Protein AF-0000000085051184 (afdb_homodimer)

Solvent-accessible surface area (backbone atoms only — not comparable to full-atom values): 21387 Å² total; per-residue (Å²): 124,86,71,73,54,69,40,57,53,43,37,51,51,52,50,49,37,44,52,68,32,70,50,46,36,56,38,75,45,52,38,59,67,51,11,60,75,66,72,51,64,39,64,41,39,42,40,34,51,32,18,36,31,39,53,59,52,30,42,80,43,95,92,55,49,32,26,29,62,64,60,46,50,68,54,48,46,34,49,52,52,48,51,49,51,48,38,50,54,4,46,75,54,48,70,82,49,82,61,48,68,64,59,56,49,51,44,58,72,26,59,86,36,35,68,62,25,38,48,51,58,54,42,56,37,26,60,44,31,86,44,60,60,57,42,50,52,46,53,46,50,52,45,55,42,21,27,54,47,51,50,33,50,74,44,89,47,58,48,50,58,51,38,51,52,51,51,51,22,48,68,65,54,37,66,64,52,40,52,53,51,48,54,50,50,50,50,50,53,56,69,44,30,64,59,37,32,57,66,38,48,72,75,83,116,126,85,72,71,54,69,39,57,55,43,37,52,49,53,50,49,36,45,53,68,33,70,49,45,36,56,38,75,47,49,39,59,68,51,11,61,75,66,71,50,63,39,63,42,38,44,41,36,52,33,17,35,30,39,53,58,52,30,42,78,43,95,93,55,50,32,26,30,63,62,60,47,50,69,52,47,46,33,51,53,51,48,51,48,52,49,37,49,55,4,47,75,54,49,71,82,50,82,62,48,70,65,59,58,48,49,43,58,72,27,60,86,36,35,68,60,25,39,49,51,57,52,42,57,36,27,60,44,30,87,45,61,58,58,42,50,52,48,53,46,52,51,46,56,42,21,28,53,48,49,49,33,50,74,46,90,49,58,48,52,58,50,38,50,52,50,50,52,21,49,67,66,53,36,65,65,52,39,51,51,49,48,53,50,50,52,51,51,53,58,69,42,32,65,60,38,32,58,65,39,48,71,74,84,116

Radius of gyration: 22.59 Å; Cα contacts (8 Å, |Δi|>4): 542; chains: 2; bounding box: 53×62×58 Å

Sequence (410 aa):
MAHPSAFLRVHTEIGRRLTQGVYPPGHRLEAEPLADEMGTSPSPVRQSLYWRCGEGLLTHHVLGGFTVPVLTEFGLRHLFSWQSELWRMGYACFKPAPAGAPLLLEIERLSSQPVSCLDHILGTIVFSHPNREVHRAWRLTTQRLAPSQFKRHEGPDPLMAWCTAFSTALSSLNIGDLEACASEYFQTSLDIVPQIAQACQPTNGMAHPSAFLRVHTEIGRRLTQGVYPPGHRLEAEPLADEMGTSPSPVRQSLYWRCGEGLLTHHVLGGFTVPVLTEFGLRHLFSWQSELWRMGYACFKPAPAGAPLLLEIERLSSQPVSCLDHILGTIVFSHPNREVHRAWRLTTQRLAPSQFKRHEGPDPLMAWCTAFSTALSSLNIGDLEACASEYFQTSLDIVPQIAQACQPTNG

Foldseek 3Di:
DPPPDPLVVLLVVVLVCLQLQVAAAFRWDAQCVSCVVSVHHSVSNVVSQVVVVVLVQWDADPVGTIGGHQDALVRQLVLLVLLLVLLVLLLVQDQQDQPDPVLLVVLVVCLVPLLVSVLSLSLVSSVSHPDCVSNVSNVSSSSSCNNLVVLVVVDPDPSSVLSVQSSVCSNVSPSVSNVVSSVVVSVVSSVCSVVSSVSRDDPPD/DPPPDPLVVLLVVVLVCLQLQVAAAFRWDAQCVSCVVSVHHSVSNVVSQVVVVVLVQWDADPVGTIGGHQDALVRQLVLLVVLLVLLVLLLVQDQQDQPDPVLLVVLVVCLVPLLVSVLSLSLVSSVSHPDCVSNVSNVSSSSSCNNLVVLVVVDPDPSSVLSVQSSVCSNVSPSVSNVVSSVVVSVVSSVCSVVSSVSRDDPPD

Structure (mmCIF, N/CA/C/O backbone):
data_AF-0000000085051184-model_v1
#
loop_
_entity.id
_entity.type
_entity.pdbx_description
1 polymer 'Regulatory protein GntR HTH'
#
loop_
_atom_site.group_PDB
_atom_site.id
_atom_site.type_symbol
_atom_site.label_atom_id
_atom_site.label_alt_id
_atom_site.label_comp_id
_atom_site.label_asym_id
_atom_site.label_entity_id
_atom_site.label_seq_id
_atom_site.pdbx_PDB_ins_code
_atom_site.Cartn_x
_atom_site.Cartn_y
_atom_site.Cartn_z
_atom_site.occupancy
_atom_site.B_iso_or_equiv
_atom_site.auth_seq_id
_atom_site.auth_comp_id
_atom_site.auth_asym_id
_atom_site.auth_atom_id
_atom_site.pdbx_PDB_model_num
ATOM 1 N N . MET A 1 1 ? 19.938 -3.541 27 1 31.75 1 MET A N 1
ATOM 2 C CA . MET A 1 1 ? 18.875 -3.66 26 1 31.75 1 MET A CA 1
ATOM 3 C C . MET A 1 1 ? 19.422 -3.492 24.594 1 31.75 1 MET A C 1
ATOM 5 O O . MET A 1 1 ? 20.266 -2.635 24.344 1 31.75 1 MET A O 1
ATOM 9 N N . ALA A 1 2 ? 19.562 -4.484 23.797 1 41.09 2 ALA A N 1
ATOM 10 C CA . ALA A 1 2 ? 20.25 -4.508 22.5 1 41.09 2 ALA A CA 1
ATOM 11 C C . ALA A 1 2 ? 19.953 -3.238 21.703 1 41.09 2 ALA A C 1
ATOM 13 O O . ALA A 1 2 ? 18.812 -2.768 21.672 1 41.09 2 ALA A O 1
ATOM 14 N N . HIS A 1 3 ? 20.797 -2.328 21.672 1 49.62 3 HIS A N 1
ATOM 15 C CA . HIS A 1 3 ? 20.688 -1.062 20.953 1 49.62 3 HIS A CA 1
ATOM 16 C C . HIS A 1 3 ? 20.125 -1.264 19.562 1 49.62 3 HIS A C 1
ATOM 18 O O . HIS A 1 3 ? 20.578 -2.129 18.812 1 49.62 3 HIS A O 1
ATOM 24 N N . PRO A 1 4 ? 18.922 -0.665 19.328 1 61.78 4 PRO A N 1
ATOM 25 C CA . PRO A 1 4 ? 18.406 -0.848 17.969 1 61.78 4 PRO A CA 1
ATOM 26 C C . PRO A 1 4 ? 19.438 -0.528 16.891 1 61.78 4 PRO A C 1
ATOM 28 O O . PRO A 1 4 ? 20.328 0.312 17.109 1 61.78 4 PRO A O 1
ATOM 31 N N . SER A 1 5 ? 19.531 -1.32 15.875 1 83.56 5 SER A N 1
ATOM 32 C CA . SER A 1 5 ? 20.406 -1.035 14.75 1 83.56 5 SER A CA 1
ATOM 33 C C . SER A 1 5 ? 20.219 0.396 14.25 1 83.56 5 SER A C 1
ATOM 35 O O . SER A 1 5 ? 19.188 1.02 14.508 1 83.56 5 SER A O 1
ATOM 37 N N . ALA A 1 6 ? 21.234 1.086 13.953 1 89.25 6 ALA A N 1
ATOM 38 C CA . ALA A 1 6 ? 21.203 2.43 13.383 1 89.25 6 ALA A CA 1
ATOM 39 C C . ALA A 1 6 ? 20.078 2.572 12.367 1 89.25 6 ALA A C 1
ATOM 41 O O . ALA A 1 6 ? 19.406 3.607 12.312 1 89.25 6 ALA A O 1
ATOM 42 N N . PHE A 1 7 ? 19.766 1.54 11.727 1 92.62 7 PHE A N 1
ATOM 43 C CA . PHE A 1 7 ? 18.703 1.571 10.727 1 92.62 7 PHE A CA 1
ATOM 44 C C . PHE A 1 7 ? 17.344 1.752 11.391 1 92.62 7 PHE A C 1
ATOM 46 O O . PHE A 1 7 ? 16.562 2.613 10.984 1 92.62 7 PHE A O 1
ATOM 53 N N . LEU A 1 8 ? 17.109 0.978 12.305 1 92.62 8 LEU A N 1
ATOM 54 C CA . LEU A 1 8 ? 15.797 1.03 12.953 1 92.62 8 LEU A CA 1
ATOM 55 C C . LEU A 1 8 ? 15.547 2.406 13.562 1 92.62 8 LEU A C 1
ATOM 57 O O . LEU A 1 8 ? 14.445 2.943 13.453 1 92.62 8 LEU A O 1
ATOM 61 N N . ARG A 1 9 ? 16.531 2.924 14.133 1 94.25 9 ARG A N 1
ATOM 62 C CA . ARG A 1 9 ? 16.422 4.25 14.727 1 94.25 9 ARG A CA 1
ATOM 63 C C . ARG A 1 9 ? 16.125 5.305 13.664 1 94.25 9 ARG A C 1
ATOM 65 O O . ARG A 1 9 ? 15.195 6.109 13.82 1 94.25 9 ARG A O 1
ATOM 72 N N . VAL A 1 10 ? 16.859 5.281 12.617 1 95.88 10 VAL A N 1
ATOM 73 C CA . VAL A 1 10 ? 16.734 6.254 11.539 1 95.88 10 VAL A CA 1
ATOM 74 C C . VAL A 1 10 ? 15.383 6.094 10.859 1 95.88 10 VAL A C 1
ATOM 76 O O . VAL A 1 10 ? 14.695 7.082 10.586 1 95.88 10 VAL A O 1
ATOM 79 N N . HIS A 1 11 ? 15.055 4.855 10.602 1 96.12 11 HIS A N 1
ATOM 80 C CA . HIS A 1 11 ? 13.805 4.559 9.906 1 96.12 11 HIS A CA 1
ATOM 81 C C . HIS A 1 11 ? 12.602 5.039 10.703 1 96.12 11 HIS A C 1
ATOM 83 O O . HIS A 1 11 ? 11.672 5.629 10.148 1 96.12 11 HIS A O 1
ATOM 89 N N . THR A 1 12 ? 12.648 4.828 11.953 1 96.06 12 THR A N 1
ATOM 90 C CA . THR A 1 12 ? 11.578 5.273 12.844 1 96.06 12 THR A CA 1
ATOM 91 C C . THR A 1 12 ? 11.5 6.797 12.867 1 96.06 12 THR A C 1
ATOM 93 O O . THR A 1 12 ? 10.414 7.371 12.758 1 96.06 12 THR A O 1
ATOM 96 N N . GLU A 1 13 ? 12.609 7.434 12.945 1 96.56 13 GLU A N 1
ATOM 97 C CA . GLU A 1 13 ? 12.664 8.891 13.031 1 96.56 13 GLU A CA 1
ATOM 98 C C . GLU A 1 13 ? 12.188 9.539 11.734 1 96.56 13 GLU A C 1
ATOM 100 O O . GLU A 1 13 ? 11.398 10.492 11.766 1 96.56 13 GLU A O 1
ATOM 105 N N . ILE A 1 14 ? 12.617 9.047 10.633 1 97 14 ILE A N 1
ATOM 106 C CA . ILE A 1 14 ? 12.195 9.586 9.344 1 97 14 ILE A CA 1
ATOM 107 C C . ILE A 1 14 ? 10.688 9.391 9.172 1 97 14 ILE A C 1
ATOM 109 O O . ILE A 1 14 ? 9.992 10.297 8.711 1 97 14 ILE A O 1
ATOM 113 N N . GLY A 1 15 ? 10.242 8.242 9.57 1 96.25 15 GLY A N 1
ATOM 114 C CA . GLY A 1 15 ? 8.812 7.988 9.539 1 96.25 15 GLY A CA 1
ATOM 115 C C . GLY A 1 15 ? 8.016 8.977 10.375 1 96.25 15 GLY A C 1
ATOM 116 O O . GLY A 1 15 ? 6.984 9.484 9.922 1 96.25 15 GLY A O 1
ATOM 117 N N . ARG A 1 16 ? 8.484 9.219 11.508 1 94.31 16 ARG A N 1
ATOM 118 C CA . ARG A 1 16 ? 7.836 10.164 12.406 1 94.31 16 ARG A CA 1
ATOM 119 C C . ARG A 1 16 ? 7.801 11.562 11.797 1 94.31 16 ARG A C 1
ATOM 121 O O . ARG A 1 16 ? 6.758 12.219 11.797 1 94.31 16 ARG A O 1
ATOM 128 N N . ARG A 1 17 ? 8.859 11.984 11.273 1 95.19 17 ARG A N 1
ATOM 129 C CA . ARG A 1 17 ? 8.953 13.328 10.695 1 95.19 17 ARG A CA 1
ATOM 130 C C . ARG A 1 17 ? 8.031 13.469 9.492 1 95.19 17 ARG A C 1
ATOM 132 O O . ARG A 1 17 ? 7.395 14.508 9.305 1 95.19 17 ARG A O 1
ATOM 139 N N . LEU A 1 18 ? 7.953 12.445 8.719 1 94.19 18 LEU A N 1
ATOM 140 C CA . LEU A 1 18 ? 7.082 12.461 7.551 1 94.19 18 LEU A CA 1
ATOM 141 C C . LEU A 1 18 ? 5.617 12.516 7.969 1 94.19 18 LEU A C 1
ATOM 143 O O . LEU A 1 18 ? 4.844 13.312 7.434 1 94.19 18 LEU A O 1
ATOM 147 N N . THR A 1 19 ? 5.227 11.766 8.992 1 89.5 19 THR A N 1
ATOM 148 C CA . THR A 1 19 ? 3.826 11.609 9.375 1 89.5 19 THR A CA 1
ATOM 149 C C . THR A 1 19 ? 3.361 12.797 10.211 1 89.5 19 THR A C 1
ATOM 151 O O . THR A 1 19 ? 2.166 13.094 10.266 1 89.5 19 THR A O 1
ATOM 154 N N . GLN A 1 20 ? 4.301 13.484 10.75 1 88.88 20 GLN A N 1
ATOM 155 C CA . GLN A 1 20 ? 3.947 14.617 11.594 1 88.88 20 GLN A CA 1
ATOM 156 C C . GLN A 1 20 ? 4.074 15.93 10.828 1 88.88 20 GLN A C 1
ATOM 158 O O . GLN A 1 20 ? 4.027 17.016 11.422 1 88.88 20 GLN A O 1
ATOM 163 N N . GLY A 1 21 ? 4.34 15.852 9.555 1 86.75 21 GLY A N 1
ATOM 164 C CA . GLY A 1 21 ? 4.301 17.031 8.703 1 86.75 21 GLY A CA 1
ATOM 165 C C . GLY A 1 21 ? 5.527 17.906 8.836 1 86.75 21 GLY A C 1
ATOM 166 O O . GLY A 1 21 ? 5.48 19.109 8.531 1 86.75 21 GLY A O 1
ATOM 167 N N . VAL A 1 22 ? 6.531 17.391 9.383 1 91.38 22 VAL A N 1
ATOM 168 C CA . VAL A 1 22 ? 7.773 18.141 9.516 1 91.38 22 VAL A CA 1
ATOM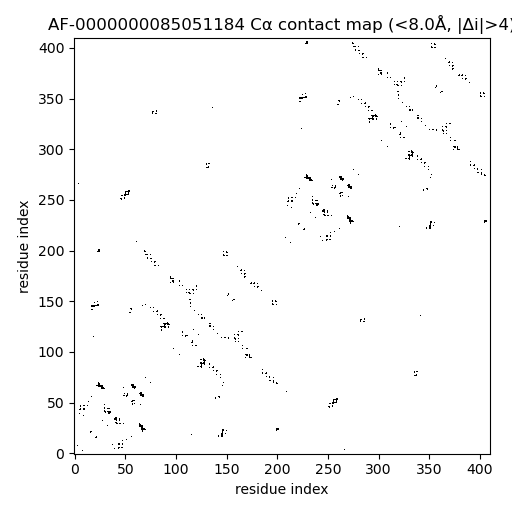 169 C C . VAL A 1 22 ? 8.281 18.562 8.141 1 91.38 22 VAL A C 1
ATOM 171 O O . VAL A 1 22 ? 8.805 19.672 7.973 1 91.38 22 VAL A O 1
ATOM 174 N N . TYR A 1 23 ? 8.172 17.703 7.168 1 95.38 23 TYR A N 1
ATOM 175 C CA . TYR A 1 23 ? 8.562 18 5.793 1 95.38 23 TYR A CA 1
ATOM 176 C C . TYR A 1 23 ? 7.348 18.375 4.949 1 95.38 23 TYR A C 1
ATOM 178 O O . TYR A 1 23 ? 6.461 17.531 4.73 1 95.38 23 TYR A O 1
ATOM 186 N N . PRO A 1 24 ? 7.277 19.609 4.496 1 94.75 24 PRO A N 1
ATOM 187 C CA . PRO A 1 24 ? 6.145 20.016 3.656 1 94.75 24 PRO A CA 1
ATOM 188 C C . PRO A 1 24 ? 6.191 19.391 2.264 1 94.75 24 PRO A C 1
ATOM 190 O O . PRO A 1 24 ? 7.23 18.859 1.852 1 94.75 24 PRO A O 1
ATOM 193 N N . PRO A 1 25 ? 5.043 19.469 1.578 1 96.56 25 PRO A N 1
ATOM 194 C CA . PRO A 1 25 ? 5.047 19 0.188 1 96.56 25 PRO A CA 1
ATOM 195 C C . PRO A 1 25 ? 6.148 19.656 -0.646 1 96.56 25 PRO A C 1
ATOM 197 O O . PRO A 1 25 ? 6.383 20.859 -0.538 1 96.56 25 PRO A O 1
ATOM 200 N N . GLY A 1 26 ? 6.855 18.812 -1.4 1 96 26 GLY A N 1
ATOM 201 C CA . GLY A 1 26 ? 7.906 19.312 -2.271 1 96 26 GLY A CA 1
ATOM 202 C C . GLY A 1 26 ? 9.258 19.391 -1.59 1 96 26 GLY A C 1
ATOM 203 O O . GLY A 1 26 ? 10.273 19.625 -2.244 1 96 26 GLY A O 1
ATOM 204 N N . HIS A 1 27 ? 9.312 19.172 -0.315 1 96 27 HIS A N 1
ATOM 205 C CA . HIS A 1 27 ? 10.555 19.266 0.44 1 96 27 HIS A CA 1
ATOM 206 C C . HIS A 1 27 ? 11.562 18.219 -0.04 1 96 27 HIS A C 1
ATOM 208 O O . HIS A 1 27 ? 11.211 17.047 -0.216 1 96 27 HIS A O 1
ATOM 214 N N . ARG A 1 28 ? 12.766 18.609 -0.201 1 96.25 28 ARG A N 1
ATOM 215 C CA . ARG A 1 28 ? 13.82 17.719 -0.667 1 96.25 28 ARG A CA 1
ATOM 216 C C . ARG A 1 28 ? 14.594 17.125 0.505 1 96.25 28 ARG A C 1
ATOM 218 O O . ARG A 1 28 ? 14.938 17.828 1.455 1 96.25 28 ARG A O 1
ATOM 225 N N . LEU A 1 29 ? 14.797 15.852 0.442 1 97.12 29 LEU A N 1
ATOM 226 C CA . LEU A 1 29 ? 15.602 15.133 1.428 1 97.12 29 LEU A CA 1
ATOM 227 C C . LEU A 1 29 ? 16.828 14.523 0.78 1 97.12 29 LEU A C 1
ATOM 229 O O . LEU A 1 29 ? 16.75 13.953 -0.313 1 97.12 29 LEU A O 1
ATOM 233 N N . GLU A 1 30 ? 17.938 14.68 1.491 1 96.5 30 GLU A N 1
ATOM 234 C CA . GLU A 1 30 ? 19.203 14.086 1.076 1 96.5 30 GLU A CA 1
ATOM 235 C C . GLU A 1 30 ? 19.828 13.281 2.211 1 96.5 30 GLU A C 1
ATOM 237 O O . GLU A 1 30 ? 19.781 13.695 3.371 1 96.5 30 GLU A O 1
ATOM 242 N N . ALA A 1 31 ? 20.438 12.172 1.834 1 95.88 31 ALA A N 1
ATOM 243 C CA . ALA A 1 31 ? 20.906 11.219 2.832 1 95.88 31 ALA A CA 1
ATOM 244 C C . ALA A 1 31 ? 22.047 11.812 3.66 1 95.88 31 ALA A C 1
ATOM 246 O O . ALA A 1 31 ? 22.078 11.641 4.883 1 95.88 31 ALA A O 1
ATOM 247 N N . GLU A 1 32 ? 22.906 12.523 3.051 1 96.12 32 GLU A N 1
ATOM 248 C CA . GLU A 1 32 ? 24.109 12.977 3.742 1 96.12 32 GLU A CA 1
ATOM 249 C C . GLU A 1 32 ? 23.766 13.992 4.832 1 96.12 32 GLU A C 1
ATOM 251 O O . GLU A 1 32 ? 24.125 13.805 5.996 1 96.12 32 GLU A O 1
ATOM 256 N N . PRO A 1 33 ? 23.094 15.07 4.438 1 96.94 33 PRO A N 1
ATOM 257 C CA . PRO A 1 33 ? 22.719 16.031 5.484 1 96.94 33 PRO A CA 1
ATOM 258 C C . PRO A 1 33 ? 21.891 15.398 6.598 1 96.94 33 PRO A C 1
ATOM 260 O O . PRO A 1 33 ? 22.078 15.727 7.773 1 96.94 33 PRO A O 1
ATOM 263 N N . LEU A 1 34 ? 20.953 14.531 6.316 1 97.31 34 LEU A N 1
ATOM 264 C CA . LEU A 1 34 ? 20.109 13.867 7.316 1 97.31 34 LEU A CA 1
ATOM 265 C C . LEU A 1 34 ? 20.969 12.984 8.227 1 97.31 34 LEU A C 1
ATOM 267 O O . LEU A 1 34 ? 20.703 12.898 9.43 1 97.31 34 LEU A O 1
ATOM 271 N N . ALA A 1 35 ? 21.891 12.289 7.586 1 97.31 35 ALA A N 1
ATOM 272 C CA . ALA A 1 35 ? 22.812 11.445 8.359 1 97.31 35 ALA A CA 1
ATOM 273 C C . ALA A 1 35 ? 23.578 12.273 9.391 1 97.31 35 ALA A C 1
ATOM 275 O O . ALA A 1 35 ? 23.688 11.867 10.555 1 97.31 35 ALA A O 1
ATOM 276 N N . ASP A 1 36 ? 24.047 13.398 8.961 1 97.69 36 ASP A N 1
ATOM 277 C CA . ASP A 1 36 ? 24.75 14.305 9.859 1 97.69 36 ASP A CA 1
ATOM 278 C C . ASP A 1 36 ? 23.859 14.734 11.023 1 97.69 36 ASP A C 1
ATOM 280 O O . ASP A 1 36 ? 24.281 14.703 12.18 1 97.69 36 ASP A O 1
ATOM 284 N N . GLU A 1 37 ? 22.688 15.078 10.727 1 96.69 37 GLU A N 1
ATOM 285 C CA . GLU A 1 37 ? 21.734 15.523 11.734 1 96.69 37 GLU A CA 1
ATOM 286 C C . GLU A 1 37 ? 21.422 14.414 12.734 1 96.69 37 GLU A C 1
ATOM 288 O O . GLU A 1 37 ? 21.219 14.68 13.922 1 96.69 37 GLU A O 1
ATOM 293 N N . MET A 1 38 ? 21.453 13.227 12.219 1 96.25 38 MET A N 1
ATOM 294 C CA . MET A 1 38 ? 21 12.125 13.062 1 96.25 38 MET A CA 1
ATOM 295 C C . MET A 1 38 ? 22.172 11.375 13.656 1 96.25 38 MET A C 1
ATOM 297 O O . MET A 1 38 ? 22 10.391 14.375 1 96.25 38 MET A O 1
ATOM 301 N N . GLY A 1 39 ? 23.328 11.781 13.352 1 96.38 39 GLY A N 1
ATOM 302 C CA . GLY A 1 39 ? 24.516 11.203 13.945 1 96.38 39 GLY A CA 1
ATOM 303 C C . GLY A 1 39 ? 24.781 9.781 13.477 1 96.38 39 GLY A C 1
ATOM 304 O O . GLY A 1 39 ? 25.047 8.898 14.289 1 96.38 39 GLY A O 1
ATOM 305 N N . THR A 1 40 ? 24.656 9.531 12.25 1 96.12 40 THR A N 1
ATOM 306 C CA . THR A 1 40 ? 24.906 8.211 11.672 1 96.12 40 THR A CA 1
ATOM 307 C C . THR A 1 40 ? 25.562 8.336 10.305 1 96.12 40 THR A C 1
ATOM 309 O O . THR A 1 40 ? 25.781 9.445 9.812 1 96.12 40 THR A O 1
ATOM 312 N N . SER A 1 41 ? 25.984 7.242 9.758 1 95.06 41 SER A N 1
ATOM 313 C CA . SER A 1 41 ? 26.453 7.227 8.375 1 95.06 41 SER A CA 1
ATOM 314 C C . SER A 1 41 ? 25.281 7.383 7.398 1 95.06 41 SER A C 1
ATOM 316 O O . SER A 1 41 ? 24.125 7.195 7.77 1 95.06 41 SER A O 1
ATOM 318 N N . PRO A 1 42 ? 25.531 7.648 6.152 1 95.62 42 PRO A N 1
ATOM 319 C CA . PRO A 1 42 ? 24.469 7.859 5.172 1 95.62 42 PRO A CA 1
ATOM 320 C C . PRO A 1 42 ? 23.75 6.566 4.789 1 95.62 42 PRO A C 1
ATOM 322 O O . PRO A 1 42 ? 22.625 6.605 4.305 1 95.62 42 PRO A O 1
ATOM 325 N N . SER A 1 43 ? 24.328 5.473 4.938 1 93.56 43 SER A N 1
ATOM 326 C CA . SER A 1 43 ? 23.797 4.211 4.441 1 93.56 43 SER A CA 1
ATOM 327 C C . SER A 1 43 ? 22.453 3.896 5.082 1 93.56 43 SER A C 1
ATOM 329 O O . SER A 1 43 ? 21.453 3.666 4.379 1 93.56 43 SER A O 1
ATOM 331 N N . PRO A 1 44 ? 22.312 3.877 6.379 1 94.88 44 PRO A N 1
ATOM 332 C CA . PRO A 1 44 ? 21 3.59 6.965 1 94.88 44 PRO A CA 1
ATOM 333 C C . PRO A 1 44 ? 19.938 4.621 6.582 1 94.88 44 PRO A C 1
ATOM 335 O O . PRO A 1 44 ? 18.75 4.293 6.48 1 94.88 44 PRO A O 1
ATOM 338 N N . VAL A 1 45 ? 20.359 5.809 6.344 1 96.88 45 VAL A N 1
ATOM 339 C CA . VAL A 1 45 ? 19.422 6.855 5.938 1 96.88 45 VAL A CA 1
ATOM 340 C C . VAL A 1 45 ? 18.922 6.574 4.523 1 96.88 45 VAL A C 1
ATOM 342 O O . VAL A 1 45 ? 17.703 6.602 4.273 1 96.88 45 VAL A O 1
ATOM 345 N N . ARG A 1 46 ? 19.844 6.27 3.672 1 95.5 46 ARG A N 1
ATOM 346 C CA . ARG A 1 46 ? 19.469 5.957 2.297 1 95.5 46 ARG A CA 1
ATOM 347 C C . ARG A 1 46 ? 18.516 4.766 2.248 1 95.5 46 ARG A C 1
ATOM 349 O O . ARG A 1 46 ? 17.516 4.789 1.513 1 95.5 46 ARG A O 1
ATOM 356 N N . GLN A 1 47 ? 18.875 3.838 3.004 1 94.94 47 GLN A N 1
ATOM 357 C CA . GLN A 1 47 ? 18.031 2.652 3.074 1 94.94 47 GLN A CA 1
ATOM 358 C C . GLN A 1 47 ? 16.609 3.014 3.498 1 94.94 47 GLN A C 1
ATOM 360 O O . GLN A 1 47 ? 15.633 2.576 2.875 1 94.94 47 GLN A O 1
ATOM 365 N N . SER A 1 48 ? 16.516 3.795 4.441 1 97.31 48 SER A N 1
ATOM 366 C CA . SER A 1 48 ? 15.203 4.223 4.938 1 97.31 48 SER A CA 1
ATOM 367 C C . SER A 1 48 ? 14.461 5.047 3.895 1 97.31 48 SER A C 1
ATOM 369 O O . SER A 1 48 ? 13.25 4.887 3.723 1 97.31 48 SER A O 1
ATOM 371 N N . LEU A 1 49 ? 15.164 5.887 3.23 1 97.94 49 LEU A N 1
ATOM 372 C CA . LEU A 1 49 ? 14.531 6.742 2.232 1 97.94 49 LEU A CA 1
ATOM 373 C C . LEU A 1 49 ? 13.984 5.918 1.072 1 97.94 49 LEU A C 1
ATOM 375 O O . LEU A 1 49 ? 12.883 6.172 0.584 1 97.94 49 LEU A O 1
ATOM 379 N N . TYR A 1 50 ? 14.711 4.953 0.656 1 97.19 50 TYR A N 1
ATOM 380 C CA . TYR A 1 50 ? 14.219 4.07 -0.396 1 97.19 50 TYR A CA 1
ATOM 381 C C . TYR A 1 50 ? 13.008 3.268 0.085 1 97.19 50 TYR A C 1
ATOM 383 O O . TYR A 1 50 ? 12.055 3.057 -0.668 1 97.19 50 TYR A O 1
ATOM 391 N N . TRP A 1 51 ? 13.031 2.824 1.321 1 98 51 TRP A N 1
ATOM 392 C CA . TRP A 1 51 ? 11.891 2.137 1.913 1 98 51 TRP A CA 1
ATOM 393 C C . TRP A 1 51 ? 10.641 3.006 1.849 1 98 51 TRP A C 1
ATOM 395 O O . TRP A 1 51 ? 9.57 2.543 1.437 1 98 51 TRP A O 1
ATOM 405 N N . ARG A 1 52 ? 10.828 4.199 2.178 1 98.12 52 ARG A N 1
ATOM 406 C CA . ARG A 1 52 ? 9.711 5.133 2.225 1 98.12 52 ARG A CA 1
ATOM 407 C C . ARG A 1 52 ? 9.18 5.426 0.825 1 98.12 52 ARG A C 1
ATOM 409 O O . ARG A 1 52 ? 8 5.727 0.651 1 98.12 52 ARG A O 1
ATOM 416 N N . CYS A 1 53 ? 10.023 5.293 -0.187 1 97.75 53 CYS A N 1
ATOM 417 C CA . CYS A 1 53 ? 9.562 5.395 -1.566 1 97.75 53 CYS A CA 1
ATOM 418 C C . CYS A 1 53 ? 8.617 4.246 -1.909 1 97.75 53 CYS A C 1
ATOM 420 O O . CYS A 1 53 ? 7.602 4.449 -2.572 1 97.75 53 CYS A O 1
ATOM 422 N N . GLY A 1 54 ? 8.93 3.1 -1.443 1 97.56 54 GLY A N 1
ATOM 423 C CA . GLY A 1 54 ? 8.062 1.952 -1.661 1 97.56 54 GLY A CA 1
ATOM 424 C C . GLY A 1 54 ? 6.68 2.127 -1.059 1 97.56 54 GLY A C 1
ATOM 425 O O . GLY A 1 54 ? 5.695 1.598 -1.583 1 97.56 54 GLY A O 1
ATOM 426 N N . GLU A 1 55 ? 6.633 2.9 -0.017 1 97.19 55 GLU A N 1
ATOM 427 C CA . GLU A 1 55 ? 5.379 3.172 0.673 1 97.19 55 GLU A CA 1
ATOM 428 C C . GLU A 1 55 ? 4.641 4.348 0.038 1 97.19 55 GLU A C 1
ATOM 430 O O . GLU A 1 55 ? 3.51 4.656 0.42 1 97.19 55 GLU A O 1
ATOM 435 N N . GLY A 1 56 ? 5.328 4.992 -0.908 1 96.88 56 GLY A N 1
ATOM 436 C CA . GLY A 1 56 ? 4.719 6.113 -1.604 1 96.88 56 GLY A CA 1
ATOM 437 C C . GLY A 1 56 ? 4.855 7.426 -0.854 1 96.88 56 GLY A C 1
ATOM 438 O O . GLY A 1 56 ? 4.207 8.414 -1.199 1 96.88 56 GLY A O 1
ATOM 439 N N . LEU A 1 57 ? 5.684 7.445 0.17 1 97.56 57 LEU A N 1
ATOM 440 C CA . LEU A 1 57 ? 5.812 8.633 1.006 1 97.56 57 LEU A CA 1
ATOM 441 C C . LEU A 1 57 ? 6.848 9.594 0.429 1 97.56 57 LEU A C 1
ATOM 443 O O . LEU A 1 57 ? 6.848 10.781 0.756 1 97.56 57 LEU A O 1
ATOM 447 N N . LEU A 1 58 ? 7.742 9.055 -0.389 1 98.06 58 LEU A N 1
ATOM 448 C CA . LEU A 1 58 ? 8.773 9.844 -1.055 1 98.06 58 LEU A CA 1
ATOM 449 C C . LEU A 1 58 ? 8.867 9.477 -2.533 1 98.06 58 LEU A C 1
ATOM 451 O O . LEU A 1 58 ? 8.469 8.383 -2.936 1 98.06 58 LEU A O 1
ATOM 455 N N . THR A 1 59 ? 9.336 10.422 -3.307 1 97.06 59 THR A N 1
ATOM 456 C CA . THR A 1 59 ? 9.711 10.195 -4.699 1 97.06 59 THR A CA 1
ATOM 457 C C . THR A 1 59 ? 11.227 10.219 -4.867 1 97.06 59 THR A C 1
ATOM 459 O O . THR A 1 59 ? 11.898 11.133 -4.375 1 97.06 59 THR A O 1
ATOM 462 N N . HIS A 1 60 ? 11.672 9.195 -5.492 1 96.06 60 HIS A N 1
ATOM 463 C CA . HIS A 1 60 ? 13.102 9.133 -5.789 1 96.06 60 HIS A CA 1
ATOM 464 C C . HIS A 1 60 ? 13.414 9.773 -7.137 1 96.06 60 HIS A C 1
ATOM 466 O O . HIS A 1 60 ? 12.688 9.57 -8.109 1 96.06 60 HIS A O 1
ATOM 472 N N . HIS A 1 61 ? 14.531 10.516 -7.223 1 91.31 61 HIS A N 1
ATOM 473 C CA . HIS A 1 61 ? 14.938 11.18 -8.453 1 91.31 61 HIS A CA 1
ATOM 474 C C . HIS A 1 61 ? 16.219 10.578 -9.016 1 91.31 61 HIS A C 1
ATOM 476 O O . HIS A 1 61 ? 17.094 10.172 -8.25 1 91.31 61 HIS A O 1
ATOM 482 N N . VAL A 1 62 ? 16.375 10.508 -10.32 1 80.19 62 VAL A N 1
ATOM 483 C CA . VAL A 1 62 ? 17.484 9.883 -11.039 1 80.19 62 VAL A CA 1
ATOM 484 C C . VAL A 1 62 ? 18.797 10.555 -10.641 1 80.19 62 VAL A C 1
ATOM 486 O O . VAL A 1 62 ? 19.828 9.891 -10.516 1 80.19 62 VAL A O 1
ATOM 489 N N . LEU A 1 63 ? 18.703 11.891 -10.508 1 74.62 63 LEU A N 1
ATOM 490 C CA . LEU A 1 63 ? 19.922 12.633 -10.203 1 74.62 63 LEU A CA 1
ATOM 491 C C . LEU A 1 63 ? 20.25 12.562 -8.719 1 74.62 63 LEU A C 1
ATOM 493 O O . LEU A 1 63 ? 21.234 13.133 -8.273 1 74.62 63 LEU A O 1
ATOM 497 N N . GLY A 1 64 ? 19.438 11.828 -8.078 1 75.62 64 GLY A N 1
ATOM 498 C CA . GLY A 1 64 ? 19.656 11.672 -6.652 1 75.62 64 GLY A CA 1
ATOM 499 C C . GLY A 1 64 ? 18.688 12.484 -5.805 1 75.62 64 GLY A C 1
ATOM 500 O O . GLY A 1 64 ? 18.078 13.43 -6.297 1 75.62 64 GLY A O 1
ATOM 501 N N . GLY A 1 65 ? 18.469 12 -4.633 1 90.94 65 GLY A N 1
ATOM 502 C CA . GLY A 1 65 ? 17.625 12.695 -3.67 1 90.94 65 GLY A CA 1
ATOM 503 C C . GLY A 1 65 ? 16.203 12.18 -3.65 1 90.94 65 GLY A C 1
ATOM 504 O O . GLY A 1 65 ? 15.844 11.305 -4.434 1 90.94 65 GLY A O 1
ATOM 505 N N . PHE A 1 66 ? 15.531 12.68 -2.689 1 97.19 66 PHE A N 1
ATOM 506 C CA . PHE A 1 66 ? 14.148 12.312 -2.424 1 97.19 66 PHE A CA 1
ATOM 507 C C . PHE A 1 66 ? 13.297 13.547 -2.18 1 97.19 66 PHE A C 1
ATOM 509 O O . PHE A 1 66 ? 13.789 14.57 -1.702 1 97.19 66 PHE A O 1
ATOM 516 N N . THR A 1 67 ? 12.055 13.461 -2.59 1 97.31 67 THR A N 1
ATOM 517 C CA . THR A 1 67 ? 11.156 14.586 -2.322 1 97.31 67 THR A CA 1
ATOM 518 C C . THR A 1 67 ? 9.828 14.094 -1.765 1 97.31 67 THR A C 1
ATOM 520 O O . THR A 1 67 ? 9.344 13.023 -2.146 1 97.31 67 THR A O 1
ATOM 523 N N . VAL A 1 68 ? 9.305 14.867 -0.852 1 97.75 68 VAL A N 1
ATOM 524 C CA . VAL A 1 68 ? 7.914 14.648 -0.469 1 97.75 68 VAL A CA 1
ATOM 525 C C . VAL A 1 68 ? 7 15 -1.64 1 97.75 68 VAL A C 1
ATOM 527 O O . VAL A 1 68 ? 7.082 16.094 -2.199 1 97.75 68 VAL A O 1
ATOM 530 N N . PRO A 1 69 ? 6.152 14.148 -1.994 1 96.94 69 PRO A N 1
ATOM 531 C CA . PRO A 1 69 ? 5.332 14.398 -3.18 1 96.94 69 PRO A CA 1
ATOM 532 C C . PRO A 1 69 ? 4.453 15.641 -3.039 1 96.94 69 PRO A C 1
ATOM 534 O O . PRO A 1 69 ? 3.924 15.906 -1.956 1 96.94 69 PRO A O 1
ATOM 537 N N . VAL A 1 70 ? 4.344 16.391 -4.098 1 96.88 70 VAL A N 1
ATOM 538 C CA . VAL A 1 70 ? 3.316 17.422 -4.234 1 96.88 70 VAL A CA 1
ATOM 539 C C . VAL A 1 70 ? 2.109 16.844 -4.977 1 96.88 70 VAL A C 1
ATOM 541 O O . VAL A 1 70 ? 2.146 16.688 -6.199 1 96.88 70 VAL A O 1
ATOM 544 N N . LEU A 1 71 ? 1.083 16.625 -4.293 1 96.88 71 LEU A N 1
ATOM 545 C CA . LEU A 1 71 ? -0.082 15.977 -4.879 1 96.88 71 LEU A CA 1
ATOM 546 C C . LEU A 1 71 ? -0.901 16.969 -5.707 1 96.88 71 LEU A C 1
ATOM 548 O O . LEU A 1 71 ? -1.084 18.109 -5.301 1 96.88 71 LEU A O 1
ATOM 552 N N . THR A 1 72 ? -1.287 16.516 -6.836 1 96.94 72 THR A N 1
ATOM 553 C CA . THR A 1 72 ? -2.201 17.281 -7.676 1 96.94 72 THR A CA 1
ATOM 554 C C . THR A 1 72 ? -3.615 17.25 -7.105 1 96.94 72 THR A C 1
ATOM 556 O O . THR A 1 72 ? -3.898 16.484 -6.176 1 96.94 72 THR A O 1
ATOM 559 N N . GLU A 1 73 ? -4.512 18.078 -7.637 1 97.56 73 GLU A N 1
ATOM 560 C CA . GLU A 1 73 ? -5.918 18 -7.254 1 97.56 73 GLU A CA 1
ATOM 561 C C . GLU A 1 73 ? -6.488 16.609 -7.488 1 97.56 73 GLU A C 1
ATOM 563 O O . GLU A 1 73 ? -7.207 16.078 -6.645 1 97.56 73 GLU A O 1
ATOM 568 N N . PHE A 1 74 ? -6.121 16.109 -8.648 1 97.44 74 PHE A N 1
ATOM 569 C CA . PHE A 1 74 ? -6.594 14.773 -9.008 1 97.44 74 PHE A CA 1
ATOM 570 C C . PHE A 1 74 ? -6.113 13.742 -7.992 1 97.44 74 PHE A C 1
ATOM 572 O O . PHE A 1 74 ? -6.898 12.93 -7.508 1 97.44 74 PHE A O 1
ATOM 579 N N . GLY A 1 75 ? -4.875 13.773 -7.625 1 98 75 GLY A N 1
ATOM 580 C CA . GLY A 1 75 ? -4.324 12.852 -6.645 1 98 75 GLY A CA 1
ATOM 581 C C . GLY A 1 75 ? -4.957 12.992 -5.273 1 98 75 GLY A C 1
ATOM 582 O O . GLY A 1 75 ? -5.262 11.992 -4.617 1 98 75 GLY A O 1
ATOM 583 N N . LEU A 1 76 ? -5.145 14.203 -4.875 1 98.19 76 LEU A N 1
ATOM 584 C CA . LEU A 1 76 ? -5.766 14.469 -3.58 1 98.19 76 LEU A CA 1
ATOM 585 C C . LEU A 1 76 ? -7.195 13.938 -3.545 1 98.19 76 LEU A C 1
ATOM 587 O O . LEU A 1 76 ? -7.613 13.336 -2.553 1 98.19 76 LEU A O 1
ATOM 591 N N . ARG A 1 77 ? -7.93 14.164 -4.598 1 98.44 77 ARG A N 1
ATOM 592 C CA . ARG A 1 77 ? -9.312 13.688 -4.656 1 98.44 77 ARG A CA 1
ATOM 593 C C . ARG A 1 77 ? -9.375 12.172 -4.547 1 98.44 77 ARG A C 1
ATOM 595 O O . ARG A 1 77 ? -10.211 11.625 -3.824 1 98.44 77 ARG A O 1
ATOM 602 N N . HIS A 1 78 ? -8.5 11.539 -5.262 1 98.56 78 HIS A N 1
ATOM 603 C CA . HIS A 1 78 ? -8.453 10.078 -5.203 1 98.56 78 HIS A CA 1
ATOM 604 C C . HIS A 1 78 ? -8.109 9.594 -3.801 1 98.56 78 HIS A C 1
ATOM 606 O O . HIS A 1 78 ? -8.727 8.656 -3.293 1 98.56 78 HIS A O 1
ATOM 612 N N . LEU A 1 79 ? -7.172 10.227 -3.176 1 98.5 79 LEU A N 1
ATOM 613 C CA . LEU A 1 79 ? -6.738 9.797 -1.851 1 98.5 79 LEU A CA 1
ATOM 614 C C . LEU A 1 79 ? -7.828 10.047 -0.815 1 98.5 79 LEU A C 1
ATOM 616 O O . LEU A 1 79 ? -8.094 9.195 0.038 1 98.5 79 LEU A O 1
ATOM 620 N N . PHE A 1 80 ? -8.477 11.195 -0.867 1 98.19 80 PHE A N 1
ATOM 621 C CA . PHE A 1 80 ? -9.547 11.484 0.08 1 98.19 80 PHE A CA 1
ATOM 622 C C . PHE A 1 80 ? -10.727 10.539 -0.129 1 98.19 80 PHE A C 1
ATOM 624 O O . PHE A 1 80 ? -11.328 10.07 0.837 1 98.19 80 PHE A O 1
ATOM 631 N N . SER A 1 81 ? -11.062 10.273 -1.383 1 98.44 81 SER A N 1
ATOM 632 C CA . SER A 1 81 ? -12.141 9.336 -1.675 1 98.44 81 SER A CA 1
ATOM 633 C C . SER A 1 81 ? -11.805 7.934 -1.165 1 98.44 81 SER A C 1
ATOM 635 O O . SER A 1 81 ? -12.664 7.242 -0.62 1 98.44 81 SER A O 1
ATOM 637 N N . TRP A 1 82 ? -10.57 7.566 -1.39 1 98.69 82 TRP A N 1
ATOM 638 C CA . TRP A 1 82 ? -10.109 6.266 -0.914 1 98.69 82 TRP A CA 1
ATOM 639 C C . TRP A 1 82 ? -10.156 6.195 0.608 1 98.69 82 TRP A C 1
ATOM 641 O O . TRP A 1 82 ? -10.586 5.191 1.178 1 98.69 82 TRP A O 1
ATOM 651 N N . GLN A 1 83 ? -9.719 7.238 1.284 1 98.44 83 GLN A N 1
ATOM 652 C CA . GLN A 1 83 ? -9.805 7.316 2.74 1 98.44 83 GLN A CA 1
ATOM 653 C C . GLN A 1 83 ? -11.234 7.113 3.221 1 98.44 83 GLN A C 1
ATOM 655 O O . GLN A 1 83 ? -11.477 6.363 4.172 1 98.44 83 GLN A O 1
ATOM 660 N N . SER A 1 84 ? -12.148 7.766 2.562 1 98.06 84 SER A N 1
ATOM 661 C CA . SER A 1 84 ? -13.562 7.645 2.904 1 98.06 84 SER A CA 1
ATOM 662 C C . SER A 1 84 ? -14.055 6.215 2.713 1 98.06 84 SER A C 1
ATOM 664 O O . SER A 1 84 ? -14.805 5.695 3.541 1 98.06 84 SER A O 1
ATOM 666 N N . GLU A 1 85 ? -13.641 5.605 1.637 1 97.62 85 GLU A N 1
ATOM 667 C CA . GLU A 1 85 ? -14.039 4.227 1.373 1 97.62 85 GLU A CA 1
ATOM 668 C C . GLU A 1 85 ? -13.523 3.287 2.457 1 97.62 85 GLU A C 1
ATOM 670 O O . GLU A 1 85 ? -14.266 2.445 2.965 1 97.62 85 GLU A O 1
ATOM 675 N N . LEU A 1 86 ? -12.312 3.418 2.82 1 98.5 86 LEU A N 1
ATOM 676 C CA . LEU A 1 86 ? -11.719 2.594 3.867 1 98.5 86 LEU A CA 1
ATOM 677 C C . LEU A 1 86 ? -12.43 2.812 5.199 1 98.5 86 LEU A C 1
ATOM 679 O O . LEU A 1 86 ? -12.68 1.857 5.938 1 98.5 86 LEU A O 1
ATOM 683 N N . TRP A 1 87 ? -12.727 4.07 5.488 1 98.25 87 TRP A N 1
ATOM 684 C CA . TRP A 1 87 ? -13.438 4.375 6.727 1 98.25 87 TRP A CA 1
ATOM 685 C C . TRP A 1 87 ? -14.805 3.691 6.75 1 98.25 87 TRP A C 1
ATOM 687 O O . TRP A 1 87 ? -15.203 3.129 7.773 1 98.25 87 TRP A O 1
ATOM 697 N N . ARG A 1 88 ? -15.492 3.688 5.648 1 97.06 88 ARG A N 1
ATOM 698 C CA . ARG A 1 88 ? -16.812 3.062 5.566 1 97.06 88 ARG A CA 1
ATOM 699 C C . ARG A 1 88 ? -16.719 1.559 5.801 1 97.06 88 ARG A C 1
ATOM 701 O O . ARG A 1 88 ? -17.609 0.962 6.402 1 97.06 88 ARG A O 1
ATOM 708 N N . MET A 1 89 ? -15.695 1.001 5.332 1 97.38 89 MET A N 1
ATOM 709 C CA . MET A 1 89 ? -15.5 -0.423 5.59 1 97.38 89 MET A CA 1
ATOM 710 C C . MET A 1 89 ? -15.352 -0.693 7.082 1 97.38 89 MET A C 1
ATOM 712 O O . MET A 1 89 ? -15.961 -1.628 7.609 1 97.38 89 MET A O 1
ATOM 716 N N . GLY A 1 90 ? -14.484 0.13 7.707 1 96.81 90 GLY A N 1
ATOM 717 C CA . GLY A 1 90 ? -14.352 0.001 9.148 1 96.81 90 GLY A CA 1
ATOM 718 C C . GLY A 1 90 ? -15.656 0.258 9.891 1 96.81 90 GLY A C 1
ATOM 719 O O . GLY A 1 90 ? -16 -0.477 10.82 1 96.81 90 GLY A O 1
ATOM 720 N N . TYR A 1 91 ? -16.344 1.263 9.438 1 95.12 91 TYR A N 1
ATOM 721 C CA . TYR A 1 91 ? -17.594 1.667 10.07 1 95.12 91 TYR A CA 1
ATOM 722 C C . TYR A 1 91 ? -18.625 0.546 10.008 1 95.12 91 TYR A C 1
ATOM 724 O O . TYR A 1 91 ? -19.391 0.349 10.953 1 95.12 91 TYR A O 1
ATOM 732 N N . ALA A 1 92 ? -18.656 -0.195 8.945 1 94.69 92 ALA A N 1
ATOM 733 C CA . ALA A 1 92 ? -19.609 -1.287 8.766 1 94.69 92 ALA A CA 1
ATOM 734 C C . ALA A 1 92 ? -19.406 -2.373 9.812 1 94.69 92 ALA A C 1
ATOM 736 O O . ALA A 1 92 ? -20.328 -3.133 10.117 1 94.69 92 ALA A O 1
ATOM 737 N N . CYS A 1 93 ? -18.281 -2.467 10.398 1 94.69 93 CYS A N 1
ATOM 738 C CA . CYS A 1 93 ? -17.953 -3.492 11.383 1 94.69 93 CYS A CA 1
ATOM 739 C C . CYS A 1 93 ? -17.906 -2.902 12.789 1 94.69 93 CYS A C 1
ATOM 741 O O . CYS A 1 93 ? -17.688 -3.623 13.766 1 94.69 93 CYS A O 1
ATOM 743 N N . PHE A 1 94 ? -18.094 -1.61 12.812 1 91.69 94 PHE A N 1
ATOM 744 C CA . PHE A 1 94 ? -17.891 -0.895 14.062 1 91.69 94 PHE A CA 1
ATOM 745 C C . PHE A 1 94 ? -19.062 -1.119 15.016 1 91.69 94 PHE A C 1
ATOM 747 O O . PHE A 1 94 ? -20.219 -0.966 14.625 1 91.69 94 PHE A O 1
ATOM 754 N N . LYS A 1 95 ? -18.812 -1.612 16.203 1 85.62 95 LYS A N 1
ATOM 755 C CA . LYS A 1 95 ? -19.781 -1.764 17.281 1 85.62 95 LYS A CA 1
ATOM 756 C C . LYS A 1 95 ? -19.484 -0.793 18.422 1 85.62 95 LYS A C 1
ATOM 758 O O . LYS A 1 95 ? -18.469 -0.919 19.109 1 85.62 95 LYS A O 1
ATOM 763 N N . PRO A 1 96 ? -20.469 0.179 18.469 1 76.75 96 PRO A N 1
ATOM 764 C CA . PRO A 1 96 ? -20.234 1.189 19.5 1 76.75 96 PRO A CA 1
ATOM 765 C C . PRO A 1 96 ? -20.125 0.588 20.906 1 76.75 96 PRO A C 1
ATOM 767 O O . PRO A 1 96 ? -20.922 -0.291 21.266 1 76.75 96 PRO A O 1
ATOM 770 N N . ALA A 1 97 ? -19.109 0.707 21.438 1 74.25 97 ALA A N 1
ATOM 771 C CA . ALA A 1 97 ? -18.922 0.405 22.844 1 74.25 97 ALA A CA 1
ATOM 772 C C . ALA A 1 97 ? -18.422 1.628 23.609 1 74.25 97 ALA A C 1
ATOM 774 O O . ALA A 1 97 ? -17.844 2.541 23.016 1 74.25 97 ALA A O 1
ATOM 775 N N . PRO A 1 98 ? -19.016 1.716 24.828 1 62.94 98 PRO A N 1
ATOM 776 C CA . PRO A 1 98 ? -18.516 2.887 25.547 1 62.94 98 PRO A CA 1
ATOM 777 C C . PRO A 1 98 ? -17.016 3.102 25.328 1 62.94 98 PRO A C 1
ATOM 779 O O . PRO A 1 98 ? -16.234 2.143 25.375 1 62.94 98 PRO A O 1
ATOM 782 N N . ALA A 1 99 ? -16.859 4.168 24.562 1 59.69 99 ALA A N 1
ATOM 783 C CA . ALA A 1 99 ? -15.453 4.477 24.328 1 59.69 99 ALA A CA 1
ATOM 784 C C . ALA A 1 99 ? -14.633 4.242 25.594 1 59.69 99 ALA A C 1
ATOM 786 O O . ALA A 1 99 ? -15.016 4.688 26.688 1 59.69 99 ALA A O 1
ATOM 787 N N . GLY A 1 100 ? -13.828 3.256 25.5 1 60.91 100 GLY A N 1
ATOM 788 C CA . GLY A 1 100 ? -13.016 3.053 26.688 1 60.91 100 GLY A CA 1
ATOM 789 C C . GLY A 1 100 ? -12.156 4.25 27.031 1 60.91 100 GLY A C 1
ATOM 790 O O . GLY A 1 100 ? -11.883 5.09 26.172 1 60.91 100 GLY A O 1
ATOM 791 N N . ALA A 1 101 ? -11.961 4.449 28.281 1 64.44 101 ALA A N 1
ATOM 792 C CA . ALA A 1 101 ? -11.125 5.492 28.859 1 64.44 101 ALA A CA 1
ATOM 793 C C . ALA A 1 101 ? -9.836 5.688 28.062 1 64.44 101 ALA A C 1
ATOM 795 O O . ALA A 1 101 ? -9.453 6.82 27.766 1 64.44 101 ALA A O 1
ATOM 796 N N . PRO A 1 102 ? -9.383 4.691 27.484 1 69 102 PRO A N 1
ATOM 797 C CA . PRO A 1 102 ? -8.094 4.902 26.828 1 69 102 PRO A CA 1
ATOM 798 C C . PRO A 1 102 ? -8.219 5.688 25.516 1 69 102 PRO A C 1
ATOM 800 O O . PRO A 1 102 ? -7.363 6.516 25.203 1 69 102 PRO A O 1
ATOM 803 N N . LEU A 1 103 ? -9.273 5.469 24.797 1 71.81 103 LEU A N 1
ATOM 804 C CA . LEU A 1 103 ? -9.445 6.18 23.531 1 71.81 103 LEU A CA 1
ATOM 805 C C . LEU A 1 103 ? -9.664 7.668 23.781 1 71.81 103 LEU A C 1
ATOM 807 O O . LEU A 1 103 ? -9.039 8.508 23.125 1 71.81 103 LEU A O 1
ATOM 811 N N . LEU A 1 104 ? -10.461 7.93 24.734 1 71.88 104 LEU A N 1
ATOM 812 C CA . LEU A 1 104 ? -10.797 9.32 25.016 1 71.88 104 LEU A CA 1
ATOM 813 C C . LEU A 1 104 ? -9.586 10.07 25.578 1 71.88 104 LEU A C 1
ATOM 815 O O . LEU A 1 104 ? -9.383 11.242 25.266 1 71.88 104 LEU A O 1
ATOM 819 N N . LEU A 1 105 ? -8.836 9.359 26.25 1 74.12 105 LEU A N 1
ATOM 820 C CA . LEU A 1 105 ? -7.617 9.961 26.781 1 74.12 105 LEU A CA 1
ATOM 821 C C . LEU A 1 105 ? -6.625 10.281 25.672 1 74.12 105 LEU A C 1
ATOM 823 O O . LEU A 1 105 ? -5.969 11.32 25.703 1 74.12 105 LEU A O 1
ATOM 827 N N . GLU A 1 106 ? -6.547 9.438 24.781 1 78.88 106 GLU A N 1
ATOM 828 C CA . GLU A 1 106 ? -5.625 9.68 23.672 1 78.88 106 GLU A CA 1
ATOM 829 C C . GLU A 1 106 ? -6.078 10.852 22.812 1 78.88 106 GLU A C 1
ATOM 831 O O . GLU A 1 106 ? -5.258 11.648 22.359 1 78.88 106 GLU A O 1
ATOM 836 N N . ILE A 1 107 ? -7.336 10.953 22.734 1 77.25 107 ILE A N 1
ATOM 837 C CA . ILE A 1 107 ? -7.887 12.07 21.969 1 77.25 107 ILE A CA 1
ATOM 838 C C . ILE A 1 107 ? -7.551 13.383 22.656 1 77.25 107 ILE A C 1
ATOM 840 O O . ILE A 1 107 ? -7.176 14.359 22 1 77.25 107 ILE A O 1
ATOM 844 N N . GLU A 1 108 ? -7.598 13.297 23.938 1 78.12 108 GLU A N 1
ATOM 845 C CA . GLU A 1 108 ? -7.27 14.492 24.703 1 78.12 108 GLU A CA 1
ATOM 846 C C . GLU A 1 108 ? -5.793 14.852 24.578 1 78.12 108 GLU A C 1
ATOM 848 O O . GLU A 1 108 ? -5.445 16.031 24.438 1 78.12 108 GLU A O 1
ATOM 853 N N . ARG A 1 109 ? -5.027 13.914 24.562 1 82.62 109 ARG A N 1
ATOM 854 C CA . ARG A 1 109 ? -3.588 14.125 24.453 1 82.62 109 ARG A CA 1
ATOM 855 C C . ARG A 1 109 ? -3.225 14.734 23.094 1 82.62 109 ARG A C 1
ATOM 857 O O . ARG A 1 109 ? -2.332 15.578 23.016 1 82.62 109 ARG A O 1
ATOM 864 N N . LEU A 1 110 ? -3.975 14.32 22.125 1 80.69 110 LEU A N 1
ATOM 865 C CA . LEU A 1 110 ? -3.662 14.742 20.766 1 80.69 110 LEU A CA 1
ATOM 866 C C . LEU A 1 110 ? -4.434 16 20.391 1 80.69 110 LEU A C 1
ATOM 868 O O . LEU A 1 110 ? -4.363 16.469 19.25 1 80.69 110 LEU A O 1
ATOM 872 N N . SER A 1 111 ? -5.113 16.531 21.375 1 74.06 111 SER A N 1
ATOM 873 C CA . SER A 1 111 ? -6.078 17.594 21.109 1 74.06 111 SER A CA 1
ATOM 874 C C . SER A 1 111 ? -5.395 18.828 20.547 1 74.06 111 SER A C 1
ATOM 876 O O . SER A 1 111 ? -6.043 19.672 19.922 1 74.06 111 SER A O 1
ATOM 878 N N . SER A 1 112 ? -4.09 18.938 20.719 1 79.75 112 SER A N 1
ATOM 879 C CA . SER A 1 112 ? -3.393 20.109 20.188 1 79.75 112 SER A CA 1
ATOM 880 C C . SER A 1 112 ? -2.76 19.812 18.828 1 79.75 112 SER A C 1
ATOM 882 O O . SER A 1 112 ? -2.119 20.688 18.234 1 79.75 112 SER A O 1
ATOM 884 N N . GLN A 1 113 ? -2.947 18.703 18.359 1 87.88 113 GLN A N 1
ATOM 885 C CA . GLN A 1 113 ? -2.461 18.25 17.062 1 87.88 113 GLN A CA 1
ATOM 886 C C . GLN A 1 113 ? -3.607 17.734 16.188 1 87.88 113 GLN A C 1
ATOM 888 O O . GLN A 1 113 ? -3.814 16.531 16.078 1 87.88 113 GLN A O 1
ATOM 893 N N . PRO A 1 114 ? -4.258 18.641 15.555 1 88.12 114 PRO A N 1
ATOM 894 C CA . PRO A 1 114 ? -5.527 18.281 14.922 1 88.12 114 PRO A CA 1
ATOM 895 C C . PRO A 1 114 ? -5.367 17.172 13.891 1 88.12 114 PRO A C 1
ATOM 897 O O . PRO A 1 114 ? -6.227 16.281 13.789 1 88.12 114 PRO A O 1
ATOM 900 N N . VAL A 1 115 ? -4.266 17.219 13.133 1 90.88 115 VAL A N 1
ATOM 901 C CA . VAL A 1 115 ? -4.066 16.188 12.117 1 90.88 115 VAL A CA 1
ATOM 902 C C . VAL A 1 115 ? -3.924 14.82 12.773 1 90.88 115 VAL A C 1
ATOM 904 O O . VAL A 1 115 ? -4.602 13.859 12.391 1 90.88 115 VAL A O 1
ATOM 907 N N . SER A 1 116 ? -3.137 14.711 13.781 1 90.31 116 SER A N 1
ATOM 908 C CA . SER A 1 116 ? -2.926 13.461 14.508 1 90.31 116 SER A CA 1
ATOM 909 C C . SER A 1 116 ? -4.188 13.031 15.242 1 90.31 116 SER A C 1
ATOM 911 O O . SER A 1 116 ? -4.48 11.836 15.336 1 90.31 116 SER A O 1
ATOM 913 N N . CYS A 1 117 ? -4.852 13.984 15.789 1 90.81 117 CYS A N 1
ATOM 914 C CA . CYS A 1 117 ? -6.094 13.703 16.5 1 90.81 117 CYS A CA 1
ATOM 915 C C . CYS A 1 117 ? -7.125 13.078 15.57 1 90.81 117 CYS A C 1
ATOM 917 O O . CYS A 1 117 ? -7.707 12.039 15.891 1 90.81 117 CYS A O 1
ATOM 919 N N . LEU A 1 118 ? -7.324 13.664 14.445 1 92.06 118 LEU A N 1
ATOM 920 C CA . LEU A 1 118 ? -8.289 13.156 13.469 1 92.06 118 LEU A CA 1
ATOM 921 C C . LEU A 1 118 ? -7.883 11.766 12.977 1 92.06 118 LEU A C 1
ATOM 923 O O . LEU A 1 118 ? -8.727 10.875 12.867 1 92.06 118 LEU A O 1
ATOM 927 N N . ASP A 1 119 ? -6.645 11.664 12.719 1 91.56 119 ASP A N 1
ATOM 928 C CA . ASP A 1 119 ? -6.145 10.367 12.289 1 91.56 119 ASP A CA 1
ATOM 929 C C . ASP A 1 119 ? -6.457 9.289 13.32 1 91.56 119 ASP A C 1
ATOM 931 O O . ASP A 1 119 ? -6.883 8.18 12.969 1 91.56 119 ASP A O 1
ATOM 935 N N . HIS A 1 120 ? -6.234 9.594 14.531 1 90.75 120 HIS A N 1
ATOM 936 C CA . HIS A 1 120 ? -6.48 8.633 15.602 1 90.75 120 HIS A CA 1
ATOM 937 C C . HIS A 1 120 ? -7.961 8.273 15.695 1 90.75 120 HIS A C 1
ATOM 939 O O . HIS A 1 120 ? -8.312 7.102 15.812 1 90.75 120 HIS A O 1
ATOM 945 N N . ILE A 1 121 ? -8.797 9.234 15.656 1 90.69 121 ILE A N 1
ATOM 946 C CA . ILE A 1 121 ? -10.234 9.031 15.797 1 90.69 121 ILE A CA 1
ATOM 947 C C . ILE A 1 121 ? -10.75 8.211 14.617 1 90.69 121 ILE A C 1
ATOM 949 O O . ILE A 1 121 ? -11.422 7.195 14.805 1 90.69 121 ILE A O 1
ATOM 953 N N . LEU A 1 122 ? -10.445 8.664 13.438 1 94.38 122 LEU A N 1
ATOM 954 C CA . LEU A 1 122 ? -10.914 7.965 12.242 1 94.38 122 LEU A CA 1
ATOM 955 C C . LEU A 1 122 ? -10.305 6.57 12.156 1 94.38 122 LEU A C 1
ATOM 957 O O . LEU A 1 122 ? -10.984 5.613 11.773 1 94.38 122 LEU A O 1
ATOM 961 N N . GLY A 1 123 ? -9.078 6.516 12.57 1 94.44 123 GLY A N 1
ATOM 962 C CA . GLY A 1 123 ? -8.391 5.234 12.562 1 94.44 123 GLY A CA 1
ATOM 963 C C . GLY A 1 123 ? -9.016 4.215 13.492 1 94.44 123 GLY A C 1
ATOM 964 O O . GLY A 1 123 ? -9.062 3.021 13.18 1 94.44 123 GLY A O 1
ATOM 965 N N . THR A 1 124 ? -9.461 4.645 14.625 1 91.12 124 THR A N 1
ATOM 966 C CA . THR A 1 124 ? -10.102 3.748 15.578 1 91.12 124 THR A CA 1
ATOM 967 C C . THR A 1 124 ? -11.281 3.025 14.938 1 91.12 124 THR A C 1
ATOM 969 O O . THR A 1 124 ? -11.5 1.838 15.18 1 91.12 124 THR A O 1
ATOM 972 N N . ILE A 1 125 ? -11.992 3.691 14.125 1 93.19 125 ILE A N 1
ATOM 973 C CA . ILE A 1 125 ? -13.133 3.107 13.43 1 93.19 125 ILE A CA 1
ATOM 974 C C . ILE A 1 125 ? -12.648 2.107 12.383 1 93.19 125 ILE A C 1
ATOM 976 O O . ILE A 1 125 ? -13.141 0.98 12.312 1 93.19 125 ILE A O 1
ATOM 980 N N . VAL A 1 126 ? -11.695 2.457 11.633 1 96.75 126 VAL A N 1
ATOM 981 C CA . VAL A 1 126 ? -11.195 1.615 10.555 1 96.75 126 VAL A CA 1
ATOM 982 C C . VAL A 1 126 ? -10.602 0.333 11.133 1 96.75 126 VAL A C 1
ATOM 984 O O . VAL A 1 126 ? -10.75 -0.745 10.555 1 96.75 126 VAL A O 1
ATOM 987 N N . PHE A 1 127 ? -10.008 0.442 12.32 1 95.25 127 PHE A N 1
ATOM 988 C CA . PHE A 1 127 ? -9.305 -0.684 12.93 1 95.25 127 PHE A CA 1
ATOM 989 C C . PHE A 1 127 ? -10.289 -1.671 13.539 1 95.25 127 PHE A C 1
ATOM 991 O O . PHE A 1 127 ? -9.898 -2.746 13.992 1 95.25 127 PHE A O 1
ATOM 998 N N . SER A 1 128 ? -11.562 -1.362 13.469 1 94.19 128 SER A N 1
ATOM 999 C CA . SER A 1 128 ? -12.594 -2.32 13.852 1 94.19 128 SER A CA 1
ATOM 1000 C C . SER A 1 128 ? -12.789 -3.379 12.773 1 94.19 128 SER A C 1
ATOM 1002 O O . SER A 1 128 ? -13.391 -4.426 13.031 1 94.19 128 SER A O 1
ATOM 1004 N N . HIS A 1 129 ? -12.375 -3.072 11.617 1 97.38 129 HIS A N 1
ATOM 1005 C CA . HIS A 1 129 ? -12.461 -4.07 10.555 1 97.38 129 HIS A CA 1
ATOM 1006 C C . HIS A 1 129 ? -11.562 -5.266 10.852 1 97.38 129 HIS A C 1
ATOM 1008 O O . HIS A 1 129 ? -10.422 -5.094 11.289 1 97.38 129 HIS A O 1
ATOM 1014 N N . PRO A 1 130 ? -12.008 -6.422 10.617 1 97.12 130 PRO A N 1
ATOM 1015 C CA . PRO A 1 130 ? -11.203 -7.586 11 1 97.12 130 PRO A CA 1
ATOM 1016 C C . PRO A 1 130 ? -10.039 -7.836 10.039 1 97.12 130 PRO A C 1
ATOM 1018 O O . PRO A 1 130 ? -9.094 -8.555 10.383 1 97.12 130 PRO A O 1
ATOM 1021 N N . ASN A 1 131 ? -10.109 -7.391 8.852 1 98.31 131 ASN A N 1
ATOM 1022 C CA . ASN A 1 131 ? -9.086 -7.625 7.836 1 98.31 131 ASN A CA 1
ATOM 1023 C C . ASN A 1 131 ? -7.934 -6.641 7.969 1 98.31 131 ASN A C 1
ATOM 1025 O O . ASN A 1 131 ? -8.109 -5.438 7.773 1 98.31 131 ASN A O 1
ATOM 1029 N N . ARG A 1 132 ? -6.754 -7.051 8.172 1 97.62 132 ARG A N 1
ATOM 1030 C CA . ARG A 1 132 ? -5.586 -6.215 8.422 1 97.62 132 ARG A CA 1
ATOM 1031 C C . ARG A 1 132 ? -5.164 -5.473 7.16 1 97.62 132 ARG A C 1
ATOM 1033 O O . ARG A 1 132 ? -4.445 -4.473 7.23 1 97.62 132 ARG A O 1
ATOM 1040 N N . GLU A 1 133 ? -5.551 -5.957 6.039 1 98.44 133 GLU A N 1
ATOM 1041 C CA . GLU A 1 133 ? -5.219 -5.254 4.801 1 98.44 133 GLU A CA 1
ATOM 1042 C C . GLU A 1 133 ? -5.961 -3.922 4.711 1 98.44 133 GLU A C 1
ATOM 1044 O O . GLU A 1 133 ? -5.457 -2.961 4.125 1 98.44 133 GLU A O 1
ATOM 1049 N N . VAL A 1 134 ? -7.113 -3.836 5.305 1 98.62 134 VAL A N 1
ATOM 1050 C CA . VAL A 1 134 ? -7.82 -2.562 5.398 1 98.62 134 VAL A CA 1
ATOM 1051 C C . VAL A 1 134 ? -7.039 -1.598 6.285 1 98.62 134 VAL A C 1
ATOM 1053 O O . VAL A 1 134 ? -6.906 -0.415 5.961 1 98.62 134 VAL A O 1
ATOM 1056 N N . HIS A 1 135 ? -6.488 -2.148 7.406 1 98.44 135 HIS A N 1
ATOM 1057 C CA . HIS A 1 135 ? -5.656 -1.349 8.297 1 98.44 135 HIS A CA 1
ATOM 1058 C C . HIS A 1 135 ? -4.434 -0.803 7.574 1 98.44 135 HIS A C 1
ATOM 1060 O O . HIS A 1 135 ? -4.105 0.378 7.703 1 98.44 135 HIS A O 1
ATOM 1066 N N . ARG A 1 136 ? -3.877 -1.69 6.863 1 97.62 136 ARG A N 1
ATOM 1067 C CA . ARG A 1 136 ? -2.676 -1.31 6.125 1 97.62 136 ARG A CA 1
ATOM 1068 C C . ARG A 1 136 ? -2.986 -0.228 5.098 1 97.62 136 ARG A C 1
ATOM 1070 O O . ARG A 1 136 ? -2.246 0.75 4.973 1 97.62 136 ARG A O 1
ATOM 1077 N N . ALA A 1 137 ? -4.035 -0.418 4.328 1 98.38 137 ALA A N 1
ATOM 1078 C CA . ALA A 1 137 ? -4.441 0.573 3.334 1 98.38 137 ALA A CA 1
ATOM 1079 C C . ALA A 1 137 ? -4.719 1.924 3.988 1 98.38 137 ALA A C 1
ATOM 1081 O O . ALA A 1 137 ? -4.34 2.969 3.455 1 98.38 137 ALA A O 1
ATOM 1082 N N . TRP A 1 138 ? -5.336 1.899 5.133 1 98.25 138 TRP A N 1
ATOM 1083 C CA . TRP A 1 138 ? -5.637 3.119 5.875 1 98.25 138 TRP A CA 1
ATOM 1084 C C . TRP A 1 138 ? -4.355 3.834 6.289 1 98.25 138 TRP A C 1
ATOM 1086 O O . TRP A 1 138 ? -4.203 5.035 6.055 1 98.25 138 TRP A O 1
ATOM 1096 N N . ARG A 1 139 ? -3.447 3.086 6.887 1 96.31 139 ARG A N 1
ATOM 1097 C CA . ARG A 1 139 ? -2.189 3.662 7.352 1 96.31 139 ARG A CA 1
ATOM 1098 C C 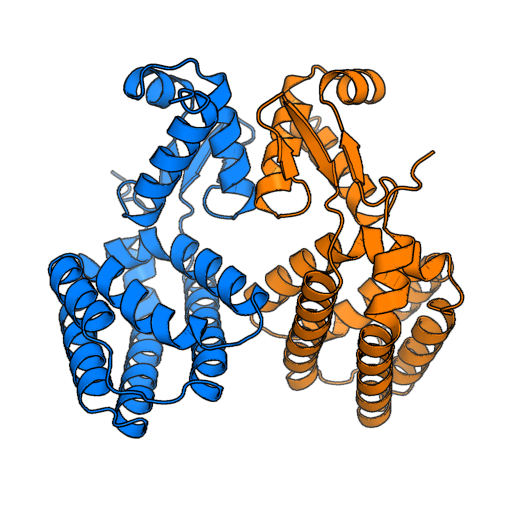. ARG A 1 139 ? -1.418 4.297 6.199 1 96.31 139 ARG A C 1
ATOM 1100 O O . ARG A 1 139 ? -0.916 5.418 6.324 1 96.31 139 ARG A O 1
ATOM 1107 N N . LEU A 1 140 ? -1.352 3.615 5.105 1 96.44 140 LEU A N 1
ATOM 1108 C CA . LEU A 1 140 ? -0.626 4.133 3.949 1 96.44 140 LEU A CA 1
ATOM 1109 C C . LEU A 1 140 ? -1.296 5.387 3.404 1 96.44 140 LEU A C 1
ATOM 1111 O O . LEU A 1 140 ? -0.618 6.367 3.086 1 96.44 140 LEU A O 1
ATOM 1115 N N . THR A 1 141 ? -2.576 5.371 3.32 1 97.75 141 THR A N 1
ATOM 1116 C CA . THR A 1 141 ? -3.336 6.5 2.803 1 97.75 141 THR A CA 1
ATOM 1117 C C . THR A 1 141 ? -3.145 7.73 3.686 1 97.75 141 THR A C 1
ATOM 1119 O O . THR A 1 141 ? -2.861 8.82 3.186 1 97.75 141 THR A O 1
ATOM 1122 N N . THR A 1 142 ? -3.24 7.512 4.98 1 96 142 THR A N 1
ATOM 1123 C CA . THR A 1 142 ? -3.139 8.625 5.922 1 96 142 THR A CA 1
ATOM 1124 C C . THR A 1 142 ? -1.73 9.211 5.914 1 96 142 THR A C 1
ATOM 1126 O O . THR A 1 142 ? -1.561 10.43 5.984 1 96 142 THR A O 1
ATOM 1129 N N . GLN A 1 143 ? -0.769 8.383 5.832 1 95.94 143 GLN A N 1
ATOM 1130 C CA . GLN A 1 143 ? 0.611 8.859 5.797 1 95.94 143 GLN A CA 1
ATOM 1131 C C . GLN A 1 143 ? 0.89 9.648 4.523 1 95.94 143 GLN A C 1
ATOM 1133 O O . GLN A 1 143 ? 1.58 10.664 4.559 1 95.94 143 GLN A O 1
ATOM 1138 N N . ARG A 1 144 ? 0.365 9.227 3.443 1 96.62 144 ARG A N 1
ATOM 1139 C CA . ARG A 1 144 ? 0.579 9.906 2.172 1 96.62 144 ARG A CA 1
ATOM 1140 C C . ARG A 1 144 ? -0.148 11.25 2.139 1 96.62 144 ARG A C 1
ATOM 1142 O O . ARG A 1 144 ? 0.281 12.18 1.448 1 96.62 144 ARG A O 1
ATOM 1149 N N . LEU A 1 145 ? -1.214 11.367 2.92 1 96.31 145 LEU A N 1
ATOM 1150 C CA . LEU A 1 145 ? -2.014 12.586 2.963 1 96.31 145 LEU A CA 1
ATOM 1151 C C . LEU A 1 145 ? -1.441 13.578 3.973 1 96.31 145 LEU A C 1
ATOM 1153 O O . LEU A 1 145 ? -1.778 14.758 3.947 1 96.31 145 LEU A O 1
ATOM 1157 N N . ALA A 1 146 ? -0.601 13.094 4.879 1 95.06 146 ALA A N 1
ATOM 1158 C CA . ALA A 1 146 ? -0.194 13.844 6.059 1 95.06 146 ALA A CA 1
ATOM 1159 C C . ALA A 1 146 ? 0.388 15.203 5.672 1 95.06 146 ALA A C 1
ATOM 1161 O O . ALA A 1 146 ? -0.051 16.234 6.176 1 95.06 146 ALA A O 1
ATOM 1162 N N . PRO A 1 147 ? 1.328 15.25 4.723 1 94.06 147 PRO A N 1
ATOM 1163 C CA . PRO A 1 147 ? 1.881 16.562 4.383 1 94.06 147 PRO A CA 1
ATOM 1164 C C . PRO A 1 147 ? 0.814 17.547 3.914 1 94.06 147 PRO A C 1
ATOM 1166 O O . PRO A 1 147 ? 0.859 18.734 4.273 1 94.06 147 PRO A O 1
ATOM 1169 N N . SER A 1 148 ? -0.13 17.125 3.154 1 93.94 148 SER A N 1
ATOM 1170 C CA . SER A 1 148 ? -1.191 17.984 2.643 1 93.94 148 SER A CA 1
ATOM 1171 C C . SER A 1 148 ? -2.162 18.375 3.75 1 93.94 148 SER A C 1
ATOM 1173 O O . SER A 1 148 ? -2.707 19.484 3.736 1 93.94 148 SER A O 1
ATOM 1175 N N . GLN A 1 149 ? -2.365 17.453 4.688 1 92.81 149 GLN A N 1
ATOM 1176 C CA . GLN A 1 149 ? -3.248 17.734 5.812 1 92.81 149 GLN A CA 1
ATOM 1177 C C . GLN A 1 149 ? -2.664 18.828 6.707 1 92.81 149 GLN A C 1
ATOM 1179 O O . GLN A 1 149 ? -3.402 19.656 7.242 1 92.81 149 GLN A O 1
ATOM 1184 N N . PHE A 1 150 ? -1.443 18.828 6.832 1 89.81 150 PHE A N 1
ATOM 1185 C CA . PHE A 1 150 ? -0.81 19.859 7.637 1 89.81 150 PHE A CA 1
ATOM 1186 C C . PHE A 1 150 ? -0.902 21.219 6.949 1 89.81 150 PHE A C 1
ATOM 1188 O O . PHE A 1 150 ? -1.097 22.234 7.605 1 89.81 150 PHE A O 1
ATOM 1195 N N . LYS A 1 151 ? -0.843 21.172 5.691 1 88.75 151 LYS A N 1
ATOM 1196 C CA . LYS A 1 151 ? -1.056 22.391 4.941 1 88.75 151 LYS A CA 1
ATOM 1197 C C . LYS A 1 151 ? -2.504 22.859 5.051 1 88.75 151 LYS A C 1
ATOM 1199 O O . LYS A 1 151 ? -2.768 24.062 5.188 1 88.75 151 LYS A O 1
ATOM 1204 N N . ARG A 1 152 ? -3.354 21.906 5.008 1 88.69 152 ARG A N 1
ATOM 1205 C CA . ARG A 1 152 ? -4.77 22.188 5.199 1 88.69 152 ARG A CA 1
ATOM 1206 C C . ARG A 1 152 ? -5.016 22.859 6.547 1 88.69 152 ARG A C 1
ATOM 1208 O O . ARG A 1 152 ? -5.801 23.812 6.645 1 88.69 152 ARG A O 1
ATOM 1215 N N . HIS A 1 153 ? -4.395 22.391 7.527 1 83.75 153 HIS A N 1
ATOM 1216 C CA . HIS A 1 153 ? -4.559 22.891 8.891 1 83.75 153 HIS A CA 1
ATOM 1217 C C . HIS A 1 153 ? -4.066 24.328 9.008 1 83.75 153 HIS A C 1
ATOM 1219 O O . HIS A 1 153 ? -4.598 25.109 9.797 1 83.75 153 HIS A O 1
ATOM 1225 N N . GLU A 1 154 ? -3.072 24.641 8.211 1 80.44 154 GLU A N 1
ATOM 1226 C CA . GLU A 1 154 ? -2.545 26 8.219 1 80.44 154 GLU A CA 1
ATOM 1227 C C . GLU A 1 154 ? -3.533 26.984 7.594 1 80.44 154 GLU A C 1
ATOM 1229 O O . GLU A 1 154 ? -3.432 28.188 7.801 1 80.44 154 GLU A O 1
ATOM 1234 N N . GLY A 1 155 ? -4.488 26.391 6.918 1 74.69 155 GLY A N 1
ATOM 1235 C CA . GLY A 1 155 ? -5.488 27.219 6.266 1 74.69 155 GLY A CA 1
ATOM 1236 C C . GLY A 1 155 ? -6.715 27.453 7.121 1 74.69 155 GLY A C 1
ATOM 1237 O O . GLY A 1 155 ? -6.652 27.359 8.352 1 74.69 155 GLY A O 1
ATOM 1238 N N . PRO A 1 156 ? -7.742 27.859 6.496 1 66.56 156 PRO A N 1
ATOM 1239 C CA . PRO A 1 156 ? -8.953 28.266 7.207 1 66.56 156 PRO A CA 1
ATOM 1240 C C . PRO A 1 156 ? -9.766 27.094 7.73 1 66.56 156 PRO A C 1
ATOM 1242 O O . PRO A 1 156 ? -10.672 27.266 8.547 1 66.56 156 PRO A O 1
ATOM 1245 N N . ASP A 1 157 ? -9.336 26.031 7.309 1 65.56 157 ASP A N 1
ATOM 1246 C CA . ASP A 1 157 ? -10.117 24.875 7.727 1 65.56 157 ASP A CA 1
ATOM 1247 C C . ASP A 1 157 ? -9.852 24.531 9.188 1 65.56 157 ASP A C 1
ATOM 1249 O O . ASP A 1 157 ? -8.711 24.266 9.578 1 65.56 157 ASP A O 1
ATOM 1253 N N . PRO A 1 158 ? -10.852 24.438 9.828 1 81.5 158 PRO A N 1
ATOM 1254 C CA . PRO A 1 158 ? -10.68 24.156 11.258 1 81.5 158 PRO A CA 1
ATOM 1255 C C . PRO A 1 158 ? -10.648 22.672 11.57 1 81.5 158 PRO A C 1
ATOM 1257 O O . PRO A 1 158 ? -11.641 22.109 12.055 1 81.5 158 PRO A O 1
ATOM 1260 N N . LEU A 1 159 ? -9.523 22.031 11.43 1 88.56 159 LEU A N 1
ATOM 1261 C CA . LEU A 1 159 ? -9.414 20.594 11.664 1 88.56 159 LEU A CA 1
ATOM 1262 C C . LEU A 1 159 ? -9.766 20.25 13.109 1 88.56 159 LEU A C 1
ATOM 1264 O O . LEU A 1 159 ? -10.32 19.188 13.383 1 88.56 159 LEU A O 1
ATOM 1268 N N . MET A 1 160 ? -9.5 21.188 13.953 1 86.56 160 MET A N 1
ATOM 1269 C CA . MET A 1 160 ? -9.781 20.938 15.359 1 86.56 160 MET A CA 1
ATOM 1270 C C . MET A 1 160 ? -11.281 20.828 15.602 1 86.56 160 MET A C 1
ATOM 1272 O O . MET A 1 160 ? -11.727 20.062 16.453 1 86.56 160 MET A O 1
ATOM 1276 N N . ALA A 1 161 ? -12.031 21.609 14.867 1 90.56 161 ALA A N 1
ATOM 1277 C CA . ALA A 1 161 ? -13.484 21.516 14.984 1 90.56 161 ALA A CA 1
ATOM 1278 C C . ALA A 1 161 ? -13.984 20.125 14.602 1 90.56 161 ALA A C 1
ATOM 1280 O O . ALA A 1 161 ? -14.93 19.609 15.195 1 90.56 161 ALA A O 1
ATOM 1281 N N . TRP A 1 162 ? -13.359 19.547 13.633 1 92.44 162 TRP A N 1
ATOM 1282 C CA . TRP A 1 162 ? -13.711 18.188 13.234 1 92.44 162 TRP A CA 1
ATOM 1283 C C . TRP A 1 162 ? -13.344 17.188 14.336 1 92.44 162 TRP A C 1
ATOM 1285 O O . TRP A 1 162 ? -14.117 16.281 14.641 1 92.44 162 TRP A O 1
ATOM 1295 N N . CYS A 1 163 ? -12.195 17.344 14.922 1 90.12 163 CYS A N 1
ATOM 1296 C CA . CYS A 1 163 ? -11.797 16.5 16.031 1 90.12 163 CYS A CA 1
ATOM 1297 C C . CYS A 1 163 ? -12.836 16.531 17.156 1 90.12 163 CYS A C 1
ATOM 1299 O O . CYS A 1 163 ? -13.219 15.492 17.672 1 90.12 163 CYS A O 1
ATOM 1301 N N . THR A 1 164 ? -13.203 17.688 17.422 1 89 164 THR A N 1
ATOM 1302 C CA . THR A 1 164 ? -14.188 17.875 18.469 1 89 164 THR A CA 1
ATOM 1303 C C . THR A 1 164 ? -15.516 17.219 18.094 1 89 164 THR A C 1
ATOM 1305 O O . THR A 1 164 ? -16.125 16.516 18.906 1 89 164 THR A O 1
ATOM 1308 N N . ALA A 1 165 ? -15.938 17.406 16.891 1 91.38 165 ALA A N 1
ATOM 1309 C CA . ALA A 1 165 ? -17.188 16.828 16.422 1 91.38 165 ALA A CA 1
ATOM 1310 C C . ALA A 1 165 ? -17.156 15.297 16.469 1 91.38 165 ALA A C 1
ATOM 1312 O O . ALA A 1 165 ? -18.094 14.664 16.953 1 91.38 165 ALA A O 1
ATOM 1313 N N . PHE A 1 166 ? -16.062 14.727 16.031 1 91 166 PHE A N 1
ATOM 1314 C CA . PHE A 1 166 ? -15.938 13.273 16.031 1 91 166 PHE A CA 1
ATOM 1315 C C . PHE A 1 166 ? -15.867 12.734 17.453 1 91 166 PHE A C 1
ATOM 1317 O O . PHE A 1 166 ? -16.469 11.703 17.766 1 91 166 PHE A O 1
ATOM 1324 N N . SER A 1 167 ? -15.141 13.438 18.266 1 86.62 167 SER A N 1
ATOM 1325 C CA . SER A 1 167 ? -15.023 13.016 19.672 1 86.62 167 SER A CA 1
ATOM 1326 C C . SER A 1 167 ? -16.391 13.016 20.359 1 86.62 167 SER A C 1
ATOM 1328 O O . SER A 1 167 ? -16.703 12.102 21.109 1 86.62 167 SER A O 1
ATOM 1330 N N . THR A 1 168 ? -17.125 14 20.094 1 87.25 168 THR A N 1
ATOM 1331 C CA . THR A 1 168 ? -18.469 14.109 20.672 1 87.25 168 THR A CA 1
ATOM 1332 C C . THR A 1 168 ? -19.359 12.977 20.172 1 87.25 168 THR A C 1
ATOM 1334 O O . THR A 1 168 ? -20.062 12.344 20.953 1 87.25 168 THR A O 1
ATOM 1337 N N . ALA A 1 169 ? -19.281 12.742 18.906 1 88.75 169 ALA A N 1
ATOM 1338 C CA . ALA A 1 169 ? -20.094 11.672 18.328 1 88.75 169 ALA A CA 1
ATOM 1339 C C . ALA A 1 169 ? -19.703 10.312 18.891 1 88.75 169 ALA A C 1
ATOM 1341 O O . ALA A 1 169 ? -20.562 9.484 19.188 1 88.75 169 ALA A O 1
ATOM 1342 N N . LEU A 1 170 ? -18.453 10.102 19.047 1 85.25 170 LEU A N 1
ATOM 1343 C CA . LEU A 1 170 ? -17.953 8.836 19.562 1 85.25 170 LEU A CA 1
ATOM 1344 C C . LEU A 1 170 ? -18.359 8.648 21.016 1 85.25 170 LEU A C 1
ATOM 1346 O O . LEU A 1 170 ? -18.719 7.543 21.438 1 85.25 170 LEU A O 1
ATOM 1350 N N . SER A 1 171 ? -18.266 9.711 21.766 1 81.62 171 SER A N 1
ATOM 1351 C CA . SER A 1 171 ? -18.562 9.656 23.188 1 81.62 171 SER A CA 1
ATOM 1352 C C . SER A 1 171 ? -20.047 9.398 23.438 1 81.62 171 SER A C 1
ATOM 1354 O O . SER A 1 171 ? -20.406 8.766 24.422 1 81.62 171 SER A O 1
ATOM 1356 N N . SER A 1 172 ? -20.859 9.852 22.547 1 81.31 172 SER A N 1
ATOM 1357 C CA . SER A 1 172 ? -22.297 9.68 22.703 1 81.31 172 SER A CA 1
ATOM 1358 C C . SER A 1 172 ? -22.75 8.297 22.25 1 81.31 172 SER A C 1
ATOM 1360 O O . SER A 1 172 ? -23.891 7.898 22.5 1 81.31 172 SER A O 1
ATOM 1362 N N . LEU A 1 173 ? -21.875 7.566 21.672 1 76.31 173 LEU A N 1
ATOM 1363 C CA . LEU A 1 173 ? -22.125 6.227 21.156 1 76.31 173 LEU A CA 1
ATOM 1364 C C . LEU A 1 173 ? -23.281 6.242 20.156 1 76.31 173 LEU A C 1
ATOM 1366 O O . LEU A 1 173 ? -23.969 5.238 19.984 1 76.31 173 LEU A O 1
ATOM 1370 N N . ASN A 1 174 ? -23.531 7.387 19.672 1 79.94 174 ASN A N 1
ATOM 1371 C CA . ASN A 1 174 ? -24.547 7.504 18.625 1 79.94 174 ASN A CA 1
ATOM 1372 C C . ASN A 1 174 ? -23.953 7.238 17.234 1 79.94 174 ASN A C 1
ATOM 1374 O O . ASN A 1 174 ? -23.312 8.117 16.656 1 79.94 174 ASN A O 1
ATOM 1378 N N . ILE A 1 175 ? -24.25 6.109 16.766 1 80.94 175 ILE A N 1
ATOM 1379 C CA . ILE A 1 175 ? -23.672 5.625 15.516 1 80.94 175 ILE A CA 1
ATOM 1380 C C . ILE A 1 175 ? -24.141 6.496 14.352 1 80.94 175 ILE A C 1
ATOM 1382 O O . ILE A 1 175 ? -23.375 6.75 13.414 1 80.94 175 ILE A O 1
ATOM 1386 N N . GLY A 1 176 ? -25.281 6.957 14.398 1 87 176 GLY A N 1
ATOM 1387 C CA . GLY A 1 176 ? -25.797 7.828 13.352 1 87 176 GLY A CA 1
ATOM 1388 C C . GLY A 1 176 ? -25.078 9.164 13.281 1 87 176 GLY A C 1
ATOM 1389 O O . GLY A 1 176 ? -24.781 9.656 12.195 1 87 176 GLY A O 1
ATOM 1390 N N . ASP A 1 177 ? -24.812 9.742 14.422 1 90.44 177 ASP A N 1
ATOM 1391 C CA . ASP A 1 177 ? -24.078 11 14.484 1 90.44 177 ASP A CA 1
ATOM 1392 C C . ASP A 1 177 ? -22.656 10.844 13.945 1 90.44 177 ASP A C 1
ATOM 1394 O O . ASP A 1 177 ? -22.141 11.742 13.289 1 90.44 177 ASP A O 1
ATOM 1398 N N . LEU A 1 178 ? -22.109 9.711 14.219 1 91.31 178 LEU A N 1
ATOM 1399 C CA . LEU A 1 178 ? -20.75 9.445 13.742 1 91.31 178 LEU A CA 1
ATOM 1400 C C . LEU A 1 178 ? -20.719 9.383 12.219 1 91.31 178 LEU A C 1
ATOM 1402 O O . LEU A 1 178 ? -19.844 9.992 11.594 1 91.31 178 LEU A O 1
ATOM 1406 N N . GLU A 1 179 ? -21.625 8.664 11.672 1 94.12 179 GLU A N 1
ATOM 1407 C CA . GLU A 1 179 ? -21.703 8.547 10.219 1 94.12 179 GLU A CA 1
ATOM 1408 C C . GLU A 1 179 ? -21.953 9.906 9.57 1 94.12 179 GLU A C 1
ATOM 1410 O O . GLU A 1 179 ? -21.375 10.227 8.539 1 94.12 179 GLU A O 1
ATOM 1415 N N . ALA A 1 180 ? -22.875 10.648 10.164 1 95.62 180 ALA A N 1
ATOM 1416 C CA . ALA A 1 180 ? -23.172 11.977 9.648 1 95.62 180 ALA A CA 1
ATOM 1417 C C . ALA A 1 180 ? -21.953 12.875 9.695 1 95.62 180 ALA A C 1
ATOM 1419 O O . ALA A 1 180 ? -21.656 13.602 8.742 1 95.62 180 ALA A O 1
ATOM 1420 N N . CYS A 1 181 ? -21.25 12.852 10.789 1 95.19 181 CYS A N 1
ATOM 1421 C CA . CYS A 1 181 ? -20.031 13.625 10.945 1 95.19 181 CYS A CA 1
ATOM 1422 C C . CYS A 1 181 ? -18.984 13.234 9.898 1 95.19 181 CYS A C 1
ATOM 1424 O O . CYS A 1 181 ? -18.375 14.094 9.266 1 95.19 181 CYS A O 1
ATOM 1426 N N . ALA A 1 182 ? -18.875 11.969 9.688 1 96.06 182 ALA A N 1
ATOM 1427 C CA . ALA A 1 182 ? -17.906 11.469 8.719 1 96.06 182 ALA A CA 1
ATOM 1428 C C . ALA A 1 182 ? -18.281 11.891 7.297 1 96.06 182 ALA A C 1
ATOM 1430 O O . ALA A 1 182 ? -17.422 12.328 6.523 1 96.06 182 ALA A O 1
ATOM 1431 N N . SER A 1 183 ? -19.516 11.719 6.984 1 96.81 183 SER A N 1
ATOM 1432 C CA . SER A 1 183 ? -20 12.109 5.664 1 96.81 183 SER A CA 1
ATOM 1433 C C . SER A 1 183 ? -19.703 13.578 5.383 1 96.81 183 SER A C 1
ATOM 1435 O O . SER A 1 183 ? -19.203 13.93 4.309 1 96.81 183 SER A O 1
ATOM 1437 N N . GLU A 1 184 ? -19.969 14.406 6.348 1 96.44 184 GLU A N 1
ATOM 1438 C CA . GLU A 1 184 ? -19.703 15.836 6.191 1 96.44 184 GLU A CA 1
ATOM 1439 C C . GLU A 1 184 ? -18.219 16.125 6.082 1 96.44 184 GLU A C 1
ATOM 1441 O O . GLU A 1 184 ? -17.797 16.938 5.258 1 96.44 184 GLU A O 1
ATOM 1446 N N . TYR A 1 185 ? -17.438 15.531 6.938 1 96.38 185 TYR A N 1
ATOM 1447 C CA . TYR A 1 185 ? -15.992 15.727 6.922 1 96.38 185 TYR A CA 1
ATOM 1448 C C . TYR A 1 185 ? -15.406 15.367 5.562 1 96.38 185 TYR A C 1
ATOM 1450 O O . TYR A 1 185 ? -14.641 16.141 4.98 1 96.38 185 TYR A O 1
ATOM 1458 N N . PHE A 1 186 ? -15.711 14.164 5.051 1 97.25 186 PHE A N 1
ATOM 1459 C CA . PHE A 1 186 ? -15.141 13.695 3.797 1 97.25 186 PHE A CA 1
ATOM 1460 C C . PHE A 1 186 ? -15.633 14.539 2.627 1 97.25 186 PHE A C 1
ATOM 1462 O O . PHE A 1 186 ? -14.859 14.844 1.711 1 97.25 186 PHE A O 1
ATOM 1469 N N . GLN A 1 187 ? -16.906 14.922 2.682 1 97.12 187 GLN A N 1
ATOM 1470 C CA . GLN A 1 187 ? -17.406 15.789 1.626 1 97.12 187 GLN A CA 1
ATOM 1471 C C . GLN A 1 187 ? -16.703 17.141 1.639 1 97.12 187 GLN A C 1
ATOM 1473 O O . GLN A 1 187 ? -16.297 17.656 0.589 1 97.12 187 GLN A O 1
ATOM 1478 N N . THR A 1 188 ? -16.562 17.719 2.795 1 95.56 188 THR A N 1
ATOM 1479 C CA . THR A 1 188 ? -15.859 19 2.93 1 95.56 188 THR A CA 1
ATOM 1480 C C . THR A 1 188 ? -14.414 18.875 2.457 1 95.56 188 THR A C 1
ATOM 1482 O O . THR A 1 188 ? -13.898 19.781 1.796 1 95.56 188 THR A O 1
ATOM 1485 N N . SER A 1 189 ? -13.75 17.797 2.84 1 95.81 189 SER A N 1
ATOM 1486 C CA . SER A 1 189 ? -12.383 17.562 2.398 1 95.81 189 SER A CA 1
ATOM 1487 C C . SER A 1 189 ? -12.281 17.547 0.877 1 95.81 189 SER A C 1
ATOM 1489 O O . SER A 1 189 ? -11.359 18.141 0.303 1 95.81 189 SER A O 1
ATOM 1491 N N . LEU A 1 190 ? -13.227 16.891 0.24 1 97.06 190 LEU A N 1
ATOM 1492 C CA . LEU A 1 190 ? -13.25 16.859 -1.219 1 97.06 190 LEU A CA 1
ATOM 1493 C C . LEU A 1 190 ? -13.531 18.234 -1.801 1 97.06 190 LEU A C 1
ATOM 1495 O O . LEU A 1 190 ? -12.93 18.625 -2.809 1 97.06 190 LEU A O 1
ATOM 1499 N N . ASP A 1 191 ? -14.367 18.953 -1.159 1 96.31 191 ASP A N 1
ATOM 1500 C CA . ASP A 1 191 ? -14.766 20.266 -1.645 1 96.31 191 ASP A CA 1
ATOM 1501 C C . ASP A 1 191 ? -13.586 21.25 -1.623 1 96.31 191 ASP A C 1
ATOM 1503 O O . ASP A 1 191 ? -13.477 22.109 -2.494 1 96.31 191 ASP A O 1
ATOM 1507 N N . ILE A 1 192 ? -12.758 21.094 -0.686 1 95.5 192 ILE A N 1
ATOM 1508 C CA . ILE A 1 192 ? -11.711 22.094 -0.532 1 95.5 192 ILE A CA 1
ATOM 1509 C C . ILE A 1 192 ? -10.406 21.578 -1.131 1 95.5 192 ILE A C 1
ATOM 1511 O O . ILE A 1 192 ? -9.344 22.172 -0.927 1 95.5 192 ILE A O 1
ATOM 1515 N N . VAL A 1 193 ? -10.398 20.516 -1.829 1 96.62 193 VAL A N 1
ATOM 1516 C CA . VAL A 1 193 ? -9.234 19.922 -2.469 1 96.62 193 VAL A CA 1
ATOM 1517 C C . VAL A 1 193 ? -8.508 20.984 -3.299 1 96.62 193 VAL A C 1
ATOM 1519 O O . VAL A 1 193 ? -7.277 21.094 -3.238 1 96.62 193 VAL A O 1
ATOM 1522 N N . PRO A 1 194 ? -9.211 21.812 -4.133 1 96.06 194 PRO A N 1
ATOM 1523 C CA . PRO A 1 194 ? -8.492 22.828 -4.902 1 96.06 194 PRO A CA 1
ATOM 1524 C C . PRO A 1 194 ? -7.676 23.781 -4.02 1 96.06 194 PRO A C 1
ATOM 1526 O O . PRO A 1 194 ? -6.547 24.125 -4.367 1 96.06 194 PRO A O 1
ATOM 1529 N N . GLN A 1 195 ? -8.219 24.141 -2.859 1 94.25 195 GLN A N 1
ATOM 1530 C CA . GLN A 1 195 ? -7.523 25.031 -1.936 1 94.25 195 GLN A CA 1
ATOM 1531 C C . GLN A 1 195 ? -6.309 24.359 -1.314 1 94.25 195 GLN A C 1
ATOM 1533 O O . GLN A 1 195 ? -5.25 24.969 -1.167 1 94.25 195 GLN A O 1
ATOM 1538 N N . ILE A 1 196 ? -6.445 23.078 -0.962 1 95.06 196 ILE A N 1
ATOM 1539 C CA . ILE A 1 196 ? -5.34 22.328 -0.379 1 95.06 196 ILE A CA 1
ATOM 1540 C C . ILE A 1 196 ? -4.215 22.188 -1.401 1 95.06 196 ILE A C 1
ATOM 1542 O O . ILE A 1 196 ? -3.047 22.422 -1.083 1 95.06 196 ILE A O 1
ATOM 1546 N N . ALA A 1 197 ? -4.598 21.766 -2.631 1 96 197 ALA A N 1
ATOM 1547 C CA . ALA A 1 197 ? -3.617 21.594 -3.697 1 96 197 ALA A CA 1
ATOM 1548 C C . ALA A 1 197 ? -2.834 22.891 -3.934 1 96 197 ALA A C 1
ATOM 1550 O O . ALA A 1 197 ? -1.614 22.859 -4.113 1 96 197 ALA A O 1
ATOM 1551 N N . GLN A 1 198 ? -3.508 23.984 -3.936 1 93.44 198 GLN A N 1
ATOM 1552 C CA . GLN A 1 198 ? -2.865 25.281 -4.125 1 93.44 198 GLN A CA 1
ATOM 1553 C C . GLN A 1 198 ? -1.895 25.594 -2.986 1 93.44 198 GLN A C 1
ATOM 1555 O O . GLN A 1 198 ? -0.79 26.078 -3.221 1 93.44 198 GLN A O 1
ATOM 1560 N N . ALA A 1 199 ? -2.305 25.312 -1.773 1 92.44 199 ALA A N 1
ATOM 1561 C CA . ALA A 1 199 ? -1.479 25.578 -0.598 1 92.44 199 ALA A CA 1
ATOM 1562 C C . ALA A 1 199 ? -0.214 24.734 -0.614 1 92.44 199 ALA A C 1
ATOM 1564 O O . ALA A 1 199 ? 0.79 25.094 0.007 1 92.44 199 ALA A O 1
ATOM 1565 N N . CYS A 1 200 ? -0.258 23.594 -1.29 1 93.5 200 CYS A N 1
ATOM 1566 C CA . CYS A 1 200 ? 0.849 22.641 -1.3 1 93.5 200 CYS A CA 1
ATOM 1567 C C . CYS A 1 200 ? 1.874 23 -2.365 1 93.5 200 CYS A C 1
ATOM 1569 O O . CYS A 1 200 ? 2.979 22.453 -2.383 1 93.5 200 CYS A O 1
ATOM 1571 N N . GLN A 1 201 ? 1.512 23.828 -3.234 1 90.81 201 GLN A N 1
ATOM 1572 C CA . GLN A 1 201 ? 2.451 24.234 -4.277 1 90.81 201 GLN A CA 1
ATOM 1573 C C . GLN A 1 201 ? 3.629 25 -3.693 1 90.81 201 GLN A C 1
ATOM 1575 O O . GLN A 1 201 ? 3.453 25.828 -2.797 1 90.81 201 GLN A O 1
ATOM 1580 N N . PRO A 1 202 ? 4.84 24.484 -4.156 1 80.19 202 PRO A N 1
ATOM 1581 C CA . PRO A 1 202 ? 6.008 25.203 -3.652 1 80.19 202 PRO A CA 1
ATOM 1582 C C . PRO A 1 202 ? 5.98 26.688 -4.012 1 80.19 202 PRO A C 1
ATOM 1584 O O . PRO A 1 202 ? 5.477 27.062 -5.078 1 80.19 202 PRO A O 1
ATOM 1587 N N . THR A 1 203 ? 6.059 27.609 -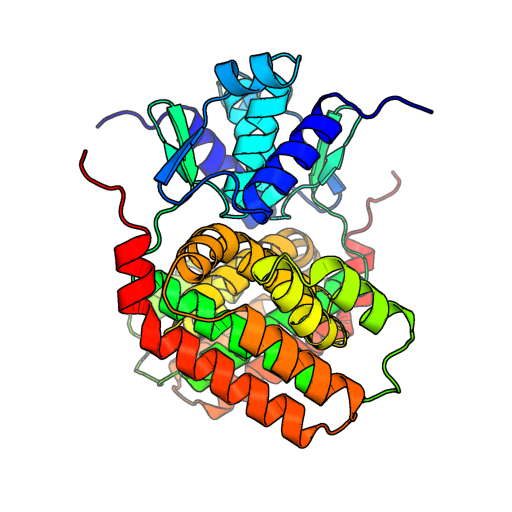3.066 1 65.88 203 THR A N 1
ATOM 1588 C CA . THR A 1 203 ? 6.137 29.031 -3.332 1 65.88 203 THR A CA 1
ATOM 1589 C C . THR A 1 203 ? 7.387 29.375 -4.141 1 65.88 203 THR A C 1
ATOM 1591 O O . THR A 1 203 ? 8.469 28.844 -3.863 1 65.88 203 THR A O 1
ATOM 1594 N N . ASN A 1 204 ? 7.152 29.484 -5.496 1 52.69 204 ASN A N 1
ATOM 1595 C CA . ASN A 1 204 ? 8.234 30.016 -6.316 1 52.69 204 ASN A CA 1
ATOM 1596 C C . ASN A 1 204 ? 8.992 31.125 -5.594 1 52.69 204 ASN A C 1
ATOM 1598 O O . ASN A 1 204 ? 8.414 32.188 -5.289 1 52.69 204 ASN A O 1
ATOM 1602 N N . GLY A 1 205 ? 9.445 30.953 -4.434 1 37.88 205 GLY A N 1
ATOM 1603 C CA . GLY A 1 205 ? 10.391 32.031 -4.195 1 37.88 205 GLY A CA 1
ATOM 1604 C C . GLY A 1 205 ? 11.586 31.984 -5.121 1 37.88 205 GLY A C 1
ATOM 1605 O O . GLY A 1 205 ? 11.906 30.938 -5.695 1 37.88 205 GLY A O 1
ATOM 1606 N N . MET B 1 1 ? 20.234 6.613 -26.391 1 31.41 1 MET B N 1
ATOM 1607 C CA . MET B 1 1 ? 19.125 6.535 -25.438 1 31.41 1 MET B CA 1
ATOM 1608 C C . MET B 1 1 ? 19.641 6.461 -24 1 31.41 1 MET B C 1
ATOM 1610 O O . MET B 1 1 ? 20.609 5.746 -23.719 1 31.41 1 MET B O 1
ATOM 1614 N N . ALA B 1 2 ? 19.609 7.457 -23.203 1 40.78 2 ALA B N 1
ATOM 1615 C CA . ALA B 1 2 ? 20.234 7.594 -21.891 1 40.78 2 ALA B CA 1
ATOM 1616 C C . ALA B 1 2 ? 20.109 6.301 -21.094 1 40.78 2 ALA B C 1
ATOM 1618 O O . ALA B 1 2 ? 19.047 5.66 -21.094 1 40.78 2 ALA B O 1
ATOM 1619 N N . HIS B 1 3 ? 21.078 5.539 -21.016 1 49.22 3 HIS B N 1
ATOM 1620 C CA . HIS B 1 3 ? 21.156 4.277 -20.281 1 49.22 3 HIS B CA 1
ATOM 1621 C C . HIS B 1 3 ? 20.484 4.387 -18.922 1 49.22 3 HIS B C 1
ATOM 1623 O O . HIS B 1 3 ? 20.766 5.324 -18.156 1 49.22 3 HIS B O 1
ATOM 1629 N N . PRO B 1 4 ? 19.391 3.625 -18.75 1 61.38 4 PRO B N 1
ATOM 1630 C CA . PRO B 1 4 ? 18.781 3.725 -17.422 1 61.38 4 PRO B CA 1
ATOM 1631 C C . PRO B 1 4 ? 19.812 3.576 -16.297 1 61.38 4 PRO B C 1
ATOM 1633 O O . PRO B 1 4 ? 20.828 2.896 -16.469 1 61.38 4 PRO B O 1
ATOM 1636 N N . SER B 1 5 ? 19.719 4.375 -15.289 1 83.38 5 SER B N 1
ATOM 1637 C CA . SER B 1 5 ? 20.594 4.234 -14.117 1 83.38 5 SER B CA 1
ATOM 1638 C C . SER B 1 5 ? 20.625 2.791 -13.625 1 83.38 5 SER B C 1
ATOM 1640 O O . SER B 1 5 ? 19.719 2.006 -13.93 1 83.38 5 SER B O 1
ATOM 1642 N N . ALA B 1 6 ? 21.719 2.277 -13.289 1 89.31 6 ALA B N 1
ATOM 1643 C CA . ALA B 1 6 ? 21.891 0.945 -12.719 1 89.31 6 ALA B CA 1
ATOM 1644 C C . ALA B 1 6 ? 20.75 0.615 -11.758 1 89.31 6 ALA B C 1
ATOM 1646 O O . ALA B 1 6 ? 20.266 -0.517 -11.727 1 89.31 6 ALA B O 1
ATOM 1647 N N . PHE B 1 7 ? 20.25 1.569 -11.148 1 92.62 7 PHE B N 1
ATOM 1648 C CA . PHE B 1 7 ? 19.172 1.36 -10.195 1 92.62 7 PHE B CA 1
ATOM 1649 C C . PHE B 1 7 ? 17.891 0.961 -10.914 1 92.62 7 PHE B C 1
ATOM 1651 O O . PHE B 1 7 ? 17.25 -0.02 -10.539 1 92.62 7 PHE B O 1
ATOM 1658 N N . LEU B 1 8 ? 17.562 1.697 -11.836 1 92.69 8 LEU B N 1
ATOM 1659 C CA . LEU B 1 8 ? 16.312 1.433 -12.539 1 92.69 8 LEU B CA 1
ATOM 1660 C C . LEU B 1 8 ? 16.312 0.037 -13.156 1 92.69 8 LEU B C 1
ATOM 1662 O O . LEU B 1 8 ? 15.312 -0.675 -13.094 1 92.69 8 LEU B O 1
ATOM 1666 N N . ARG B 1 9 ? 17.391 -0.313 -13.68 1 94.25 9 ARG B N 1
ATOM 1667 C CA . ARG B 1 9 ? 17.516 -1.638 -14.281 1 94.25 9 ARG B CA 1
ATOM 1668 C C . ARG B 1 9 ? 17.359 -2.73 -13.234 1 94.25 9 ARG B C 1
ATOM 1670 O O . ARG B 1 9 ? 16.594 -3.676 -13.43 1 94.25 9 ARG B O 1
ATOM 1677 N N . VAL B 1 10 ? 18.047 -2.586 -12.148 1 95.88 10 VAL B N 1
ATOM 1678 C CA . VAL B 1 10 ? 18.031 -3.57 -11.07 1 95.88 10 VAL B CA 1
ATOM 1679 C C . VAL B 1 10 ? 16.641 -3.639 -10.453 1 95.88 10 VAL B C 1
ATOM 1681 O O . VAL B 1 10 ? 16.109 -4.727 -10.203 1 95.88 10 VAL B O 1
ATOM 1684 N N . HIS B 1 11 ? 16.109 -2.48 -10.219 1 96.12 11 HIS B N 1
ATOM 1685 C CA . HIS B 1 11 ? 14.797 -2.4 -9.57 1 96.12 11 HIS B CA 1
ATOM 1686 C C . HIS B 1 11 ? 13.719 -3.072 -10.422 1 96.12 11 HIS B C 1
ATOM 1688 O O . HIS B 1 11 ? 12.883 -3.809 -9.898 1 96.12 11 HIS B O 1
ATOM 1694 N N . THR B 1 12 ? 13.781 -2.848 -11.664 1 96.06 12 THR B N 1
ATOM 1695 C CA . THR B 1 12 ? 12.836 -3.461 -12.594 1 96.06 12 THR B CA 1
ATOM 1696 C C . THR B 1 12 ? 13.016 -4.977 -12.625 1 96.06 12 THR B C 1
ATOM 1698 O O . THR B 1 12 ? 12.039 -5.723 -12.562 1 96.06 12 THR B O 1
ATOM 1701 N N . GLU B 1 13 ? 14.227 -5.414 -12.656 1 96.62 13 GLU B N 1
ATOM 1702 C CA . GLU B 1 13 ? 14.516 -6.844 -12.742 1 96.62 13 GLU B CA 1
ATOM 1703 C C . GLU B 1 13 ? 14.094 -7.566 -11.469 1 96.62 13 GLU B C 1
ATOM 1705 O O . GLU B 1 13 ? 13.484 -8.633 -11.523 1 96.62 13 GLU B O 1
ATOM 1710 N N . ILE B 1 14 ? 14.398 -7.027 -10.336 1 97 14 ILE B N 1
ATOM 1711 C CA . ILE B 1 14 ? 14.016 -7.633 -9.07 1 97 14 ILE B CA 1
ATOM 1712 C C . ILE B 1 14 ? 12.492 -7.688 -8.961 1 97 14 ILE B C 1
ATOM 1714 O O . ILE B 1 14 ? 11.93 -8.695 -8.523 1 97 14 ILE B O 1
ATOM 1718 N N . GLY B 1 15 ? 11.875 -6.617 -9.383 1 96.31 15 GLY B N 1
ATOM 1719 C CA . GLY B 1 15 ? 10.422 -6.605 -9.414 1 96.31 15 GLY B CA 1
ATOM 1720 C C . GLY B 1 15 ? 9.836 -7.703 -10.273 1 96.31 15 GLY B C 1
ATOM 1721 O O . GLY B 1 15 ? 8.883 -8.375 -9.867 1 96.31 15 GLY B O 1
ATOM 1722 N N . ARG B 1 16 ? 10.391 -7.855 -11.391 1 94.38 16 ARG B N 1
ATOM 1723 C CA . ARG B 1 16 ? 9.938 -8.898 -12.312 1 94.38 16 ARG B CA 1
ATOM 1724 C C . ARG B 1 16 ? 10.109 -10.281 -11.695 1 94.38 16 ARG B C 1
ATOM 1726 O O . ARG B 1 16 ? 9.195 -11.102 -11.734 1 94.38 16 ARG B O 1
ATOM 1733 N N . ARG B 1 17 ? 11.203 -10.539 -11.133 1 95.19 17 ARG B N 1
ATOM 1734 C CA . ARG B 1 17 ? 11.492 -11.844 -10.547 1 95.19 17 ARG B CA 1
ATOM 1735 C C . ARG B 1 17 ? 10.555 -12.141 -9.383 1 95.19 17 ARG B C 1
ATOM 1737 O O . ARG B 1 17 ? 10.094 -13.273 -9.227 1 95.19 17 ARG B O 1
ATOM 1744 N N . LEU B 1 18 ? 10.281 -11.141 -8.617 1 94.31 18 LEU B N 1
ATOM 1745 C CA . LEU B 1 18 ? 9.375 -11.312 -7.488 1 94.31 18 LEU B CA 1
ATOM 1746 C C . LEU B 1 18 ? 7.957 -11.602 -7.965 1 94.31 18 LEU B C 1
ATOM 1748 O O . LEU B 1 18 ? 7.309 -12.523 -7.469 1 94.31 18 LEU B O 1
ATOM 1752 N N . THR B 1 19 ? 7.492 -10.914 -8.992 1 89.75 19 THR B N 1
ATOM 1753 C CA . THR B 1 19 ? 6.105 -10.992 -9.438 1 89.75 19 THR B CA 1
ATOM 1754 C C . THR B 1 19 ? 5.875 -12.242 -10.281 1 89.75 19 THR B C 1
ATOM 1756 O O . THR B 1 19 ? 4.75 -12.734 -10.375 1 89.75 19 THR B O 1
ATOM 1759 N N . GLN B 1 20 ? 6.926 -12.75 -10.781 1 89 20 GLN B N 1
ATOM 1760 C CA . GLN B 1 20 ? 6.801 -13.93 -11.633 1 89 20 GLN B CA 1
ATOM 1761 C C . GLN B 1 20 ? 7.109 -15.203 -10.859 1 89 20 GLN B C 1
ATOM 1763 O O . GLN B 1 20 ? 7.25 -16.281 -11.445 1 89 20 GLN B O 1
ATOM 1768 N N . GLY B 1 21 ? 7.32 -15.094 -9.586 1 87.06 21 GLY B N 1
ATOM 1769 C CA . GLY B 1 21 ? 7.438 -16.266 -8.727 1 87.06 21 GLY B CA 1
ATOM 1770 C C . GLY B 1 21 ? 8.797 -16.922 -8.805 1 87.06 21 GLY B C 1
ATOM 1771 O O . GLY B 1 21 ? 8.938 -18.109 -8.484 1 87.06 21 GLY B O 1
ATOM 1772 N N . VAL B 1 22 ? 9.727 -16.25 -9.312 1 91.44 22 VAL B N 1
ATOM 1773 C CA . VAL B 1 22 ? 11.078 -16.781 -9.398 1 91.44 22 VAL B CA 1
ATOM 1774 C C . VAL B 1 22 ? 11.586 -17.125 -7.996 1 91.44 22 VAL B C 1
ATOM 1776 O O . VAL B 1 22 ? 12.289 -18.125 -7.809 1 91.44 22 VAL B O 1
ATOM 1779 N N . TYR B 1 23 ? 11.289 -16.297 -7.035 1 95.38 23 TYR B N 1
ATOM 1780 C CA . TYR B 1 23 ? 11.672 -16.531 -5.645 1 95.38 23 TYR B CA 1
ATOM 1781 C C . TYR B 1 23 ? 10.5 -17.094 -4.848 1 95.38 23 TYR B C 1
ATOM 1783 O O . TYR B 1 23 ? 9.484 -16.422 -4.668 1 95.38 23 TYR B O 1
ATOM 1791 N N . PRO B 1 24 ? 10.609 -18.328 -4.387 1 94.81 24 PRO B N 1
ATOM 1792 C CA . PRO B 1 24 ? 9.531 -18.922 -3.596 1 94.81 24 PRO B CA 1
ATOM 1793 C C . PRO B 1 24 ? 9.422 -18.312 -2.201 1 94.81 24 PRO B C 1
ATOM 1795 O O . PRO B 1 24 ? 10.344 -17.625 -1.749 1 94.81 24 PRO B O 1
ATOM 1798 N N . PRO B 1 25 ? 8.266 -18.562 -1.568 1 96.62 25 PRO B N 1
ATOM 1799 C CA . PRO B 1 25 ? 8.141 -18.109 -0.181 1 96.62 25 PRO B CA 1
ATOM 1800 C C . PRO B 1 25 ? 9.297 -18.578 0.7 1 96.62 25 PRO B C 1
ATOM 1802 O O . PRO B 1 25 ? 9.727 -19.734 0.608 1 96.62 25 PRO B O 1
ATOM 1805 N N . GLY B 1 26 ? 9.836 -17.641 1.482 1 96 26 GLY B N 1
ATOM 1806 C CA . GLY B 1 26 ? 10.914 -17.969 2.396 1 96 26 GLY B CA 1
ATOM 1807 C C . GLY B 1 26 ? 12.289 -17.812 1.772 1 96 26 GLY B C 1
ATOM 1808 O O . GLY B 1 26 ? 13.305 -17.875 2.469 1 96 26 GLY B O 1
ATOM 1809 N N . HIS B 1 27 ? 12.352 -17.594 0.498 1 96 27 HIS B N 1
ATOM 1810 C CA . HIS B 1 27 ? 13.625 -17.469 -0.205 1 96 27 HIS B CA 1
ATOM 1811 C C . HIS B 1 27 ? 14.422 -16.266 0.315 1 96 27 HIS B C 1
ATOM 1813 O O . HIS B 1 27 ? 13.883 -15.18 0.471 1 96 27 HIS B O 1
ATOM 1819 N N . ARG B 1 28 ? 15.664 -16.469 0.525 1 96.25 28 ARG B N 1
ATOM 1820 C CA . ARG B 1 28 ? 16.547 -15.414 1.034 1 96.25 28 ARG B CA 1
ATOM 1821 C C . ARG B 1 28 ? 17.25 -14.695 -0.107 1 96.25 28 ARG B C 1
ATOM 1823 O O . ARG B 1 28 ? 17.734 -15.328 -1.043 1 96.25 28 ARG B O 1
ATOM 1830 N N . LEU B 1 29 ? 17.234 -13.414 -0.041 1 97.19 29 LEU B N 1
ATOM 1831 C CA . LEU B 1 29 ? 17.953 -12.57 -0.995 1 97.19 29 LEU B CA 1
ATOM 1832 C C . LEU B 1 29 ? 19.047 -11.766 -0.3 1 97.19 29 LEU B C 1
ATOM 1834 O O . LEU B 1 29 ? 18.828 -11.227 0.787 1 97.19 29 LEU B O 1
ATOM 1838 N N . GLU B 1 30 ? 20.172 -11.727 -0.958 1 96.5 30 GLU B N 1
ATOM 1839 C CA . GLU B 1 30 ? 21.312 -10.93 -0.493 1 96.5 30 GLU B CA 1
ATOM 1840 C C . GLU B 1 30 ? 21.844 -10.031 -1.603 1 96.5 30 GLU B C 1
ATOM 1842 O O . GLU B 1 30 ? 21.906 -10.445 -2.764 1 96.5 30 GLU B O 1
ATOM 1847 N N . ALA B 1 31 ? 22.234 -8.859 -1.198 1 95.94 31 ALA B N 1
ATOM 1848 C CA . ALA B 1 31 ? 22.594 -7.836 -2.178 1 95.94 31 ALA B CA 1
ATOM 1849 C C . ALA B 1 31 ? 23.844 -8.227 -2.959 1 95.94 31 ALA B C 1
ATOM 1851 O O . ALA B 1 31 ? 23.906 -8.047 -4.176 1 95.94 31 ALA B O 1
ATOM 1852 N N . GLU B 1 32 ? 24.781 -8.781 -2.32 1 96.12 32 GLU B N 1
ATOM 1853 C CA . GLU B 1 32 ? 26.062 -9.023 -2.961 1 96.12 32 GLU B CA 1
ATOM 1854 C C . GLU B 1 32 ? 25.953 -10.078 -4.059 1 96.12 32 GLU B C 1
ATOM 1856 O O . GLU B 1 32 ? 26.312 -9.828 -5.207 1 96.12 32 GLU B O 1
ATOM 1861 N N . PRO B 1 33 ? 25.438 -11.258 -3.688 1 96.94 33 PRO B N 1
ATOM 1862 C CA . PRO B 1 33 ? 25.281 -12.258 -4.746 1 96.94 33 PRO B CA 1
ATOM 1863 C C . PRO B 1 33 ? 24.406 -11.766 -5.895 1 96.94 33 PRO B C 1
ATOM 1865 O O . PRO B 1 33 ? 24.688 -12.055 -7.059 1 96.94 33 PRO B O 1
ATOM 1868 N N . LEU B 1 34 ? 23.328 -11.078 -5.652 1 97.31 34 LEU B N 1
ATOM 1869 C CA . LEU B 1 34 ? 22.438 -10.555 -6.688 1 97.31 34 LEU B CA 1
ATOM 1870 C C . LEU B 1 34 ? 23.156 -9.539 -7.562 1 97.31 34 LEU B C 1
ATOM 1872 O O . LEU B 1 34 ? 22.953 -9.492 -8.773 1 97.31 34 LEU B O 1
ATOM 1876 N N . ALA B 1 35 ? 23.953 -8.695 -6.887 1 97.31 35 ALA B N 1
ATOM 1877 C CA . ALA B 1 35 ? 24.734 -7.719 -7.621 1 97.31 35 ALA B CA 1
ATOM 1878 C C . ALA B 1 35 ? 25.672 -8.398 -8.617 1 97.31 35 ALA B C 1
ATOM 1880 O O . ALA B 1 35 ? 25.766 -7.977 -9.773 1 97.3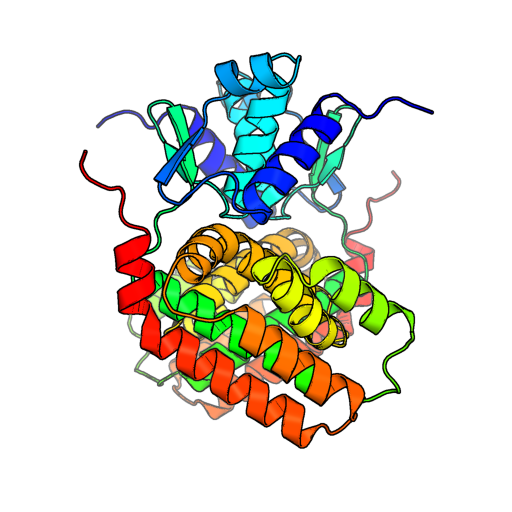1 35 ALA B O 1
ATOM 1881 N N . ASP B 1 36 ? 26.297 -9.438 -8.172 1 97.69 36 ASP B N 1
ATOM 1882 C CA . ASP B 1 36 ? 27.188 -10.211 -9.039 1 97.69 36 ASP B CA 1
ATOM 1883 C C . ASP B 1 36 ? 26.422 -10.773 -10.234 1 97.69 36 ASP B C 1
ATOM 1885 O O . ASP B 1 36 ? 26.891 -10.664 -11.375 1 97.69 36 ASP B O 1
ATOM 1889 N N . GLU B 1 37 ? 25.312 -11.305 -9.992 1 96.69 37 GLU B N 1
ATOM 1890 C CA . GLU B 1 37 ? 24.484 -11.891 -11.039 1 96.69 37 GLU B CA 1
ATOM 1891 C C . GLU B 1 37 ? 24.047 -10.836 -12.055 1 96.69 37 GLU B C 1
ATOM 1893 O O . GLU B 1 37 ? 23.938 -11.125 -13.242 1 96.69 37 GLU B O 1
ATOM 1898 N N . MET B 1 38 ? 23.859 -9.664 -11.531 1 96.25 38 MET B N 1
ATOM 1899 C CA . MET B 1 38 ? 23.266 -8.648 -12.391 1 96.25 38 MET B CA 1
ATOM 1900 C C . MET B 1 38 ? 24.328 -7.707 -12.938 1 96.25 38 MET B C 1
ATOM 1902 O O . MET B 1 38 ? 24.016 -6.758 -13.656 1 96.25 38 MET B O 1
ATOM 1906 N N . GLY B 1 39 ? 25.516 -7.926 -12.602 1 96.38 39 GLY B N 1
ATOM 1907 C CA . GLY B 1 39 ? 26.625 -7.152 -13.133 1 96.38 39 GLY B CA 1
ATOM 1908 C C . GLY B 1 39 ? 26.625 -5.711 -12.664 1 96.38 39 GLY B C 1
ATOM 1909 O O . GLY B 1 39 ? 26.766 -4.789 -13.469 1 96.38 39 GLY B O 1
ATOM 1910 N N . THR B 1 40 ? 26.422 -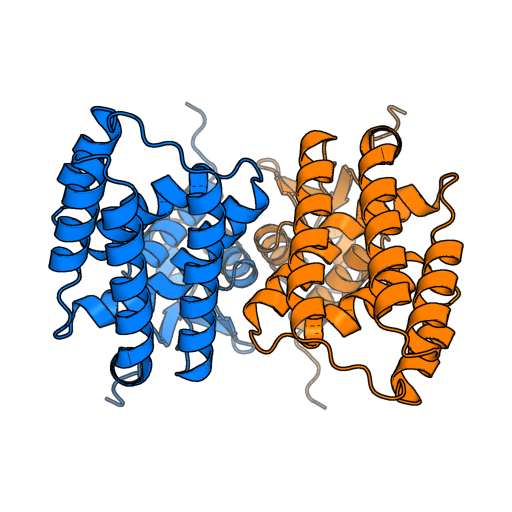5.5 -11.438 1 96.12 40 THR B N 1
ATOM 1911 C CA . THR B 1 40 ? 26.422 -4.164 -10.859 1 96.12 40 THR B CA 1
ATOM 1912 C C . THR B 1 40 ? 27.031 -4.184 -9.453 1 96.12 40 THR B C 1
ATOM 1914 O O . THR B 1 40 ? 27.422 -5.242 -8.961 1 96.12 40 THR B O 1
ATOM 1917 N N . SER B 1 41 ? 27.219 -3.031 -8.891 1 95.06 41 SER B N 1
ATOM 1918 C CA . SER B 1 41 ? 27.625 -2.947 -7.488 1 95.06 41 SER B CA 1
ATOM 1919 C C . SER B 1 41 ? 26.469 -3.295 -6.562 1 95.06 41 SER B C 1
ATOM 1921 O O . SER B 1 41 ? 25.297 -3.297 -6.988 1 95.06 41 SER B O 1
ATOM 1923 N N . PRO B 1 42 ? 26.703 -3.521 -5.301 1 95.56 42 PRO B N 1
ATOM 1924 C CA . PRO B 1 42 ? 25.641 -3.91 -4.371 1 95.56 42 PRO B CA 1
ATOM 1925 C C . PRO B 1 42 ? 24.719 -2.754 -4.02 1 95.56 42 PRO B C 1
ATOM 1927 O O . PRO B 1 42 ? 23.578 -2.979 -3.586 1 95.56 42 PRO B O 1
ATOM 1930 N N . SER B 1 43 ? 25.109 -1.579 -4.164 1 93.56 43 SER B N 1
ATOM 1931 C CA . SER B 1 43 ? 24.359 -0.424 -3.697 1 93.56 43 SER B CA 1
ATOM 1932 C C . SER B 1 43 ? 23 -0.333 -4.391 1 93.56 43 SER B C 1
ATOM 1934 O O . SER B 1 43 ? 21.953 -0.267 -3.732 1 93.56 43 SER B O 1
ATOM 1936 N N . PRO B 1 44 ? 22.922 -0.336 -5.695 1 94.75 44 PRO B N 1
ATOM 1937 C CA . PRO B 1 44 ? 21.609 -0.265 -6.336 1 94.75 44 PRO B CA 1
ATOM 1938 C C . PRO B 1 44 ? 20.719 -1.459 -5.992 1 94.75 44 PRO B C 1
ATOM 1940 O O . PRO B 1 44 ? 19.484 -1.327 -5.941 1 94.75 44 PRO B O 1
ATOM 1943 N N . VAL B 1 45 ? 21.312 -2.557 -5.73 1 96.81 45 VAL B N 1
ATOM 1944 C CA . VAL B 1 45 ? 20.547 -3.746 -5.359 1 96.81 45 VAL B CA 1
ATOM 1945 C C . VAL B 1 45 ? 19.938 -3.555 -3.971 1 96.81 45 VAL B C 1
ATOM 1947 O O . VAL B 1 45 ? 18.75 -3.785 -3.771 1 96.81 45 VAL B O 1
ATOM 1950 N N . ARG B 1 46 ? 20.766 -3.109 -3.078 1 95.5 46 ARG B N 1
ATOM 1951 C CA . ARG B 1 46 ? 20.281 -2.867 -1.722 1 95.5 46 ARG B CA 1
ATOM 1952 C C . ARG B 1 46 ? 19.141 -1.852 -1.717 1 95.5 46 ARG B C 1
ATOM 1954 O O . ARG B 1 46 ? 18.141 -2.037 -1.023 1 95.5 46 ARG B O 1
ATOM 1961 N N . GLN B 1 47 ? 19.391 -0.865 -2.463 1 94.94 47 GLN B N 1
ATOM 1962 C CA . GLN B 1 47 ? 18.359 0.165 -2.574 1 94.94 47 GLN B CA 1
ATOM 1963 C C . GLN B 1 47 ? 17.031 -0.426 -3.053 1 94.94 47 GLN B C 1
ATOM 1965 O O . GLN B 1 47 ? 15.984 -0.157 -2.471 1 94.94 47 GLN B O 1
ATOM 1970 N N . SER B 1 48 ? 17.109 -1.21 -3.996 1 97.31 48 SER B N 1
ATOM 1971 C CA . SER B 1 48 ? 15.914 -1.844 -4.547 1 97.31 48 SER B CA 1
ATOM 1972 C C . SER B 1 48 ? 15.266 -2.783 -3.533 1 97.31 48 SER B C 1
ATOM 1974 O O . SER B 1 48 ? 14.039 -2.824 -3.412 1 97.31 48 SER B O 1
ATOM 1976 N N . LEU B 1 49 ? 16.078 -3.506 -2.838 1 97.94 49 LEU B N 1
ATOM 1977 C CA . LEU B 1 49 ? 15.547 -4.457 -1.866 1 97.94 49 LEU B CA 1
ATOM 1978 C C . LEU B 1 49 ? 14.828 -3.736 -0.732 1 97.94 49 LEU B C 1
ATOM 1980 O O . LEU B 1 49 ? 13.758 -4.172 -0.291 1 97.94 49 LEU B O 1
ATOM 1984 N N . TYR B 1 50 ? 15.367 -2.668 -0.29 1 97.25 50 TYR B N 1
ATOM 1985 C CA . TYR B 1 50 ? 14.688 -1.883 0.737 1 97.25 50 TYR B CA 1
ATOM 1986 C C . TYR B 1 50 ? 13.391 -1.288 0.205 1 97.25 50 TYR B C 1
ATOM 1988 O O . TYR B 1 50 ? 12.391 -1.237 0.917 1 97.25 50 TYR B O 1
ATOM 1996 N N . TRP B 1 51 ? 13.391 -0.841 -1.033 1 98.06 51 TRP B N 1
ATOM 1997 C CA . TRP B 1 51 ? 12.18 -0.349 -1.675 1 98.06 51 TRP B CA 1
ATOM 1998 C C . TRP B 1 51 ? 11.086 -1.414 -1.662 1 98.06 51 TRP B C 1
ATOM 2000 O O . TRP B 1 51 ? 9.938 -1.134 -1.298 1 98.06 51 TRP B O 1
ATOM 2010 N N . ARG B 1 52 ? 11.484 -2.559 -1.979 1 98.12 52 ARG B N 1
ATOM 2011 C CA . ARG B 1 52 ? 10.531 -3.664 -2.07 1 98.12 52 ARG B CA 1
ATOM 2012 C C . ARG B 1 52 ? 10 -4.047 -0.692 1 98.12 52 ARG B C 1
ATOM 2014 O O . ARG B 1 52 ? 8.883 -4.551 -0.569 1 98.12 52 ARG B O 1
ATOM 2021 N N . CYS B 1 53 ? 10.773 -3.779 0.361 1 97.75 53 CYS B N 1
ATOM 2022 C CA . CYS B 1 53 ? 10.273 -3.961 1.719 1 97.75 53 CYS B CA 1
ATOM 2023 C C . CYS B 1 53 ? 9.141 -2.984 2.02 1 97.75 53 CYS B C 1
ATOM 2025 O O . CYS B 1 53 ? 8.141 -3.355 2.639 1 97.75 53 CYS B O 1
ATOM 2027 N N . GLY B 1 54 ? 9.273 -1.799 1.562 1 97.56 54 GLY B N 1
ATOM 2028 C CA . GLY B 1 54 ? 8.219 -0.812 1.736 1 97.56 54 GLY B CA 1
ATOM 2029 C C . GLY B 1 54 ? 6.914 -1.211 1.075 1 97.56 54 GLY B C 1
ATOM 2030 O O . GLY B 1 54 ? 5.836 -0.858 1.558 1 97.56 54 GLY B O 1
ATOM 2031 N N . GLU B 1 55 ? 7.039 -1.973 0.036 1 97.25 55 GLU B N 1
ATOM 2032 C CA . GLU B 1 55 ? 5.875 -2.443 -0.708 1 97.25 55 GLU B CA 1
ATOM 2033 C C . GLU B 1 55 ? 5.312 -3.727 -0.103 1 97.25 55 GLU B C 1
ATOM 2035 O O . GLU B 1 55 ? 4.266 -4.215 -0.531 1 97.25 55 GLU B O 1
ATOM 2040 N N . GLY B 1 56 ? 6.055 -4.246 0.871 1 96.94 56 GLY B N 1
ATOM 2041 C CA . GLY B 1 56 ? 5.609 -5.457 1.545 1 96.94 56 GLY B CA 1
ATOM 2042 C C . GLY B 1 56 ? 5.992 -6.727 0.806 1 96.94 56 GLY B C 1
ATOM 2043 O O . GLY B 1 56 ? 5.5 -7.809 1.127 1 96.94 56 GLY B O 1
ATOM 2044 N N . LEU B 1 57 ? 6.855 -6.613 -0.179 1 97.62 57 LEU B N 1
ATOM 2045 C CA . LEU B 1 57 ? 7.215 -7.762 -1.005 1 97.62 57 LEU B CA 1
ATOM 2046 C C . LEU B 1 57 ? 8.367 -8.539 -0.381 1 97.62 57 LEU B C 1
ATOM 2048 O O . LEU B 1 57 ? 8.586 -9.711 -0.707 1 97.62 57 LEU B O 1
ATOM 2052 N N . LEU B 1 58 ? 9.133 -7.855 0.472 1 98.06 58 LEU B N 1
ATOM 2053 C CA . LEU B 1 58 ? 10.25 -8.469 1.184 1 98.06 58 LEU B CA 1
ATOM 2054 C C . LEU B 1 58 ? 10.219 -8.102 2.664 1 98.06 58 LEU B C 1
ATOM 2056 O O . LEU B 1 58 ? 9.625 -7.09 3.045 1 98.06 58 LEU B O 1
ATOM 2060 N N . THR B 1 59 ? 10.805 -8.953 3.459 1 97.12 59 THR B N 1
ATOM 2061 C CA . THR B 1 59 ? 11.078 -8.68 4.863 1 97.12 59 THR B CA 1
ATOM 2062 C C . THR B 1 59 ? 12.57 -8.453 5.09 1 97.12 59 THR B C 1
ATOM 2064 O O . THR B 1 59 ? 13.398 -9.234 4.617 1 97.12 59 THR B O 1
ATOM 2067 N N . HIS B 1 60 ? 12.828 -7.383 5.746 1 96.12 60 HIS B N 1
ATOM 2068 C CA . HIS B 1 60 ? 14.211 -7.086 6.098 1 96.12 60 HIS B CA 1
ATOM 2069 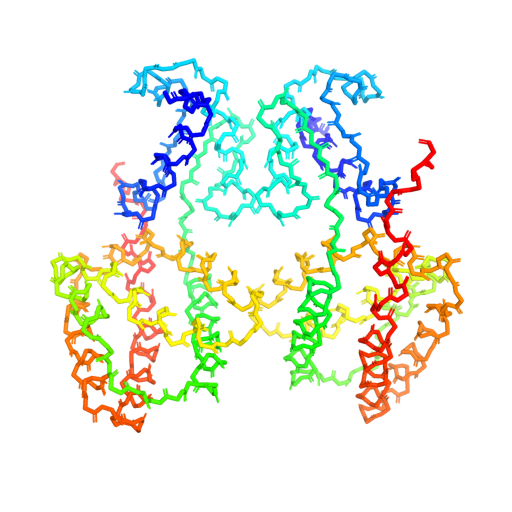C C . HIS B 1 60 ? 14.578 -7.672 7.457 1 96.12 60 HIS B C 1
ATOM 2071 O O . HIS B 1 60 ? 13.781 -7.594 8.398 1 96.12 60 HIS B O 1
ATOM 2077 N N . HIS B 1 61 ? 15.781 -8.219 7.594 1 91.44 61 HIS B N 1
ATOM 2078 C CA . HIS B 1 61 ? 16.25 -8.812 8.844 1 91.44 61 HIS B CA 1
ATOM 2079 C C . HIS B 1 61 ? 17.391 -8 9.453 1 91.44 61 HIS B C 1
ATOM 2081 O O . HIS B 1 61 ? 18.219 -7.449 8.727 1 91.44 61 HIS B O 1
ATOM 2087 N N . VAL B 1 62 ? 17.484 -7.922 10.758 1 80.19 62 VAL B N 1
ATOM 2088 C CA . VAL B 1 62 ? 18.453 -7.129 11.516 1 80.19 62 VAL B CA 1
ATOM 2089 C C . VAL B 1 62 ? 19.875 -7.566 11.172 1 80.19 62 VAL B C 1
ATOM 2091 O O . VAL B 1 62 ? 20.781 -6.734 11.078 1 80.19 62 VAL B O 1
ATOM 2094 N N . LEU B 1 63 ? 20 -8.891 11.039 1 74.56 63 LEU B N 1
ATOM 2095 C CA . LEU B 1 63 ? 21.344 -9.414 10.789 1 74.56 63 LEU B CA 1
ATOM 2096 C C . LEU B 1 63 ? 21.703 -9.281 9.312 1 74.56 63 LEU B C 1
ATOM 2098 O O . LEU B 1 63 ? 22.797 -9.688 8.906 1 74.56 63 LEU B O 1
ATOM 2102 N N . GLY B 1 64 ? 20.812 -8.688 8.648 1 75.56 64 GLY B N 1
ATOM 2103 C CA . GLY B 1 64 ? 21.062 -8.492 7.23 1 75.56 64 GLY B CA 1
ATOM 2104 C C . GLY B 1 64 ? 20.281 -9.453 6.348 1 75.56 64 GLY B C 1
ATOM 2105 O O . GLY B 1 64 ? 19.812 -10.484 6.82 1 75.56 64 GLY B O 1
ATOM 2106 N N . GLY B 1 65 ? 20.016 -9 5.148 1 91 65 GLY B N 1
ATOM 2107 C CA . GLY B 1 65 ? 19.344 -9.82 4.156 1 91 65 GLY B CA 1
ATOM 2108 C C . GLY B 1 65 ? 17.859 -9.562 4.082 1 91 65 GLY B C 1
ATOM 2109 O O . GLY B 1 65 ? 17.312 -8.75 4.844 1 91 65 GLY B O 1
ATOM 2110 N N . PHE B 1 66 ? 17.312 -10.164 3.104 1 97.25 66 PHE B N 1
ATOM 2111 C CA . PHE B 1 66 ? 15.891 -10.023 2.779 1 97.25 66 PHE B CA 1
ATOM 2112 C C . PHE B 1 66 ? 15.266 -11.391 2.506 1 97.25 66 PHE B C 1
ATOM 2114 O O . PHE B 1 66 ? 15.945 -12.312 2.055 1 97.25 66 PHE B O 1
ATOM 2121 N N . THR B 1 67 ? 14.016 -11.508 2.859 1 97.38 67 THR B N 1
ATOM 2122 C CA . THR B 1 67 ? 13.328 -12.758 2.557 1 97.38 67 THR B CA 1
ATOM 2123 C C . THR B 1 67 ? 11.953 -12.492 1.945 1 97.38 67 THR B C 1
ATOM 2125 O O . THR B 1 67 ? 11.289 -11.516 2.305 1 97.38 67 THR B O 1
ATOM 2128 N N . VAL B 1 68 ? 11.609 -13.344 1.016 1 97.81 68 VAL B N 1
ATOM 2129 C CA . VAL B 1 68 ? 10.219 -13.367 0.575 1 97.81 68 VAL B CA 1
ATOM 2130 C C . VAL B 1 68 ? 9.32 -13.859 1.709 1 97.81 68 VAL B C 1
ATOM 2132 O O . VAL B 1 68 ? 9.562 -14.93 2.275 1 97.81 68 VAL B O 1
ATOM 2135 N N . PRO B 1 69 ? 8.336 -13.148 2.031 1 97 69 PRO B N 1
ATOM 2136 C CA . PRO B 1 69 ? 7.523 -13.539 3.182 1 97 69 PRO B CA 1
ATOM 2137 C C . PRO B 1 69 ? 6.867 -14.906 3.008 1 97 69 PRO B C 1
ATOM 2139 O O . PRO B 1 69 ? 6.434 -15.25 1.904 1 97 69 PRO B O 1
ATOM 2142 N N . VAL B 1 70 ? 6.836 -15.672 4.062 1 96.94 70 VAL B N 1
ATOM 2143 C CA . VAL B 1 70 ? 5.988 -16.859 4.156 1 96.94 70 VAL B CA 1
ATOM 2144 C C . VAL B 1 70 ? 4.676 -16.5 4.848 1 96.94 70 VAL B C 1
ATOM 2146 O O . VAL B 1 70 ? 4.637 -16.328 6.07 1 96.94 70 VAL B O 1
ATOM 2149 N N . LEU B 1 71 ? 3.658 -16.453 4.129 1 97 71 LEU B N 1
ATOM 2150 C CA . LEU B 1 71 ? 2.381 -16 4.668 1 97 71 LEU B CA 1
ATOM 2151 C C . LEU B 1 71 ? 1.702 -17.109 5.461 1 97 71 LEU B C 1
ATOM 2153 O O . LEU B 1 71 ? 1.729 -18.281 5.055 1 97 71 LEU B O 1
ATOM 2157 N N . THR B 1 72 ? 1.199 -16.734 6.566 1 97 72 THR B N 1
ATOM 2158 C CA . THR B 1 72 ? 0.389 -17.641 7.367 1 97 72 THR B CA 1
ATOM 2159 C C . THR B 1 72 ? -0.987 -17.844 6.738 1 97 72 THR B C 1
ATOM 2161 O O . THR B 1 72 ? -1.354 -17.141 5.801 1 97 72 THR B O 1
ATOM 2164 N N . GLU B 1 73 ? -1.758 -18.812 7.242 1 97.62 73 GLU B N 1
ATOM 2165 C CA . GLU B 1 73 ? -3.141 -18.969 6.801 1 97.62 73 GLU B CA 1
ATOM 2166 C C . GLU B 1 73 ? -3.939 -17.688 7.008 1 97.62 73 GLU B C 1
ATOM 2168 O O . GLU B 1 73 ? -4.703 -17.281 6.129 1 97.62 73 GLU B O 1
ATOM 2173 N N . PHE B 1 74 ? -3.709 -17.141 8.18 1 97.56 74 PHE B N 1
ATOM 2174 C CA . PHE B 1 74 ? -4.406 -15.898 8.516 1 97.56 74 PHE B CA 1
ATOM 2175 C C . PHE B 1 74 ? -4.059 -14.797 7.52 1 97.56 74 PHE B C 1
ATOM 2177 O O . PHE B 1 74 ? -4.949 -14.125 7 1 97.56 74 PHE B O 1
ATOM 2184 N N . GLY B 1 75 ? -2.82 -14.625 7.199 1 98 75 GLY B N 1
ATOM 2185 C CA . GLY B 1 75 ? -2.387 -13.625 6.242 1 98 75 GLY B CA 1
ATOM 2186 C C . GLY B 1 75 ? -2.93 -13.859 4.844 1 98 75 GLY B C 1
ATOM 2187 O O . GLY B 1 75 ? -3.363 -12.922 4.176 1 98 75 GLY B O 1
ATOM 2188 N N . LEU B 1 76 ? -2.906 -15.078 4.449 1 98.25 76 LEU B N 1
ATOM 2189 C CA . LEU B 1 76 ? -3.418 -15.438 3.131 1 98.25 76 LEU B CA 1
ATOM 2190 C C . LEU B 1 76 ? -4.914 -15.148 3.033 1 98.25 76 LEU B C 1
ATOM 2192 O O . LEU B 1 76 ? -5.383 -14.625 2.021 1 98.25 76 LEU B O 1
ATOM 2196 N N . ARG B 1 77 ? -5.637 -15.5 4.055 1 98.44 77 ARG B N 1
ATOM 2197 C CA . ARG B 1 77 ? -7.074 -15.266 4.055 1 98.44 77 ARG B CA 1
ATOM 2198 C C . ARG B 1 77 ? -7.383 -13.773 3.938 1 98.44 77 ARG B C 1
ATOM 2200 O O . ARG B 1 77 ? -8.266 -13.375 3.178 1 98.44 77 ARG B O 1
ATOM 2207 N N . HIS B 1 78 ? -6.652 -13.008 4.68 1 98.56 78 HIS B N 1
ATOM 2208 C CA . HIS B 1 78 ? -6.848 -11.562 4.617 1 98.56 78 HIS B CA 1
ATOM 2209 C C . HIS B 1 78 ? -6.527 -11.023 3.227 1 98.56 78 HIS B C 1
ATOM 2211 O O . HIS B 1 78 ? -7.273 -10.195 2.689 1 98.56 78 HIS B O 1
ATOM 2217 N N . LEU B 1 79 ? -5.48 -11.484 2.645 1 98.5 79 LEU B N 1
ATOM 2218 C CA . LEU B 1 79 ? -5.07 -10.984 1.336 1 98.5 79 LEU B CA 1
ATOM 2219 C C . LEU B 1 79 ? -6.062 -11.414 0.258 1 98.5 79 LEU B C 1
ATOM 2221 O O . LEU B 1 79 ? -6.426 -10.617 -0.607 1 98.5 79 LEU B O 1
ATOM 2225 N N . PHE B 1 80 ? -6.523 -12.641 0.282 1 98.25 80 PHE B N 1
ATOM 2226 C CA . PHE B 1 80 ? -7.492 -13.102 -0.706 1 98.25 80 PHE B CA 1
ATOM 2227 C C . PHE B 1 80 ? -8.812 -12.367 -0.549 1 98.25 80 PHE B C 1
ATOM 2229 O O . PHE B 1 80 ? -9.453 -12 -1.541 1 98.25 80 PHE B O 1
ATOM 2236 N N . SER B 1 81 ? -9.234 -12.164 0.691 1 98.5 81 SER B N 1
ATOM 2237 C CA . SER B 1 81 ? -10.461 -11.414 0.937 1 98.5 81 SER B CA 1
ATOM 2238 C C . SER B 1 81 ? -10.344 -9.984 0.436 1 98.5 81 SER B C 1
ATOM 2240 O O . SER B 1 81 ? -11.289 -9.438 -0.143 1 98.5 81 SER B O 1
ATOM 2242 N N . TRP B 1 82 ? -9.195 -9.414 0.705 1 98.69 82 TRP B N 1
ATOM 2243 C CA . TRP B 1 82 ? -8.945 -8.055 0.243 1 98.69 82 TRP B CA 1
ATOM 2244 C C . TRP B 1 82 ? -8.938 -7.992 -1.281 1 98.69 82 TRP B C 1
ATOM 2246 O O . TRP B 1 82 ? -9.5 -7.07 -1.872 1 98.69 82 TRP B O 1
ATOM 2256 N N . GLN B 1 83 ? -8.32 -8.945 -1.933 1 98.44 83 GLN B N 1
ATOM 2257 C CA . GLN B 1 83 ? -8.328 -9.031 -3.389 1 98.44 83 GLN B CA 1
ATOM 2258 C C . GLN B 1 83 ? -9.758 -9.062 -3.93 1 98.44 83 GLN B C 1
ATOM 2260 O O . GLN B 1 83 ? -10.078 -8.367 -4.891 1 98.44 83 GLN B O 1
ATOM 2265 N N . SER B 1 84 ? -10.57 -9.859 -3.307 1 98.06 84 SER B N 1
ATOM 2266 C CA . SER B 1 84 ? -11.977 -9.977 -3.705 1 98.06 84 SER B CA 1
ATOM 2267 C C . SER B 1 84 ? -12.703 -8.648 -3.539 1 98.06 84 SER B C 1
ATOM 2269 O O . SER B 1 84 ? -13.5 -8.258 -4.398 1 98.06 84 SER B O 1
ATOM 2271 N N . GLU B 1 85 ? -12.438 -7.984 -2.447 1 97.62 85 GLU B N 1
ATOM 2272 C CA . GLU B 1 85 ? -13.07 -6.691 -2.205 1 97.62 85 GLU B CA 1
ATOM 2273 C C . GLU B 1 85 ? -12.672 -5.672 -3.271 1 97.62 85 GLU B C 1
ATOM 2275 O O . GLU B 1 85 ? -13.523 -4.965 -3.812 1 97.62 85 GLU B O 1
ATOM 2280 N N . LEU B 1 86 ? -11.438 -5.605 -3.582 1 98.5 86 LEU B N 1
ATOM 2281 C CA . LEU B 1 86 ? -10.953 -4.688 -4.605 1 98.5 86 LEU B CA 1
ATOM 2282 C C . LEU B 1 86 ? -11.555 -5.016 -5.965 1 98.5 86 LEU B C 1
ATOM 2284 O O . LEU B 1 86 ? -11.93 -4.113 -6.723 1 98.5 86 LEU B O 1
ATOM 2288 N N . TRP B 1 87 ? -11.633 -6.305 -6.262 1 98.25 87 TRP B N 1
ATOM 2289 C CA . TRP B 1 87 ? -12.234 -6.715 -7.523 1 98.25 87 TRP B CA 1
ATOM 2290 C C . TRP B 1 87 ? -13.688 -6.266 -7.609 1 98.25 87 TRP B C 1
ATOM 2292 O O . TRP B 1 87 ? -14.133 -5.773 -8.648 1 98.25 87 TRP B O 1
ATOM 2302 N N . ARG B 1 88 ? -14.414 -6.379 -6.535 1 97.06 88 ARG B N 1
ATOM 2303 C CA . ARG B 1 88 ? -15.82 -5.98 -6.512 1 97.06 88 ARG B CA 1
ATOM 2304 C C . ARG B 1 88 ? -15.961 -4.48 -6.75 1 97.06 88 ARG B C 1
ATOM 2306 O O . ARG B 1 88 ? -16.922 -4.039 -7.391 1 97.06 88 ARG B O 1
ATOM 2313 N N . MET B 1 89 ? -15.062 -3.77 -6.242 1 97.31 89 MET B N 1
ATOM 2314 C CA . MET B 1 89 ? -15.094 -2.332 -6.492 1 97.31 89 MET B CA 1
ATOM 2315 C C . MET B 1 89 ? -14.93 -2.035 -7.98 1 97.31 89 MET B C 1
ATOM 2317 O O . MET B 1 89 ? -15.656 -1.21 -8.539 1 97.31 89 MET B O 1
ATOM 2321 N N . GLY B 1 90 ? -13.922 -2.699 -8.562 1 96.75 90 GLY B N 1
ATOM 2322 C CA . GLY B 1 90 ? -13.75 -2.547 -10 1 96.75 90 GLY B CA 1
ATOM 2323 C C . GLY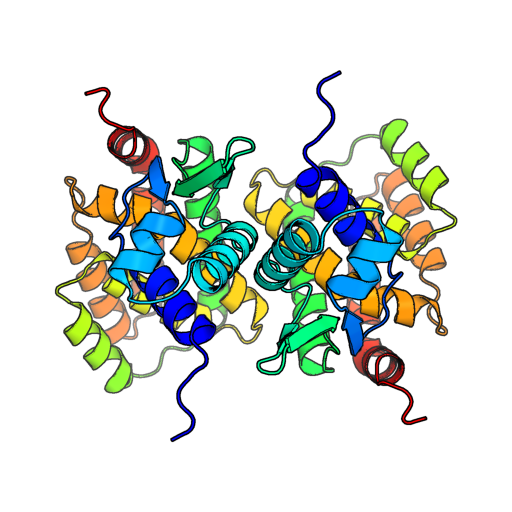 B 1 90 ? -14.961 -3.012 -10.789 1 96.75 90 GLY B C 1
ATOM 2324 O O . GLY B 1 90 ? -15.383 -2.342 -11.734 1 96.75 90 GLY B O 1
ATOM 2325 N N . TYR B 1 91 ? -15.508 -4.113 -10.375 1 95.06 91 TYR B N 1
ATOM 2326 C CA . TYR B 1 91 ? -16.641 -4.715 -11.055 1 95.06 91 TYR B CA 1
ATOM 2327 C C . TYR B 1 91 ? -17.844 -3.779 -11.039 1 95.06 91 TYR B C 1
ATOM 2329 O O . TYR B 1 91 ? -18.594 -3.707 -12.023 1 95.06 91 TYR B O 1
ATOM 2337 N N . ALA B 1 92 ? -18.031 -3.062 -9.984 1 94.62 92 ALA B N 1
ATOM 2338 C CA . ALA B 1 92 ? -19.156 -2.145 -9.844 1 94.62 92 ALA B CA 1
ATOM 2339 C C . ALA B 1 92 ? -19.094 -1.035 -10.891 1 94.62 92 ALA B C 1
ATOM 2341 O O . ALA B 1 92 ? -20.125 -0.441 -11.242 1 94.62 92 ALA B O 1
ATOM 2342 N N . CYS B 1 93 ? -17.969 -0.755 -11.422 1 94.62 93 CYS B N 1
ATOM 2343 C CA . CYS B 1 93 ? -17.781 0.311 -12.398 1 94.62 93 CYS B CA 1
ATOM 2344 C C . CYS B 1 93 ? -17.578 -0.26 -13.797 1 94.62 93 CYS B C 1
ATOM 2346 O O . CYS B 1 93 ? -17.438 0.49 -14.766 1 94.62 93 CYS B O 1
ATOM 2348 N N . PHE B 1 94 ? -17.562 -1.574 -13.82 1 91.62 94 PHE B N 1
ATOM 2349 C CA . PHE B 1 94 ? -17.188 -2.244 -15.062 1 91.62 94 PHE B CA 1
ATOM 2350 C C . PHE B 1 94 ? -18.328 -2.217 -16.062 1 91.62 94 PHE B C 1
ATOM 2352 O O . PHE B 1 94 ? -19.469 -2.562 -15.719 1 91.62 94 PHE B O 1
ATOM 2359 N N . LYS B 1 95 ? -18.125 -1.68 -17.234 1 85.5 95 LYS B N 1
ATOM 2360 C CA . LYS B 1 95 ? -19.062 -1.69 -18.359 1 85.5 95 LYS B CA 1
ATOM 2361 C C . LYS B 1 95 ? -18.562 -2.598 -19.484 1 85.5 95 LYS B C 1
ATOM 2363 O O . LYS B 1 95 ? -17.547 -2.305 -20.125 1 85.5 95 LYS B O 1
ATOM 2368 N N . PRO B 1 96 ? -19.359 -3.721 -19.578 1 76.69 96 PRO B N 1
ATOM 2369 C CA . PRO B 1 96 ? -18.922 -4.68 -20.594 1 76.69 96 PRO B CA 1
ATOM 2370 C C . PRO B 1 96 ? -18.844 -4.066 -21.984 1 76.69 96 PRO B C 1
ATOM 2372 O O . PRO B 1 96 ? -19.75 -3.322 -22.391 1 76.69 96 PRO B O 1
ATOM 2375 N N . ALA B 1 97 ? -17.797 -4.023 -22.469 1 74.12 97 ALA B N 1
ATOM 2376 C CA . ALA B 1 97 ? -17.594 -3.695 -23.891 1 74.12 97 ALA B CA 1
ATOM 2377 C C . ALA B 1 97 ? -16.875 -4.828 -24.609 1 74.12 97 ALA B C 1
ATOM 2379 O O . ALA B 1 97 ? -16.203 -5.645 -23.984 1 74.12 97 ALA B O 1
ATOM 2380 N N . PRO B 1 98 ? -17.406 -5.008 -25.859 1 63.09 98 PRO B N 1
ATOM 2381 C CA . PRO B 1 98 ? -16.672 -6.082 -26.547 1 63.09 98 PRO B CA 1
ATOM 2382 C C . PRO B 1 98 ? -15.18 -6.055 -26.266 1 63.09 98 PRO B C 1
ATOM 2384 O O . PRO B 1 98 ? -14.562 -4.984 -26.266 1 63.09 98 PRO B O 1
ATOM 2387 N N . ALA B 1 99 ? -14.898 -7.102 -25.469 1 59.38 99 ALA B N 1
ATOM 2388 C CA . ALA B 1 99 ? -13.469 -7.176 -25.188 1 59.38 99 ALA B CA 1
ATOM 2389 C C . ALA B 1 99 ? -12.648 -6.793 -26.422 1 59.38 99 ALA B C 1
ATOM 2391 O O . ALA B 1 99 ? -12.906 -7.289 -27.531 1 59.38 99 ALA B O 1
ATOM 2392 N N . GLY B 1 100 ? -12.023 -5.695 -26.281 1 61.12 100 GLY B N 1
ATOM 2393 C CA . GLY B 1 100 ? -11.211 -5.344 -27.438 1 61.12 100 GLY B CA 1
ATOM 2394 C C . GLY B 1 100 ? -10.141 -6.375 -27.75 1 61.12 100 GLY B C 1
ATOM 2395 O O . GLY B 1 100 ? -9.773 -7.176 -26.891 1 61.12 100 GLY B O 1
ATOM 2396 N N . ALA B 1 101 ? -9.875 -6.523 -28.984 1 64.56 101 ALA B N 1
ATOM 2397 C CA . ALA B 1 101 ? -8.852 -7.406 -29.531 1 64.56 101 ALA B CA 1
ATOM 2398 C C . ALA B 1 101 ? -7.59 -7.391 -28.688 1 64.56 101 ALA B C 1
ATOM 2400 O O . ALA B 1 101 ? -7.027 -8.445 -28.375 1 64.56 101 ALA B O 1
ATOM 2401 N N . PRO B 1 102 ? -7.34 -6.34 -28.078 1 69.12 102 PRO B N 1
ATOM 2402 C CA . PRO B 1 102 ? -6.059 -6.336 -27.375 1 69.12 102 PRO B CA 1
ATOM 2403 C C . PRO B 1 102 ? -6.109 -7.141 -26.078 1 69.12 102 PRO B C 1
ATOM 2405 O O . PRO B 1 102 ? -5.137 -7.816 -25.734 1 69.12 102 PRO B O 1
ATOM 2408 N N . LEU B 1 103 ? -7.215 -7.105 -25.391 1 72 103 LEU B N 1
ATOM 2409 C CA . LEU B 1 103 ? -7.316 -7.844 -24.141 1 72 103 LEU B CA 1
ATOM 2410 C C . LEU B 1 103 ? -7.27 -9.352 -24.391 1 72 103 LEU B C 1
ATOM 2412 O O . LEU B 1 103 ? -6.539 -10.07 -23.719 1 72 103 LEU B O 1
ATOM 2416 N N . LEU B 1 104 ? -7.969 -9.727 -25.375 1 72.25 104 LEU B N 1
ATOM 2417 C CA . LEU B 1 104 ? -8.055 -11.148 -25.688 1 72.25 104 LEU B CA 1
ATOM 2418 C C . LEU B 1 104 ? -6.715 -11.68 -26.188 1 72.25 104 LEU B C 1
ATOM 2420 O O . LEU B 1 104 ? -6.332 -12.805 -25.859 1 72.25 104 LEU B O 1
ATOM 2424 N N . LEU B 1 105 ? -6.07 -10.852 -26.828 1 74.75 105 LEU B N 1
ATOM 2425 C CA . LEU B 1 105 ? -4.75 -11.234 -27.328 1 74.75 105 LEU B CA 1
ATOM 2426 C C . LEU B 1 105 ? -3.764 -11.391 -26.172 1 74.75 105 LEU B C 1
ATOM 2428 O O . LEU B 1 105 ? -2.939 -12.305 -26.172 1 74.75 105 LEU B O 1
ATOM 2432 N N . GLU B 1 106 ? -3.873 -10.547 -25.266 1 79.06 106 GLU B N 1
ATOM 2433 C CA . GLU B 1 106 ? -2.967 -10.633 -24.125 1 79.06 106 GLU B CA 1
ATOM 2434 C C . GLU B 1 106 ? -3.254 -11.875 -23.281 1 79.06 106 GLU B C 1
ATOM 2436 O O . GLU B 1 106 ? -2.328 -12.523 -22.797 1 79.06 106 GLU B O 1
ATOM 2441 N N . ILE B 1 107 ? -4.473 -12.18 -23.25 1 77.44 107 ILE B N 1
ATOM 2442 C CA . ILE B 1 107 ? -4.863 -13.375 -22.5 1 77.44 107 ILE B CA 1
ATOM 2443 C C . ILE B 1 107 ? -4.281 -14.609 -23.188 1 77.44 107 ILE B C 1
ATOM 2445 O O . ILE B 1 107 ? -3.773 -15.516 -22.516 1 77.44 107 ILE B O 1
ATOM 2449 N N . GLU B 1 108 ? -4.285 -14.523 -24.453 1 78.38 108 GLU B N 1
ATOM 2450 C CA . GLU B 1 108 ? -3.729 -15.641 -25.219 1 78.38 108 GLU B CA 1
ATOM 2451 C C . GLU B 1 108 ? -2.219 -15.75 -25.016 1 78.38 108 GLU B C 1
ATOM 2453 O O . GLU B 1 108 ? -1.683 -16.844 -24.875 1 78.38 108 GLU B O 1
ATOM 2458 N N . ARG B 1 109 ? -1.621 -14.695 -24.969 1 83.12 109 ARG B N 1
ATOM 2459 C CA . ARG B 1 109 ? -0.173 -14.656 -24.797 1 83.12 109 ARG B CA 1
ATOM 2460 C C . ARG B 1 109 ? 0.228 -15.203 -23.422 1 83.12 109 ARG B C 1
ATOM 2462 O O . ARG B 1 109 ? 1.248 -15.883 -23.297 1 83.12 109 ARG B O 1
ATOM 2469 N N . LEU B 1 110 ? -0.626 -14.93 -22.484 1 81.06 110 LEU B N 1
ATOM 2470 C CA . LEU B 1 110 ? -0.311 -15.297 -21.109 1 81.06 110 LEU B CA 1
ATOM 2471 C C . LEU B 1 110 ? -0.878 -16.672 -20.781 1 81.06 110 LEU B C 1
ATOM 2473 O O . LEU B 1 110 ? -0.787 -17.125 -19.641 1 81.06 110 LEU B O 1
ATOM 2477 N N . SER B 1 111 ? -1.406 -17.312 -21.781 1 74.25 111 SER B N 1
ATOM 2478 C CA . SER B 1 111 ? -2.191 -18.531 -21.562 1 74.25 111 SER B CA 1
ATOM 2479 C C . SER B 1 111 ? -1.344 -19.641 -20.953 1 74.25 111 SER B C 1
ATOM 2481 O O . SER B 1 111 ? -1.877 -20.578 -20.359 1 74.25 111 SER B O 1
ATOM 2483 N N . SER B 1 112 ? -0.035 -19.531 -21.047 1 80 112 SER B N 1
ATOM 2484 C CA . SER B 1 112 ? 0.813 -20.578 -20.469 1 80 112 SER B CA 1
ATOM 2485 C C . SER B 1 112 ? 1.329 -20.172 -19.094 1 80 112 SER B C 1
ATOM 2487 O O . SER B 1 112 ? 2.082 -20.922 -18.469 1 80 112 SER B O 1
ATOM 2489 N N . GLN B 1 113 ? 0.937 -19.109 -18.656 1 88.06 113 GLN B N 1
ATOM 2490 C CA . GLN B 1 113 ? 1.29 -18.578 -17.344 1 88.06 113 GLN B CA 1
ATOM 2491 C C . GLN B 1 113 ? 0.042 -18.266 -16.516 1 88.06 113 GLN B C 1
ATOM 2493 O O . GLN B 1 113 ? -0.365 -17.094 -16.422 1 88.06 113 GLN B O 1
ATOM 2498 N N . PRO B 1 114 ? -0.481 -19.266 -15.906 1 88.19 114 PRO B N 1
ATOM 2499 C CA . PRO B 1 114 ? -1.815 -19.109 -15.32 1 88.19 114 PRO B CA 1
ATOM 2500 C C . PRO B 1 114 ? -1.884 -17.984 -14.289 1 88.19 114 PRO B C 1
ATOM 2502 O O . PRO B 1 114 ? -2.879 -17.25 -14.227 1 88.19 114 PRO B O 1
ATOM 2505 N N . VAL B 1 115 ? -0.807 -17.844 -13.492 1 91 115 VAL B N 1
ATOM 2506 C CA . VAL B 1 115 ? -0.821 -16.797 -12.477 1 91 115 VAL B CA 1
ATOM 2507 C C . VAL B 1 115 ? -0.879 -15.43 -13.141 1 91 115 VAL B C 1
ATOM 2509 O O . VAL B 1 115 ? -1.721 -14.594 -12.789 1 91 115 VAL B O 1
ATOM 2512 N N . SER B 1 116 ? -0.091 -15.203 -14.117 1 90.5 116 SER B N 1
ATOM 2513 C CA . SER B 1 116 ? -0.06 -13.93 -14.836 1 90.5 116 SER B CA 1
ATOM 2514 C C . SER B 1 116 ? -1.349 -13.711 -15.625 1 90.5 116 SER B C 1
ATOM 2516 O O . SER B 1 116 ? -1.83 -12.586 -15.734 1 90.5 116 SER B O 1
ATOM 2518 N N . CYS B 1 117 ? -1.822 -14.758 -16.188 1 91 117 CYS B N 1
ATOM 2519 C CA . CYS B 1 117 ? -3.066 -14.688 -16.953 1 91 117 CYS B CA 1
ATOM 2520 C C . CYS B 1 117 ? -4.223 -14.242 -16.062 1 91 117 CYS B C 1
ATOM 2522 O O . CYS B 1 117 ? -4.953 -13.312 -16.406 1 91 117 CYS B O 1
ATOM 2524 N N . LEU B 1 118 ? -4.367 -14.852 -14.938 1 92.19 118 LEU B N 1
ATOM 2525 C CA . LEU B 1 118 ? -5.438 -14.508 -14.008 1 92.19 118 LEU B CA 1
ATOM 2526 C C . LEU B 1 118 ? -5.285 -13.078 -13.508 1 92.19 118 LEU B C 1
ATOM 2528 O O . LEU B 1 118 ? -6.266 -12.328 -13.438 1 92.19 118 LEU B O 1
ATOM 2532 N N . ASP B 1 119 ? -4.082 -12.766 -13.203 1 91.69 119 ASP B N 1
ATOM 2533 C CA . ASP B 1 119 ? -3.818 -11.406 -12.758 1 91.69 119 ASP B CA 1
ATOM 2534 C C . ASP B 1 119 ? -4.262 -10.391 -13.805 1 91.69 119 ASP B C 1
ATOM 2536 O O . ASP B 1 119 ? -4.871 -9.367 -13.477 1 91.69 119 ASP B O 1
ATOM 2540 N N . HIS B 1 120 ? -3.957 -10.656 -15 1 90.88 120 HIS B N 1
ATOM 2541 C CA . HIS B 1 120 ? -4.309 -9.75 -16.094 1 90.88 120 HIS B CA 1
ATOM 2542 C C . HIS B 1 120 ? -5.824 -9.641 -16.25 1 90.88 120 HIS B C 1
ATOM 2544 O O . HIS B 1 120 ? -6.355 -8.539 -16.391 1 90.88 120 HIS B O 1
ATOM 2550 N N . ILE B 1 121 ? -6.492 -10.727 -16.25 1 90.81 121 ILE B N 1
ATOM 2551 C CA . ILE B 1 121 ? -7.938 -10.758 -16.438 1 90.81 121 ILE B CA 1
ATOM 2552 C C . ILE B 1 121 ? -8.633 -10.039 -15.289 1 90.81 121 ILE B C 1
ATOM 2554 O O . ILE B 1 121 ? -9.445 -9.141 -15.516 1 90.81 121 ILE B O 1
ATOM 2558 N N . LEU B 1 122 ? -8.305 -10.438 -14.094 1 94.38 122 LEU B N 1
ATOM 2559 C CA . LEU B 1 122 ? -8.93 -9.828 -12.922 1 94.38 122 LEU B CA 1
ATOM 2560 C C . LEU B 1 122 ? -8.555 -8.352 -12.82 1 94.38 122 LEU B C 1
ATOM 2562 O O . LEU B 1 122 ? -9.398 -7.52 -12.469 1 94.38 122 LEU B O 1
ATOM 2566 N N . GLY B 1 123 ? -7.34 -8.094 -13.188 1 94.44 123 GLY B N 1
ATOM 2567 C CA . GLY B 1 123 ? -6.867 -6.719 -13.156 1 94.44 123 GLY B CA 1
ATOM 2568 C C . GLY B 1 123 ? -7.617 -5.812 -14.117 1 94.44 123 GLY B C 1
ATOM 2569 O O . GLY B 1 123 ? -7.867 -4.645 -13.812 1 94.44 123 GLY B O 1
ATOM 2570 N N . THR B 1 124 ? -7.945 -6.309 -15.266 1 91.12 124 THR B N 1
ATOM 2571 C CA . THR B 1 124 ? -8.68 -5.527 -16.25 1 91.12 124 THR B CA 1
ATOM 2572 C C . THR B 1 124 ? -9.992 -5.008 -15.656 1 91.12 124 THR B C 1
ATOM 2574 O O . THR B 1 124 ? -10.391 -3.871 -15.922 1 91.12 124 THR B O 1
ATOM 2577 N N . ILE B 1 125 ? -10.617 -5.777 -14.867 1 93.19 125 ILE B N 1
ATOM 2578 C CA . ILE B 1 125 ? -11.867 -5.391 -14.219 1 93.19 125 ILE B CA 1
ATOM 2579 C C . ILE B 1 125 ? -11.594 -4.328 -13.156 1 93.19 125 ILE B C 1
ATOM 2581 O O . ILE B 1 125 ? -12.266 -3.297 -13.117 1 93.19 125 ILE B O 1
ATOM 2585 N N . VAL B 1 126 ? -10.633 -4.527 -12.375 1 96.75 126 VAL B N 1
ATOM 2586 C CA . VAL B 1 126 ? -10.312 -3.619 -11.273 1 96.75 126 VAL B CA 1
ATOM 2587 C C . VAL B 1 126 ? -9.914 -2.254 -11.828 1 96.75 126 VAL B C 1
ATOM 2589 O O . VAL B 1 126 ? -10.266 -1.218 -11.258 1 96.75 126 VAL B O 1
ATOM 2592 N N . PHE B 1 127 ? -9.266 -2.254 -13 1 95.25 127 PHE B N 1
ATOM 2593 C CA . PHE B 1 127 ? -8.734 -1.025 -13.578 1 95.25 127 PHE B CA 1
ATOM 2594 C C . PHE B 1 127 ? -9.844 -0.211 -14.234 1 95.25 127 PHE B C 1
ATOM 2596 O O . PHE B 1 127 ? -9.609 0.915 -14.68 1 95.25 127 PHE B O 1
ATOM 2603 N N . SER B 1 128 ? -11.047 -0.726 -14.211 1 94.12 128 SER B N 1
ATOM 2604 C CA . SER B 1 128 ? -12.203 0.051 -14.641 1 94.12 128 SER B CA 1
ATOM 2605 C C . SER B 1 128 ? -12.625 1.059 -13.57 1 94.12 128 SER B C 1
ATOM 2607 O O . SER B 1 128 ? -13.375 1.994 -13.852 1 94.12 128 SER B O 1
ATOM 2609 N N . HIS B 1 129 ? -12.203 0.824 -12.398 1 97.38 129 HIS B N 1
ATOM 2610 C CA . HIS B 1 129 ? -12.492 1.79 -11.344 1 97.38 129 HIS B CA 1
ATOM 2611 C C . HIS B 1 129 ? -11.789 3.119 -11.602 1 97.38 129 HIS B C 1
ATOM 2613 O O . HIS B 1 129 ? -10.617 3.141 -12 1 97.38 129 HIS B O 1
ATOM 2619 N N . PRO B 1 130 ? -12.438 4.188 -11.398 1 97.06 130 PRO B N 1
ATOM 2620 C CA . PRO B 1 130 ? -11.82 5.469 -11.75 1 97.06 130 PRO B CA 1
ATOM 2621 C C . PRO B 1 130 ? -10.758 5.902 -10.742 1 97.06 130 PRO B C 1
ATOM 2623 O O . PRO B 1 130 ? -9.93 6.766 -11.039 1 97.06 130 PRO B O 1
ATOM 2626 N N . ASN B 1 131 ? -10.805 5.441 -9.555 1 98.31 131 ASN B N 1
ATOM 2627 C CA . ASN B 1 131 ? -9.875 5.84 -8.5 1 98.31 131 ASN B CA 1
ATOM 2628 C C . ASN B 1 131 ? -8.562 5.055 -8.578 1 98.31 131 ASN B C 1
ATOM 2630 O O . ASN B 1 131 ? -8.555 3.84 -8.391 1 98.31 131 ASN B O 1
ATOM 2634 N N . ARG B 1 132 ? -7.469 5.664 -8.742 1 97.56 132 ARG B N 1
ATOM 2635 C CA . ARG B 1 132 ? -6.168 5.031 -8.945 1 97.56 132 ARG B CA 1
ATOM 2636 C C . ARG B 1 132 ? -5.684 4.363 -7.66 1 97.56 132 ARG B C 1
ATOM 2638 O O . ARG B 1 132 ? -4.809 3.496 -7.699 1 97.56 132 ARG B O 1
ATOM 2645 N N . GLU B 1 133 ? -6.188 4.77 -6.559 1 98.44 133 GLU B N 1
ATOM 2646 C CA . GLU B 1 133 ? -5.801 4.125 -5.309 1 98.44 133 GLU B CA 1
ATOM 2647 C C . GLU B 1 133 ? -6.312 2.691 -5.246 1 98.44 133 GLU B C 1
ATOM 2649 O O . GLU B 1 133 ? -5.68 1.826 -4.637 1 98.44 133 GLU B O 1
ATOM 2654 N N . VAL B 1 134 ? -7.41 2.424 -5.883 1 98.62 134 VAL B N 1
ATOM 2655 C CA . VAL B 1 134 ? -7.891 1.052 -5.996 1 98.62 134 VAL B CA 1
ATOM 2656 C C . VAL B 1 134 ? -6.926 0.232 -6.848 1 98.62 134 VAL B C 1
ATOM 2658 O O . VAL B 1 134 ? -6.613 -0.914 -6.516 1 98.62 134 VAL B O 1
ATOM 2661 N N . HIS B 1 135 ? -6.426 0.865 -7.953 1 98.44 135 HIS B N 1
ATOM 2662 C CA . HIS B 1 135 ? -5.438 0.215 -8.805 1 98.44 135 HIS B CA 1
ATOM 2663 C C . HIS B 1 135 ? -4.172 -0.123 -8.031 1 98.44 135 HIS B C 1
ATOM 2665 O O . HIS B 1 135 ? -3.646 -1.234 -8.141 1 98.44 135 HIS B O 1
ATOM 2671 N N . ARG B 1 136 ? -3.799 0.839 -7.297 1 97.62 136 ARG B N 1
ATOM 2672 C CA . ARG B 1 136 ? -2.582 0.66 -6.508 1 97.62 136 ARG B CA 1
ATOM 2673 C C . ARG B 1 136 ? -2.752 -0.46 -5.488 1 97.62 136 ARG B C 1
ATOM 2675 O O . ARG B 1 136 ? -1.866 -1.303 -5.332 1 97.62 136 ARG B O 1
ATOM 2682 N N . ALA B 1 137 ? -3.852 -0.448 -4.762 1 98.38 137 ALA B N 1
ATOM 2683 C CA . ALA B 1 137 ? -4.129 -1.495 -3.783 1 98.38 137 ALA B CA 1
ATOM 2684 C C . ALA B 1 137 ? -4.156 -2.871 -4.445 1 98.38 137 ALA B C 1
ATOM 2686 O O . ALA B 1 137 ? -3.631 -3.842 -3.893 1 98.38 137 ALA B O 1
ATOM 2687 N N . TRP B 1 138 ? -4.719 -2.936 -5.613 1 98.25 138 TRP B N 1
ATOM 2688 C CA . TRP B 1 138 ? -4.781 -4.188 -6.363 1 98.25 138 TRP B CA 1
ATOM 2689 C C . TRP B 1 138 ? -3.385 -4.68 -6.723 1 98.25 138 TRP B C 1
ATOM 2691 O O . TRP B 1 138 ? -3.045 -5.84 -6.477 1 98.25 138 TRP B O 1
ATOM 2701 N N . ARG B 1 139 ? -2.592 -3.795 -7.289 1 96.38 139 ARG B N 1
ATOM 2702 C CA . ARG B 1 139 ? -1.239 -4.156 -7.703 1 96.38 139 ARG B CA 1
ATOM 2703 C C . ARG B 1 139 ? -0.42 -4.66 -6.52 1 96.38 139 ARG B C 1
ATOM 2705 O O . ARG B 1 139 ? 0.263 -5.68 -6.617 1 96.38 139 ARG B O 1
ATOM 2712 N N . LEU B 1 140 ? -0.512 -3.98 -5.418 1 96.5 140 LEU B N 1
ATOM 2713 C CA . LEU B 1 140 ? 0.24 -4.371 -4.23 1 96.5 140 LEU B CA 1
ATOM 2714 C C . LEU B 1 140 ? -0.233 -5.723 -3.709 1 96.5 140 LEU B C 1
ATOM 2716 O O . LEU B 1 140 ? 0.583 -6.578 -3.357 1 96.5 140 LEU B O 1
ATOM 2720 N N . THR B 1 141 ? -1.503 -5.914 -3.678 1 97.75 141 THR B N 1
ATOM 2721 C CA . THR B 1 141 ? -2.086 -7.156 -3.186 1 97.75 141 THR B CA 1
ATOM 2722 C C . THR B 1 141 ? -1.658 -8.336 -4.055 1 97.75 141 THR B C 1
ATOM 2724 O O . THR B 1 141 ? -1.219 -9.367 -3.541 1 97.75 141 THR B O 1
ATOM 2727 N N . THR B 1 142 ? -1.735 -8.133 -5.359 1 96.06 142 THR B N 1
ATOM 2728 C CA . THR B 1 142 ? -1.41 -9.203 -6.289 1 96.06 142 THR B CA 1
ATOM 2729 C C . THR B 1 142 ? 0.074 -9.555 -6.219 1 96.06 142 THR B C 1
ATOM 2731 O O . THR B 1 142 ? 0.445 -10.727 -6.273 1 96.06 142 THR B O 1
ATOM 2734 N N . GLN B 1 143 ? 0.882 -8.578 -6.102 1 96 143 GLN B N 1
ATOM 2735 C CA . GLN B 1 143 ? 2.318 -8.812 -6.012 1 96 143 GLN B CA 1
ATOM 2736 C C . GLN B 1 143 ? 2.672 -9.555 -4.723 1 96 143 GLN B C 1
ATOM 2738 O O . GLN B 1 143 ? 3.52 -10.445 -4.727 1 96 143 GLN B O 1
ATOM 2743 N N . ARG B 1 144 ? 2.043 -9.234 -3.662 1 96.69 144 ARG B N 1
ATOM 2744 C CA . ARG B 1 144 ? 2.316 -9.875 -2.381 1 96.69 144 ARG B CA 1
ATOM 2745 C C . ARG B 1 144 ? 1.82 -11.312 -2.371 1 96.69 144 ARG B C 1
ATOM 2747 O O . ARG B 1 144 ? 2.369 -12.164 -1.663 1 96.69 144 ARG B O 1
ATOM 2754 N N . LEU B 1 145 ? 0.816 -11.602 -3.193 1 96.44 145 LEU B N 1
ATOM 2755 C CA . LEU B 1 145 ? 0.232 -12.938 -3.262 1 96.44 145 LEU B CA 1
ATOM 2756 C C . LEU B 1 145 ? 0.999 -13.812 -4.246 1 96.44 145 LEU B C 1
ATOM 2758 O O . LEU B 1 145 ? 0.86 -15.039 -4.23 1 96.44 145 LEU B O 1
ATOM 2762 N N . ALA B 1 146 ? 1.79 -13.211 -5.121 1 95.19 146 ALA B N 1
ATOM 2763 C CA . ALA B 1 146 ? 2.363 -13.883 -6.285 1 95.19 146 ALA B CA 1
ATOM 2764 C C . ALA B 1 146 ? 3.145 -15.125 -5.867 1 95.19 146 ALA B C 1
ATOM 2766 O O . ALA B 1 146 ? 2.904 -16.219 -6.383 1 95.19 146 ALA B O 1
ATOM 2767 N N . PRO B 1 147 ? 4.039 -15.016 -4.879 1 94.25 147 PRO B N 1
ATOM 2768 C CA . PRO B 1 147 ? 4.785 -16.219 -4.516 1 94.25 147 PRO B CA 1
ATOM 2769 C C . PRO B 1 147 ? 3.875 -17.375 -4.086 1 94.25 147 PRO B C 1
ATOM 2771 O O . PRO B 1 147 ? 4.125 -18.531 -4.438 1 94.25 147 PRO B O 1
ATOM 2774 N N . SER B 1 148 ? 2.842 -17.109 -3.357 1 94.12 148 SER B N 1
ATOM 2775 C CA . SER B 1 148 ? 1.915 -18.125 -2.887 1 94.12 148 SER B CA 1
ATOM 2776 C C . SER B 1 148 ? 1.073 -18.688 -4.031 1 94.12 148 SER B C 1
ATOM 2778 O O . SER B 1 148 ? 0.723 -19.859 -4.039 1 94.12 148 SER B O 1
ATOM 2780 N N . GLN B 1 149 ? 0.744 -17.797 -4.984 1 93 149 GLN B N 1
ATOM 2781 C CA . GLN B 1 149 ? -0.029 -18.219 -6.145 1 93 149 GLN B CA 1
ATOM 2782 C C . GLN B 1 149 ? 0.765 -19.203 -7.0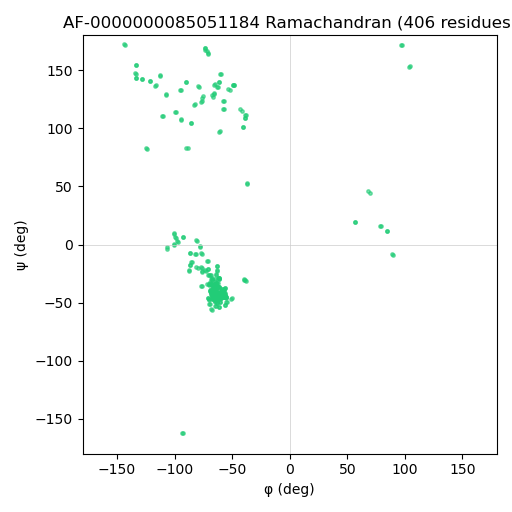08 1 93 149 GLN B C 1
ATOM 2784 O O . GLN B 1 149 ? 0.201 -20.141 -7.57 1 93 149 GLN B O 1
ATOM 2789 N N . PHE B 1 150 ? 1.986 -18.984 -7.078 1 90.06 150 PHE B N 1
ATOM 2790 C CA . PHE B 1 150 ? 2.818 -19.906 -7.855 1 90.06 150 PHE B CA 1
ATOM 2791 C C . PHE B 1 150 ? 2.924 -21.25 -7.168 1 90.06 150 PHE B C 1
ATOM 2793 O O . PHE B 1 150 ? 2.936 -22.297 -7.828 1 90.06 150 PHE B O 1
ATOM 2800 N N . LYS B 1 151 ? 2.92 -21.203 -5.91 1 89.12 151 LYS B N 1
ATOM 2801 C CA . LYS B 1 151 ? 2.885 -22.453 -5.168 1 89.12 151 LYS B CA 1
ATOM 2802 C C . LYS B 1 151 ? 1.542 -23.156 -5.34 1 89.12 151 LYS B C 1
ATOM 2804 O O . LYS B 1 151 ? 1.489 -24.391 -5.484 1 89.12 151 LYS B O 1
ATOM 2809 N N . ARG B 1 152 ? 0.54 -22.359 -5.332 1 89.06 152 ARG B N 1
ATOM 2810 C CA . ARG B 1 152 ? -0.801 -22.875 -5.582 1 89.06 152 ARG B CA 1
ATOM 2811 C C . ARG B 1 152 ? -0.875 -23.578 -6.938 1 89.06 152 ARG B C 1
ATOM 2813 O O . ARG B 1 152 ? -1.483 -24.641 -7.059 1 89.06 152 ARG B O 1
ATOM 2820 N N . HIS B 1 153 ? -0.296 -22.984 -7.895 1 84.38 153 HIS B N 1
ATOM 2821 C CA . HIS B 1 153 ? -0.314 -23.516 -9.258 1 84.38 153 HIS B CA 1
ATOM 2822 C C . HIS B 1 153 ? 0.418 -24.844 -9.352 1 84.38 153 HIS B C 1
ATOM 2824 O O . HIS B 1 153 ? 0.058 -25.703 -10.164 1 84.38 153 HIS B O 1
ATOM 2830 N N . GLU B 1 154 ? 1.4 -25 -8.5 1 80.81 154 GLU B N 1
ATOM 2831 C CA . GLU B 1 154 ? 2.145 -26.25 -8.484 1 80.81 154 GLU B CA 1
ATOM 2832 C C . GLU B 1 154 ? 1.305 -27.391 -7.898 1 80.81 154 GLU B C 1
ATOM 2834 O O . GLU B 1 154 ? 1.618 -28.562 -8.094 1 80.81 154 GLU B O 1
ATOM 2839 N N . GLY B 1 155 ? 0.234 -26.969 -7.27 1 75.06 155 GLY B N 1
ATOM 2840 C CA . GLY B 1 155 ? -0.639 -27.953 -6.656 1 75.06 155 GLY B CA 1
ATOM 2841 C C . GLY B 1 155 ? -1.782 -28.391 -7.559 1 75.06 155 GLY B C 1
ATOM 2842 O O . GLY B 1 155 ? -1.679 -28.312 -8.781 1 75.06 155 GLY B O 1
ATOM 2843 N N . PRO B 1 156 ? -2.758 -28.953 -6.973 1 67.56 156 PRO B N 1
ATOM 2844 C CA . PRO B 1 156 ? -3.861 -29.547 -7.727 1 67.56 156 PRO B CA 1
ATOM 2845 C C . PRO B 1 156 ? -4.832 -28.5 -8.273 1 67.56 156 PRO B C 1
ATOM 2847 O O . PRO B 1 156 ? -5.684 -28.828 -9.109 1 67.56 156 PRO B O 1
ATOM 2850 N N . ASP B 1 157 ? -4.578 -27.391 -7.852 1 65.81 157 ASP B N 1
ATOM 2851 C CA . ASP B 1 157 ? -5.523 -26.375 -8.305 1 65.81 157 ASP B CA 1
ATOM 2852 C C . ASP B 1 157 ? -5.266 -25.984 -9.758 1 65.81 157 ASP B C 1
ATOM 2854 O O . ASP B 1 157 ? -4.176 -25.531 -10.102 1 65.81 157 ASP B O 1
ATOM 2858 N N . PRO B 1 158 ? -6.234 -26.078 -10.438 1 82.06 158 PRO B N 1
ATOM 2859 C CA . PRO B 1 158 ? -6.055 -25.766 -11.859 1 82.06 158 PRO B CA 1
ATOM 2860 C C . PRO B 1 158 ? -6.258 -24.281 -12.172 1 82.06 158 PRO B C 1
ATOM 2862 O O . PRO B 1 158 ? -7.305 -23.906 -12.703 1 82.06 158 PRO B O 1
ATOM 2865 N N . LEU B 1 159 ? -5.273 -23.484 -11.992 1 89 159 LEU B N 1
ATOM 2866 C CA . LEU B 1 159 ? -5.387 -22.047 -12.227 1 89 159 LEU B CA 1
ATOM 2867 C C . LEU B 1 159 ? -5.727 -21.766 -13.688 1 89 159 LEU B C 1
ATOM 2869 O O . LEU B 1 159 ? -6.441 -20.797 -13.984 1 89 159 LEU B O 1
ATOM 2873 N N . MET B 1 160 ? -5.285 -22.641 -14.516 1 86.94 160 MET B N 1
ATOM 2874 C CA . MET B 1 160 ? -5.547 -22.438 -15.938 1 86.94 160 MET B CA 1
ATOM 2875 C C . MET B 1 160 ? -7.035 -22.578 -16.234 1 86.94 160 MET B C 1
ATOM 2877 O O . MET B 1 160 ? -7.562 -21.875 -17.109 1 86.94 160 MET B O 1
ATOM 2881 N N . ALA B 1 161 ? -7.668 -23.453 -15.531 1 90.81 161 ALA B N 1
ATOM 2882 C CA . ALA B 1 161 ? -9.109 -23.609 -15.711 1 90.81 161 ALA B CA 1
ATOM 2883 C C . ALA B 1 161 ? -9.844 -22.328 -15.352 1 90.81 161 ALA B C 1
ATOM 2885 O O . ALA B 1 161 ? -10.844 -21.969 -15.984 1 90.81 161 ALA B O 1
ATOM 2886 N N . TRP B 1 162 ? -9.367 -21.656 -14.359 1 92.62 162 TRP B N 1
ATOM 2887 C CA . TRP B 1 162 ? -9.953 -20.375 -13.984 1 92.62 162 TRP B CA 1
ATOM 2888 C C . TRP B 1 162 ? -9.711 -19.328 -15.07 1 92.62 162 TRP B C 1
ATOM 2890 O O . TRP B 1 162 ? -10.617 -18.562 -15.414 1 92.62 162 TRP B O 1
ATOM 2900 N N . CYS B 1 163 ? -8.531 -19.281 -15.609 1 90.38 163 CYS B N 1
ATOM 2901 C CA . CYS B 1 163 ? -8.234 -18.375 -16.703 1 90.38 163 CYS B CA 1
ATOM 2902 C C . CYS B 1 163 ? -9.203 -18.578 -17.875 1 90.38 163 CYS B C 1
ATOM 2904 O O . CYS B 1 163 ? -9.734 -17.609 -18.422 1 90.38 163 CYS B O 1
ATOM 2906 N N . THR B 1 164 ? -9.367 -19.781 -18.141 1 89.19 164 THR B N 1
ATOM 2907 C CA . THR B 1 164 ? -10.266 -20.125 -19.234 1 89.19 164 THR B CA 1
ATOM 2908 C C . THR B 1 164 ? -11.695 -19.703 -18.906 1 89.19 164 THR B C 1
ATOM 2910 O O . THR B 1 164 ? -12.383 -19.109 -19.75 1 89.19 164 THR B O 1
ATOM 2913 N N . ALA B 1 165 ? -12.141 -19.969 -17.734 1 91.44 165 ALA B N 1
ATOM 2914 C CA . ALA B 1 165 ? -13.484 -19.594 -17.297 1 91.44 165 ALA B CA 1
ATOM 2915 C C . ALA B 1 165 ? -13.695 -18.094 -17.359 1 91.44 165 ALA B C 1
ATOM 2917 O O . ALA B 1 165 ? -14.703 -17.625 -17.891 1 91.44 165 ALA B O 1
ATOM 2918 N N . PHE B 1 166 ? -12.742 -17.344 -16.875 1 91.06 166 PHE B N 1
ATOM 2919 C CA . PHE B 1 166 ? -12.852 -15.883 -16.875 1 91.06 166 PHE B CA 1
ATOM 2920 C C . PHE B 1 166 ? -12.82 -15.344 -18.312 1 91.06 166 PHE B C 1
ATOM 2922 O O . PHE B 1 166 ? -13.57 -14.422 -18.641 1 91.06 166 PHE B O 1
ATOM 2929 N N . SER B 1 167 ? -11.945 -15.914 -19.094 1 86.75 167 SER B N 1
ATOM 2930 C CA . SER B 1 167 ? -11.844 -15.477 -20.484 1 86.75 167 SER B CA 1
ATOM 2931 C C . SER B 1 167 ? -13.156 -15.703 -21.219 1 86.75 167 SER B C 1
ATOM 2933 O O . SER B 1 167 ? -13.594 -14.844 -22 1 86.75 167 SER B O 1
ATOM 2935 N N . THR B 1 168 ? -13.742 -16.797 -21 1 87.31 168 THR B N 1
ATOM 2936 C CA . THR B 1 168 ? -15.016 -17.125 -21.625 1 87.31 168 THR B CA 1
ATOM 2937 C C . THR B 1 168 ? -16.109 -16.156 -21.156 1 87.31 168 THR B C 1
ATOM 2939 O O . THR B 1 168 ? -16.875 -15.648 -21.984 1 87.31 168 THR B O 1
ATOM 2942 N N . ALA B 1 169 ? -16.125 -15.922 -19.891 1 88.88 169 ALA B N 1
ATOM 2943 C CA . ALA B 1 169 ? -17.109 -15.008 -19.344 1 88.88 169 ALA B CA 1
ATOM 2944 C C . ALA B 1 169 ? -16.938 -13.594 -19.906 1 88.88 169 ALA B C 1
ATOM 2946 O O . ALA B 1 169 ? -17.906 -12.914 -20.219 1 88.88 169 ALA B O 1
ATOM 2947 N N . LEU B 1 170 ? -15.727 -13.188 -20 1 85.25 170 LEU B N 1
ATOM 2948 C CA . LEU B 1 170 ? -15.422 -11.852 -20.5 1 85.25 170 LEU B CA 1
ATOM 2949 C C . LEU B 1 170 ? -15.781 -11.727 -21.969 1 85.25 170 LEU B C 1
ATOM 2951 O O . LEU B 1 170 ? -16.297 -10.695 -22.406 1 85.25 170 LEU B O 1
ATOM 2955 N N . SER B 1 171 ? -15.5 -12.758 -22.719 1 81.69 171 SER B N 1
ATOM 2956 C CA . SER B 1 171 ? -15.734 -12.742 -24.156 1 81.69 171 SER B CA 1
ATOM 2957 C C . SER B 1 171 ? -17.234 -12.727 -24.469 1 81.69 171 SER B C 1
ATOM 2959 O O . SER B 1 171 ? -17.656 -12.164 -25.469 1 81.69 171 SER B O 1
ATOM 2961 N N . SER B 1 172 ? -18 -13.312 -23.594 1 81.31 172 SER B N 1
ATOM 2962 C CA . SER B 1 172 ? -19.438 -13.391 -23.812 1 81.31 172 SER B CA 1
ATOM 2963 C C . SER B 1 172 ? -20.125 -12.102 -23.391 1 81.31 172 SER B C 1
ATOM 2965 O O . SER B 1 172 ? -21.297 -11.898 -23.688 1 81.31 172 SER B O 1
ATOM 2967 N N . LEU B 1 173 ? -19.406 -11.234 -22.781 1 76.19 173 LEU B N 1
ATOM 2968 C CA . LEU B 1 173 ? -19.906 -9.961 -22.281 1 76.19 173 LEU B CA 1
ATOM 2969 C C . LEU B 1 173 ? -21.078 -10.164 -21.328 1 76.19 173 LEU B C 1
ATOM 2971 O O . LEU B 1 173 ? -21.938 -9.289 -21.188 1 76.19 173 LEU B O 1
ATOM 2975 N N . ASN B 1 174 ? -21.156 -11.328 -20.844 1 79.88 174 ASN B N 1
ATOM 2976 C CA . ASN B 1 174 ? -22.172 -11.609 -19.844 1 79.88 174 ASN B CA 1
ATOM 2977 C C . ASN B 1 174 ? -21.703 -11.258 -18.438 1 79.88 174 ASN B C 1
ATOM 2979 O O . ASN B 1 174 ? -20.938 -12.016 -17.828 1 79.88 174 ASN B O 1
ATOM 2983 N N . ILE B 1 175 ? -22.203 -10.188 -17.984 1 80.94 175 ILE B N 1
ATOM 2984 C CA . ILE B 1 175 ? -21.75 -9.617 -16.703 1 80.94 175 ILE B CA 1
ATOM 2985 C C . ILE B 1 175 ? -22.109 -10.562 -15.562 1 80.94 175 ILE B C 1
ATOM 2987 O O . ILE B 1 175 ? -21.359 -10.695 -14.602 1 80.94 175 ILE B O 1
ATOM 2991 N N . GLY B 1 176 ? -23.172 -11.203 -15.648 1 86.88 176 GLY B N 1
ATOM 2992 C CA . GLY B 1 176 ? -23.578 -12.156 -14.625 1 86.88 176 GLY B CA 1
ATOM 2993 C C . GLY B 1 176 ? -22.656 -13.352 -14.523 1 86.88 176 GLY B C 1
ATOM 2994 O O . GLY B 1 176 ? -22.328 -13.797 -13.422 1 86.88 176 GLY B O 1
ATOM 2995 N N . ASP B 1 177 ? -22.25 -13.875 -15.656 1 90.44 177 ASP B N 1
ATOM 2996 C CA . ASP B 1 177 ? -21.312 -14.992 -15.68 1 90.44 177 ASP B CA 1
ATOM 2997 C C . ASP B 1 177 ? -19.953 -14.602 -15.086 1 90.44 177 ASP B C 1
ATOM 2999 O O . ASP B 1 177 ? -19.312 -15.406 -14.406 1 90.44 177 ASP B O 1
ATOM 3003 N N . LEU B 1 178 ? -19.578 -13.398 -15.352 1 91.38 178 LEU B N 1
ATOM 3004 C CA . LEU B 1 178 ? -18.312 -12.914 -14.82 1 91.38 178 LEU B CA 1
ATOM 3005 C C . LEU B 1 178 ? -18.359 -12.844 -13.297 1 91.38 178 LEU B C 1
ATOM 3007 O O . LEU B 1 178 ? -17.422 -13.305 -12.625 1 91.38 178 LEU B O 1
ATOM 3011 N N . GLU B 1 179 ? -19.375 -12.289 -12.781 1 94.06 179 GLU B N 1
ATOM 3012 C CA . GLU B 1 179 ? -19.531 -12.195 -11.336 1 94.06 179 GLU B CA 1
ATOM 3013 C C . GLU B 1 179 ? -19.594 -13.578 -10.695 1 94.06 179 GLU B C 1
ATOM 3015 O O . GLU B 1 179 ? -19.016 -13.805 -9.633 1 94.06 179 GLU B O 1
ATOM 3020 N N . ALA B 1 180 ? -20.359 -14.453 -11.32 1 95.69 180 ALA B N 1
ATOM 3021 C CA . ALA B 1 180 ? -20.453 -15.82 -10.812 1 95.69 180 ALA B CA 1
ATOM 3022 C C . ALA B 1 180 ? -19.094 -16.5 -10.805 1 95.69 180 ALA B C 1
ATOM 3024 O O . ALA B 1 180 ? -18.734 -17.172 -9.836 1 95.69 180 ALA B O 1
ATOM 3025 N N . CYS B 1 181 ? -18.375 -16.359 -11.875 1 95.19 181 CYS B N 1
ATOM 3026 C CA . CYS B 1 181 ? -17.031 -16.922 -11.977 1 95.19 181 CYS B CA 1
ATOM 3027 C C . CYS B 1 181 ? -16.109 -16.359 -10.891 1 95.19 181 CYS B C 1
ATOM 3029 O O . CYS B 1 181 ? -15.398 -17.109 -10.227 1 95.19 181 CYS B O 1
ATOM 3031 N N . ALA B 1 182 ? -16.219 -15.102 -10.672 1 96.06 182 ALA B N 1
ATOM 3032 C CA . ALA B 1 182 ? -15.383 -14.453 -9.664 1 96.06 182 ALA B CA 1
ATOM 3033 C C . ALA B 1 182 ? -15.742 -14.938 -8.266 1 96.06 182 ALA B C 1
ATOM 3035 O O . ALA B 1 182 ? -14.859 -15.227 -7.453 1 96.06 182 ALA B O 1
ATOM 3036 N N . SER B 1 183 ? -17.016 -14.969 -7.992 1 96.81 183 SER B N 1
ATOM 3037 C CA . SER B 1 183 ? -17.469 -15.438 -6.688 1 96.81 183 SER B CA 1
ATOM 3038 C C . SER B 1 183 ? -16.953 -16.844 -6.391 1 96.81 183 SER B C 1
ATOM 3040 O O . SER B 1 183 ? -16.453 -17.094 -5.297 1 96.81 183 SER B O 1
ATOM 3042 N N . GLU B 1 184 ? -17.031 -17.688 -7.367 1 96.5 184 GLU B N 1
ATOM 3043 C CA . GLU B 1 184 ? -16.547 -19.062 -7.195 1 96.5 184 GLU B CA 1
ATOM 3044 C C . GLU B 1 184 ? -15.031 -19.094 -7.023 1 96.5 184 GLU B C 1
ATOM 3046 O O . GLU B 1 184 ? -14.516 -19.828 -6.18 1 96.5 184 GLU B O 1
ATOM 3051 N N . TYR B 1 185 ? -14.336 -18.391 -7.855 1 96.5 185 TYR B N 1
ATOM 3052 C CA . TYR B 1 185 ? -12.883 -18.344 -7.777 1 96.5 185 TYR B CA 1
ATOM 3053 C C . TYR B 1 185 ? -12.422 -17.891 -6.398 1 96.5 185 TYR B C 1
ATOM 3055 O O . TYR B 1 185 ? -11.562 -18.531 -5.781 1 96.5 185 TYR B O 1
ATOM 3063 N N . PHE B 1 186 ? -12.938 -16.75 -5.91 1 97.31 186 PHE B N 1
ATOM 3064 C CA . PHE B 1 186 ? -12.5 -16.203 -4.637 1 97.31 186 PHE B CA 1
ATOM 3065 C C . PHE B 1 186 ? -12.891 -17.109 -3.482 1 97.31 186 PHE B C 1
ATOM 3067 O O . PHE B 1 186 ? -12.117 -17.297 -2.537 1 97.31 186 PHE B O 1
ATOM 3074 N N . GLN B 1 187 ? -14.086 -17.703 -3.586 1 97.19 187 GLN B N 1
ATOM 3075 C CA . GLN B 1 187 ? -14.477 -18.656 -2.549 1 97.19 187 GLN B CA 1
ATOM 3076 C C . GLN B 1 187 ? -13.555 -19.859 -2.529 1 97.19 187 GLN B C 1
ATOM 3078 O O . GLN B 1 187 ? -13.117 -20.297 -1.462 1 97.19 187 GLN B O 1
ATOM 3083 N N . THR B 1 188 ? -13.273 -20.406 -3.672 1 95.69 188 THR B N 1
ATOM 3084 C CA . THR B 1 188 ? -12.367 -21.547 -3.775 1 95.69 188 THR B CA 1
ATOM 3085 C C . THR B 1 188 ? -10.984 -21.203 -3.246 1 95.69 188 THR B C 1
ATOM 3087 O O . THR B 1 188 ? -10.352 -22 -2.562 1 95.69 188 THR B O 1
ATOM 3090 N N . SER B 1 189 ? -10.492 -20.031 -3.611 1 96 189 SER B N 1
ATOM 3091 C CA . SER B 1 189 ? -9.195 -19.578 -3.117 1 96 189 SER B CA 1
ATOM 3092 C C . SER B 1 189 ? -9.164 -19.547 -1.593 1 96 189 SER B C 1
ATOM 3094 O O . SER B 1 189 ? -8.18 -19.969 -0.98 1 96 189 SER B O 1
ATOM 3096 N N . LEU B 1 190 ? -10.219 -19.047 -0.993 1 97.12 190 LEU B N 1
ATOM 3097 C CA . LEU B 1 190 ? -10.305 -19.016 0.463 1 97.12 190 LEU B CA 1
ATOM 3098 C C . LEU B 1 190 ? -10.375 -20.422 1.041 1 97.12 190 LEU B C 1
ATOM 3100 O O . LEU B 1 190 ? -9.766 -20.703 2.072 1 97.12 190 LEU B O 1
ATOM 3104 N N . ASP B 1 191 ? -11.062 -21.266 0.373 1 96.38 191 ASP B N 1
ATOM 3105 C CA . ASP B 1 191 ? -11.258 -22.641 0.849 1 96.38 191 ASP B CA 1
ATOM 3106 C C . ASP B 1 191 ? -9.938 -23.406 0.879 1 96.38 191 ASP B C 1
ATOM 3108 O O . ASP B 1 191 ? -9.719 -24.234 1.758 1 96.38 191 ASP B O 1
ATOM 3112 N N . ILE B 1 192 ? -9.109 -23.125 -0.021 1 95.62 192 ILE B N 1
ATOM 3113 C CA . ILE B 1 192 ? -7.906 -23.938 -0.128 1 95.62 192 ILE B CA 1
ATOM 3114 C C . ILE B 1 192 ? -6.73 -23.219 0.521 1 95.62 192 ILE B C 1
ATOM 3116 O O . ILE B 1 192 ? -5.578 -23.625 0.365 1 95.62 192 ILE B O 1
ATOM 3120 N N . VAL B 1 193 ? -6.93 -22.156 1.201 1 96.75 193 VAL B N 1
ATOM 3121 C CA . VAL B 1 193 ? -5.898 -21.375 1.885 1 96.75 193 VAL B CA 1
ATOM 3122 C C . VAL B 1 193 ? -5.043 -22.297 2.746 1 96.75 193 VAL B C 1
ATOM 3124 O O . VAL B 1 193 ? -3.811 -22.219 2.732 1 96.75 193 VAL B O 1
ATOM 3127 N N . PRO B 1 194 ? -5.633 -23.25 3.555 1 96.19 194 PRO B N 1
ATOM 3128 C CA . PRO B 1 194 ? -4.785 -24.141 4.355 1 96.19 194 PRO B CA 1
ATOM 3129 C C . PRO B 1 194 ? -3.793 -24.922 3.508 1 96.19 194 PRO B C 1
ATOM 3131 O O . PRO B 1 194 ? -2.635 -25.094 3.9 1 96.19 194 PRO B O 1
ATOM 3134 N N . GLN B 1 195 ? -4.215 -25.375 2.338 1 94.38 195 GLN B N 1
ATOM 3135 C CA . GLN B 1 195 ? -3.352 -26.141 1.444 1 94.38 195 GLN B CA 1
ATOM 3136 C C . GLN B 1 195 ? -2.242 -25.266 0.872 1 94.38 195 GLN B C 1
ATOM 3138 O O . GLN B 1 195 ? -1.092 -25.703 0.768 1 94.38 195 GLN B O 1
ATOM 3143 N N . ILE B 1 196 ? -2.572 -24.031 0.511 1 95.19 196 ILE B N 1
ATOM 3144 C CA . ILE B 1 196 ? -1.583 -23.109 -0.03 1 95.19 196 ILE B CA 1
ATOM 3145 C C . ILE B 1 196 ? -0.538 -22.797 1.036 1 95.19 196 ILE B C 1
ATOM 3147 O O . ILE B 1 196 ? 0.665 -22.812 0.765 1 95.19 196 ILE B O 1
ATOM 3151 N N . ALA B 1 197 ? -1.03 -22.438 2.252 1 96.06 197 ALA B N 1
ATOM 3152 C CA . ALA B 1 197 ? -0.132 -22.109 3.357 1 96.06 197 ALA B CA 1
ATOM 3153 C C . ALA B 1 197 ? 0.838 -23.266 3.629 1 96.06 197 ALA B C 1
ATOM 3155 O O . ALA B 1 197 ? 2.029 -23.031 3.857 1 96.06 197 ALA B O 1
ATOM 3156 N N . GLN B 1 198 ? 0.351 -24.453 3.594 1 93.56 198 GLN B N 1
ATOM 3157 C CA . GLN B 1 198 ? 1.188 -25.625 3.812 1 93.56 198 GLN B CA 1
ATOM 3158 C C . GLN B 1 198 ? 2.244 -25.766 2.719 1 93.56 198 GLN B C 1
ATOM 3160 O O . GLN B 1 198 ? 3.404 -26.062 3.004 1 93.56 198 GLN B O 1
ATOM 3165 N N . ALA B 1 199 ? 1.854 -25.562 1.498 1 92.56 199 ALA B N 1
ATOM 3166 C CA . ALA B 1 199 ? 2.76 -25.672 0.359 1 92.56 199 ALA B CA 1
ATOM 3167 C C . ALA B 1 199 ? 3.865 -24.625 0.429 1 92.56 199 ALA B C 1
ATOM 3169 O O . ALA B 1 199 ? 4.941 -24.812 -0.143 1 92.56 199 ALA B O 1
ATOM 3170 N N . CYS B 1 200 ? 3.604 -23.516 1.092 1 93.62 200 CYS B N 1
ATOM 3171 C CA . CYS B 1 200 ? 4.535 -22.391 1.146 1 93.62 200 CYS B CA 1
ATOM 3172 C C . CYS B 1 200 ? 5.562 -22.594 2.256 1 93.62 200 CYS B C 1
ATOM 3174 O O . CYS B 1 200 ? 6.562 -21.875 2.316 1 93.62 200 CYS B O 1
ATOM 3176 N N . GLN B 1 201 ? 5.312 -23.469 3.109 1 90.94 201 GLN B N 1
ATOM 3177 C CA . GLN B 1 201 ? 6.258 -23.719 4.195 1 90.94 201 GLN B CA 1
ATOM 3178 C C . GLN B 1 201 ? 7.574 -24.281 3.664 1 90.94 201 GLN B C 1
ATOM 3180 O O . GLN B 1 201 ? 7.574 -25.125 2.764 1 90.94 201 GLN B O 1
ATOM 3185 N N . PRO B 1 202 ? 8.656 -23.547 4.184 1 80.25 202 PRO B N 1
ATOM 3186 C CA . PRO B 1 202 ? 9.953 -24.078 3.74 1 80.25 202 PRO B CA 1
ATOM 3187 C C . PRO B 1 202 ? 10.148 -25.547 4.098 1 80.25 202 PRO B C 1
ATOM 3189 O O . PRO B 1 202 ? 9.664 -26 5.137 1 80.25 202 PRO B O 1
ATOM 3192 N N . THR B 1 203 ? 10.414 -26.438 3.164 1 65.88 203 THR B N 1
ATOM 3193 C CA . THR B 1 203 ? 10.711 -27.844 3.436 1 65.88 203 THR B CA 1
ATOM 3194 C C . THR B 1 203 ? 11.961 -27.969 4.301 1 65.88 203 THR B C 1
ATOM 3196 O O . THR B 1 203 ? 12.961 -27.281 4.066 1 65.88 203 THR B O 1
ATOM 3199 N N . ASN B 1 204 ? 11.688 -28.125 5.633 1 52.66 204 ASN B N 1
ATOM 3200 C CA . ASN B 1 204 ? 12.805 -28.484 6.5 1 52.66 204 ASN B CA 1
ATOM 3201 C C . ASN B 1 204 ? 13.758 -29.453 5.809 1 52.66 204 ASN B C 1
ATOM 3203 O O . ASN B 1 204 ? 13.375 -30.578 5.477 1 52.66 204 ASN B O 1
ATOM 3207 N N . GLY B 1 205 ? 14.234 -29.172 4.668 1 37.75 205 GLY B N 1
ATOM 3208 C CA . GLY B 1 205 ? 15.359 -30.094 4.477 1 37.75 205 GLY B CA 1
ATOM 3209 C C . GLY B 1 205 ? 16.484 -29.859 5.473 1 37.75 205 GLY B C 1
ATOM 3210 O O . GLY B 1 205 ? 16.594 -28.797 6.066 1 37.75 205 GLY B O 1
#

InterPro domains:
  IPR000524 Transcription regulator HTH, GntR [PS50949] (4-71)
  IPR036388 Winged helix-like DNA-binding domain superfamily [G3DSA:1.10.10.10] (1-68)
  IPR036390 Winged helix DNA-binding domain superfamily [SSF46785] (5-72)

Nearest PDB structures (foldseek):
  3fms-assembly1_A-2  TM=7.332E-01  e=6.272E-07  Thermotoga maritima MSB8
  3sxy-assembly1_B  TM=7.585E-01  e=1.700E-06  Thermotoga maritima
  3ihu-assembly2_B  TM=7.276E-01  e=2.662E-06  Cupriavidus pinatubonensis JMP134
  7xp1-assembly1_A-2  TM=6.371E-01  e=4.843E-06  Pseudomonas aeruginosa PAO1
  6za7-assembly1_A  TM=4.411E-01  e=5.401E-07  Agrobacterium fabrum str. C58

Organism: Asticcacaulis excentricus (strain ATCC 15261 / DSM 4724 / KCTC 12464 / NCIMB 9791 / VKM B-1370 / CB 48) (NCBI:txid573065)

pLDDT: mean 90.12, std 11.5, range [31.41, 98.69]

Secondary structure (DSSP, 8-state):
-----HHHHHHHHHHHHHHTT-S-TT-EE-HHHHHHHHTS-HHHHHHHHHHHHHTTS-EE-TTS-EE-----HHHHHHHHHHHHHHHHHHHHT-------HHHHHHHHHGGG-HHHHHHHHHHHHHTTSS-HHHHHHHHHHHHHHHHHHHHHHHTT--HHHHHHHHHHHHHHT-HHHHHHHHHHHHHHHHHTHHHHHHHHS----/-----HHHHHHHHHHHHHHTT-S-TT-EE-HHHHHHHHTS-HHHHHHHHHHHHHTTS-EE-TTS-EE-----HHHHHHHHHHHHHHHHHHHHT-------HHHHHHHHHTTT-HHHHHHHHHHHHHTTSS-HHHHHHHHHHHHHHHHHHHHHHHTT--HHHHHHHHHHHHHHT-HHHHHHHHHHHHHHHHHTHHHHHHHHS----